Protein 2EIX (pdb70)

Solvent-accessible surface area: 23992 Å² total; per-residue (Å²): 262,123,137,102,12,9,49,58,112,117,48,49,116,1,73,1,102,84,81,104,128,72,22,127,38,1,42,32,0,62,0,40,10,121,61,103,110,16,63,10,50,12,61,40,5,34,37,0,16,0,33,1,76,36,124,70,46,64,8,63,71,84,43,13,10,15,14,37,74,102,60,124,5,29,0,11,2,14,4,37,22,114,164,165,19,73,3,8,54,75,0,29,134,15,97,85,37,52,81,2,58,0,69,0,39,56,38,157,18,94,50,117,60,64,65,15,154,19,3,0,0,1,0,3,7,42,3,0,11,14,1,2,12,0,1,49,19,1,14,131,28,133,135,14,169,2,72,0,19,3,0,1,14,12,76,57,66,88,12,14,7,31,86,108,73,1,41,70,17,32,159,146,65,109,28,2,129,31,53,25,1,0,49,84,50,46,111,78,46,137,24,3,90,24,141,5,41,11,64,22,0,130,137,57,9,30,76,39,111,40,64,7,54,0,0,0,26,13,69,24,105,33,21,111,34,4,66,14,29,0,65,22,29,43,10,59,92,132,29,34,55,64,67,252,123,136,100,10,9,52,56,110,121,49,54,119,2,74,1,97,80,81,111,130,65,25,122,39,1,46,35,0,65,0,41,11,116,68,105,85,15,54,17,49,12,61,26,4,36,37,0,16,0,35,1,76,30,138,70,46,70,8,56,70,83,43,13,9,17,18,41,67,107,63,112,7,34,0,11,1,14,3,41,20,115,154,158,20,71,2,8,55,67,0,34,133,11,92,84,36,55,88,2,49,0,71,0,39,60,36,167,10,108,48,143,78,70,70,15,156,18,0,0,0,1,0,4,8,43,4,0,11,15,1,3,14,0,2,48,24,0,11,117,47,124,165,11,152,3,72,0,24,4,0,1,13,12,78,62,67,90,14,15,9,28,81,96,77,2,44,80,11,33,174,150,42,108,27,3,122,32,52,26,1,0,43,89,45,54,111,74,46,138,19,2,92,23,137,5,39,11,55,20,0,134,134,61,7,30,79,41,114,42,73,8,41,0,0,0,26,12,68,22,105,32,22,116,33,4,63,15,28,0,66,23,27,44,12,62,87,134,31,29,50,58,69

Radius of gyration: 24.59 Å; Cα contacts (8 Å, |Δi|>4): 1013; chains: 2; bounding box: 68×68×53 Å

Sequence (486 aa):
KREPALNPNEYKKFMLREKQIINHNTRLFRFNLHHPEDVVGLPIGQHMSVKATVDGKEIYRPYTPVSSDDEKGYFDLIIKVYEKGQMSQYIDHLNPGDFLQVRGPKGQFDYKPNMVKEMGMIAGGTGITPMLQVARAIIKNPKEKTIINLIFANVNEDDILLRTELDDMAKKYSNFKVYYVLNNPPAGWTGGVGFVSADMIKQHFSPPSSDIKVMMCGPPMMNKAMQGHLETLGYTPEQWFIFKREPALNPNEYKKFMLREKQIINHNTRLFRFNLHHPEDVVGLPIGQHMSVKATVDGKEIYRPYTPVSSDDEKGYFDLIIKVYEKGQMSQYIDHLNPGDFLQVRGPKGQFDYKPNMVKEMGMIAGGTGITPMLQVARAIIKNPKEKTIINLIFANVNEDDILLRTELDDMAKKYSNFKVYYVLNNPPAGWTGGVGFVSADMIKQHFSPPSSDIKVMMCGPPMMNKAMQGHLETLGYTPEQWFIF

Secondary structure (DSSP, 8-state):
-PPPS--SSS-EEEEEEEEEEEETTEEEEEEE-SSTT----PPTT-EEEEEEEETTEEEEEEE---S-TT--SEEEEEEEPPTT-HHHHHHHTPPTT-EEEEEEEE-S----TTSSSEEEEEEEGGGHHHHHHHHHHHHT-TT---EEEEEEEEEEGGG-TTHHHHHHHHHH-TTEEEEEEEEEPPTT--SEESSPPHHHHHHHS--TTSSEEEEEESSHHHHHHHHHHHHHHT--GGGEEE-/-PPPS--SSS-EEEEEEEEEEEETTEEEEEEE-SSTT----PPTT-EEEEEEEETTEEEEEEE---S-TT--SEEEEEEEPPTT-HHHHHHHT--TT-EEEEEEEE------TTS-SEEEEEEEGGGHHHHHHHHHHHHH-TT---EEEEEEEEEEGGG-TTHHHHHHHHHH-TTEEEEEEEEEPPTT--SEESS--HHHHHHHS--TTSSEEEEEESSHHHHHHHHHHHHHHT--GGGEEE-

B-factor: mean 19.71, std 9.76, range [3.94, 74.14]

Structure (mmCIF, N/CA/C/O backbone):
data_2EIX
#
_entry.id   2EIX
#
_cell.length_a   101.084
_cell.length_b   136.369
_cell.length_c   45.718
_cell.angle_alpha   90.00
_cell.angle_beta   90.00
_cell.angle_gamma   90.00
#
_symmetry.space_group_name_H-M   'P 21 21 21'
#
loop_
_entity.id
_entity.type
_entity.pdbx_description
1 polymer 'NADH-cytochrome b5 reductase'
2 non-polymer 'IODIDE ION'
3 non-polymer 'SODIUM ION'
4 non-polymer 'FLAVIN-ADENINE DINUCLEOTIDE'
5 non-polymer GLYCEROL
6 water water
#
loop_
_atom_site.group_PDB
_atom_site.id
_atom_site.type_symbol
_atom_site.label_atom_id
_atom_site.label_alt_id
_atom_site.label_comp_id
_atom_site.label_asym_id
_atom_site.label_entity_id
_atom_site.label_seq_id
_atom_site.pdbx_PDB_ins_code
_atom_site.Cartn_x
_atom_site.Cartn_y
_atom_site.Cartn_z
_atom_site.occupancy
_atom_site.B_iso_or_equiv
_atom_site.auth_seq_id
_atom_site.auth_comp_id
_atom_site.auth_asym_id
_atom_site.auth_atom_id
_atom_site.pdbx_PDB_model_num
ATOM 1 N N . LYS A 1 1 ? 22.418 23.153 0.970 1.00 39.09 39 LYS A N 1
ATOM 2 C CA . LYS A 1 1 ? 22.109 21.696 1.088 1.00 38.37 39 LYS A CA 1
ATOM 3 C C . LYS A 1 1 ? 20.642 21.358 0.753 1.00 37.00 39 LYS A C 1
ATOM 4 O O . LYS A 1 1 ? 19.731 21.697 1.526 1.00 37.42 39 LYS A O 1
ATOM 10 N N . ARG A 1 2 ? 20.409 20.675 -0.371 1.00 33.66 40 ARG A N 1
ATOM 11 C CA . ARG A 1 2 ? 19.014 20.370 -0.810 1.00 31.03 40 ARG A CA 1
ATOM 12 C C . ARG A 1 2 ? 18.479 19.048 -0.268 1.00 29.11 40 ARG A C 1
ATOM 13 O O . ARG A 1 2 ? 19.253 18.149 0.076 1.00 27.56 40 ARG A O 1
ATOM 21 N N . GLU A 1 3 ? 17.156 18.945 -0.183 1.00 26.74 41 GLU A N 1
ATOM 22 C CA . GLU A 1 3 ? 16.548 17.665 0.146 1.00 26.41 41 GLU A CA 1
ATOM 23 C C . GLU A 1 3 ? 16.687 16.697 -1.043 1.00 23.65 41 GLU A C 1
ATOM 24 O O . GLU A 1 3 ? 16.887 17.132 -2.199 1.00 21.83 41 GLU A O 1
ATOM 30 N N . PRO A 1 4 ? 16.568 15.389 -0.769 1.00 21.73 42 PRO A N 1
ATOM 31 C CA . PRO A 1 4 ? 16.589 14.391 -1.824 1.00 20.75 42 PRO A CA 1
ATOM 32 C C . PRO A 1 4 ? 15.491 14.711 -2.854 1.00 18.87 42 PRO A C 1
ATOM 33 O O . PRO A 1 4 ? 14.505 15.388 -2.509 1.00 18.40 42 PRO A O 1
ATOM 37 N N . ALA A 1 5 ? 15.634 14.239 -4.094 1.00 17.01 43 ALA A N 1
ATOM 38 C CA . ALA A 1 5 ? 14.602 14.544 -5.074 1.00 15.38 43 ALA A CA 1
ATOM 39 C C . ALA A 1 5 ? 13.251 13.925 -4.765 1.00 13.27 43 ALA A C 1
ATOM 40 O O . ALA A 1 5 ? 12.205 14.594 -4.956 1.00 15.34 43 ALA A O 1
ATOM 42 N N . LEU A 1 6 ? 13.230 12.690 -4.235 1.00 13.95 44 LEU A N 1
ATOM 43 C CA . LEU A 1 6 ? 11.962 12.029 -3.892 1.00 14.39 44 LEU A CA 1
ATOM 44 C C . LEU A 1 6 ? 11.821 11.914 -2.401 1.00 16.01 44 LEU A C 1
ATOM 45 O O . LEU A 1 6 ? 12.850 11.775 -1.695 1.00 16.72 44 LEU A O 1
ATOM 50 N N . ASN A 1 7 ? 10.583 11.975 -1.937 1.00 17.39 45 ASN A N 1
ATOM 51 C CA . ASN A 1 7 ? 10.248 11.689 -0.533 1.00 17.90 45 ASN A CA 1
ATOM 52 C C . ASN A 1 7 ? 9.311 10.449 -0.521 1.00 18.96 45 ASN A C 1
ATOM 53 O O . ASN A 1 7 ? 8.429 10.353 -1.376 1.00 18.78 45 ASN A O 1
ATOM 58 N N . PRO A 1 8 ? 9.556 9.444 0.348 1.00 19.00 46 PRO A N 1
ATOM 59 C CA . PRO A 1 8 ? 8.789 8.197 0.284 1.00 19.89 46 PRO A CA 1
ATOM 60 C C . PRO A 1 8 ? 7.323 8.385 0.719 1.00 22.34 46 PRO A C 1
ATOM 61 O O . PRO A 1 8 ? 6.443 7.597 0.328 1.00 23.73 46 PRO A O 1
ATOM 65 N N . ASN A 1 9 ? 7.055 9.469 1.458 1.00 23.61 47 ASN A N 1
ATOM 66 C CA . ASN A 1 9 ? 5.726 9.714 2.026 1.00 26.05 47 ASN A CA 1
ATOM 67 C C . ASN A 1 9 ? 4.868 10.737 1.311 1.00 25.73 47 ASN A C 1
ATOM 68 O O . ASN A 1 9 ? 3.644 10.754 1.478 1.00 28.33 47 ASN A O 1
ATOM 73 N N . GLU A 1 10 ? 5.487 11.611 0.543 1.00 23.34 48 GLU A N 1
ATOM 74 C CA . GLU A 1 10 ? 4.758 12.711 -0.058 1.00 23.63 48 GLU A CA 1
ATOM 75 C C . GLU A 1 10 ? 5.067 12.805 -1.516 1.00 20.92 48 GLU A C 1
ATOM 76 O O . GLU A 1 10 ? 6.242 12.752 -1.892 1.00 22.17 48 GLU A O 1
ATOM 82 N N . TYR A 1 11 ? 4.031 12.947 -2.337 1.00 18.80 49 TYR A N 1
ATOM 83 C CA . TYR A 1 11 ? 4.183 13.204 -3.763 1.00 15.78 49 TYR A CA 1
ATOM 84 C C . TYR A 1 11 ? 4.727 14.628 -3.985 1.00 16.37 49 TYR A C 1
ATOM 85 O O . TYR A 1 11 ? 4.421 15.555 -3.199 1.00 19.23 49 TYR A O 1
ATOM 94 N N . LYS A 1 12 ? 5.626 14.752 -4.967 1.00 15.54 50 LYS A N 1
ATOM 95 C CA . LYS A 1 12 ? 6.116 16.037 -5.465 1.00 13.76 50 LYS A CA 1
ATOM 96 C C . LYS A 1 12 ? 5.856 16.074 -6.975 1.00 13.89 50 LYS A C 1
ATOM 97 O O . LYS A 1 12 ? 5.734 15.024 -7.607 1.00 12.82 50 LYS A O 1
ATOM 103 N N . LYS A 1 13 ? 5.780 17.282 -7.532 1.00 13.24 51 LYS A N 1
ATOM 104 C CA . LYS A 1 13 ? 5.557 17.486 -8.972 1.00 11.73 51 LYS A CA 1
ATOM 105 C C . LYS A 1 13 ? 6.816 17.628 -9.760 1.00 12.55 51 LYS A C 1
ATOM 106 O O . LYS A 1 13 ? 7.750 18.329 -9.388 1.00 13.39 51 LYS A O 1
ATOM 112 N N . PHE A 1 14 ? 6.843 16.930 -10.866 1.00 9.70 52 PHE A N 1
ATOM 113 C CA . PHE A 1 14 ? 8.011 16.944 -11.773 1.00 9.44 52 PHE A CA 1
ATOM 114 C C . PHE A 1 14 ? 7.530 17.271 -13.177 1.00 9.14 52 PHE A C 1
ATOM 115 O O . PHE A 1 14 ? 6.648 16.635 -13.703 1.00 10.86 52 PHE A O 1
ATOM 123 N N . MET A 1 15 ? 8.157 18.260 -13.785 1.00 10.58 53 MET A N 1
ATOM 124 C CA . MET A 1 15 ? 7.742 18.756 -15.072 1.00 8.65 53 MET A CA 1
ATOM 125 C C . MET A 1 15 ? 8.167 17.888 -16.247 1.00 8.68 53 MET A C 1
ATOM 126 O O . MET A 1 15 ? 9.348 17.525 -16.353 1.00 8.42 53 MET A O 1
ATOM 131 N N . LEU A 1 16 ? 7.219 17.607 -17.162 1.00 9.25 54 LEU A N 1
ATOM 132 C CA . LEU A 1 16 ? 7.602 16.985 -18.476 1.00 9.78 54 LEU A CA 1
ATOM 133 C C . LEU A 1 16 ? 8.435 17.942 -19.354 1.00 11.97 54 LEU A C 1
ATOM 134 O O . LEU A 1 16 ? 7.955 19.022 -19.681 1.00 10.78 54 LEU A O 1
ATOM 139 N N . ARG A 1 17 ? 9.677 17.564 -19.675 1.00 12.00 55 ARG A N 1
ATOM 140 C CA . ARG A 1 17 ? 10.556 18.400 -20.492 1.00 12.78 55 ARG A CA 1
ATOM 141 C C . ARG A 1 17 ? 10.251 18.143 -21.954 1.00 13.17 55 ARG A C 1
ATOM 142 O O . ARG A 1 17 ? 10.071 19.104 -22.706 1.00 13.17 55 ARG A O 1
ATOM 150 N N . GLU A 1 18 ? 10.217 16.867 -22.381 1.00 12.71 56 GLU A N 1
ATOM 151 C CA . GLU A 1 18 ? 10.002 16.529 -23.794 1.00 13.56 56 GLU A CA 1
ATOM 152 C C . GLU A 1 18 ? 9.659 15.029 -23.857 1.00 14.05 56 GLU A C 1
ATOM 153 O O . GLU A 1 18 ? 9.882 14.265 -22.862 1.00 13.02 56 GLU A O 1
ATOM 159 N N . LYS A 1 19 ? 9.213 14.599 -25.027 1.00 13.90 57 LYS A N 1
ATOM 160 C CA . LYS A 1 19 ? 8.958 13.204 -25.254 1.00 14.88 57 LYS A CA 1
ATOM 161 C C . LYS A 1 19 ? 9.353 12.826 -26.644 1.00 15.91 57 LYS A C 1
ATOM 162 O O . LYS A 1 19 ? 9.426 13.682 -27.514 1.00 15.29 57 LYS A O 1
ATOM 168 N N . GLN A 1 20 ? 9.674 11.547 -26.822 1.00 16.05 58 GLN A N 1
ATOM 169 C CA . GLN A 1 20 ? 10.033 11.050 -28.124 1.00 17.47 58 GLN A CA 1
ATOM 170 C C . GLN A 1 20 ? 9.387 9.700 -28.397 1.00 17.10 58 GLN A C 1
ATOM 171 O O . GLN A 1 20 ? 9.300 8.863 -27.519 1.00 16.23 58 GLN A O 1
ATOM 177 N N . ILE A 1 21 ? 8.931 9.474 -29.630 1.00 16.70 59 ILE A N 1
ATOM 178 C CA . ILE A 1 21 ? 8.450 8.163 -30.042 1.00 18.14 59 ILE A CA 1
ATOM 179 C C . ILE A 1 21 ? 9.590 7.144 -30.206 1.00 18.51 59 ILE A C 1
ATOM 180 O O . ILE A 1 21 ? 10.630 7.476 -30.756 1.00 19.63 59 ILE A O 1
ATOM 185 N N . ILE A 1 22 ? 9.432 5.931 -29.663 1.00 16.44 60 ILE A N 1
ATOM 186 C CA . ILE A 1 22 ? 10.474 4.900 -29.717 1.00 18.46 60 ILE A CA 1
ATOM 187 C C . ILE A 1 22 ? 10.003 3.888 -30.758 1.00 19.98 60 ILE A C 1
ATOM 188 O O . ILE A 1 22 ? 10.789 3.458 -31.672 1.00 19.43 60 ILE A O 1
ATOM 193 N N . ASN A 1 23 ? 8.731 3.495 -30.682 1.00 19.57 61 ASN A N 1
ATOM 194 C CA . ASN A 1 23 ? 8.152 2.582 -31.687 1.00 19.66 61 ASN A CA 1
ATOM 195 C C . ASN A 1 23 ? 6.640 2.817 -31.719 1.00 20.53 61 ASN A C 1
ATOM 196 O O . ASN A 1 23 ? 6.170 3.802 -31.136 1.00 19.57 61 ASN A O 1
ATOM 201 N N . HIS A 1 24 ? 5.856 1.990 -32.419 1.00 23.46 62 HIS A N 1
ATOM 202 C CA . HIS A 1 24 ? 4.375 2.238 -32.521 1.00 23.82 62 HIS A CA 1
ATOM 203 C C . HIS A 1 24 ? 3.625 2.422 -31.178 1.00 21.86 62 HIS A C 1
ATOM 204 O O . HIS A 1 24 ? 2.670 3.187 -31.103 1.00 24.10 62 HIS A O 1
ATOM 211 N N . ASN A 1 25 ? 4.068 1.765 -30.093 1.00 18.86 63 ASN A N 1
ATOM 212 C CA . ASN A 1 25 ? 3.367 1.952 -28.821 1.00 16.65 63 ASN A CA 1
ATOM 213 C C . ASN A 1 25 ? 4.269 2.273 -27.681 1.00 15.75 63 ASN A C 1
ATOM 214 O O . ASN A 1 25 ? 3.824 2.202 -26.556 1.00 13.19 63 ASN A O 1
ATOM 219 N N . THR A 1 26 ? 5.480 2.726 -27.929 1.00 12.67 64 THR A N 1
ATOM 220 C CA . THR A 1 26 ? 6.387 3.028 -26.779 1.00 12.49 64 THR A CA 1
ATOM 221 C C . THR A 1 26 ? 6.937 4.453 -26.931 1.00 13.46 64 THR A C 1
ATOM 222 O O . THR A 1 26 ? 7.259 4.888 -28.030 1.00 12.19 64 THR A O 1
ATOM 226 N N . ARG A 1 27 ? 6.994 5.221 -25.862 1.00 11.06 65 ARG A N 1
ATOM 227 C CA . ARG A 1 27 ? 7.574 6.573 -25.923 1.00 11.80 65 ARG A CA 1
ATOM 228 C C . ARG A 1 27 ? 8.596 6.755 -24.775 1.00 11.85 65 ARG A C 1
ATOM 229 O O . ARG A 1 27 ? 8.546 6.059 -23.763 1.00 13.40 65 ARG A O 1
ATOM 237 N N . LEU A 1 28 ? 9.523 7.668 -24.959 1.00 9.67 66 LEU A N 1
ATOM 238 C CA . LEU A 1 28 ? 10.481 7.993 -23.872 1.00 12.20 66 LEU A CA 1
ATOM 239 C C . LEU A 1 28 ? 10.115 9.405 -23.396 1.00 12.29 66 LEU A C 1
ATOM 240 O O . LEU A 1 28 ? 9.979 10.323 -24.216 1.00 14.62 66 LEU A O 1
ATOM 245 N N . PHE A 1 29 ? 9.949 9.567 -22.073 1.00 10.43 67 PHE A N 1
ATOM 246 C CA . PHE A 1 29 ? 9.534 10.821 -21.490 1.00 12.22 67 PHE A CA 1
ATOM 247 C C . PHE A 1 29 ? 10.636 11.296 -20.579 1.00 10.96 67 PHE A C 1
ATOM 248 O O . PHE A 1 29 ? 11.119 10.542 -19.684 1.00 12.75 67 PHE A O 1
ATOM 256 N N . ARG A 1 30 ? 11.016 12.559 -20.744 1.00 8.65 68 ARG A N 1
ATOM 257 C CA . ARG A 1 30 ? 12.072 13.147 -19.927 1.00 9.95 68 ARG A CA 1
ATOM 258 C C . ARG A 1 30 ? 11.449 14.145 -18.962 1.00 9.74 68 ARG A C 1
ATOM 259 O O . ARG A 1 30 ? 10.848 15.126 -19.365 1.00 11.00 68 ARG A O 1
ATOM 267 N N . PHE A 1 31 ? 11.639 13.902 -17.653 1.00 8.26 69 PHE A N 1
ATOM 268 C CA . PHE A 1 31 ? 11.077 14.795 -16.586 1.00 9.77 69 PHE A CA 1
ATOM 269 C C . PHE A 1 31 ? 12.184 15.569 -15.910 1.00 10.93 69 PHE A C 1
ATOM 270 O O . PHE A 1 31 ? 13.222 15.017 -15.600 1.00 10.53 69 PHE A O 1
ATOM 278 N N . ASN A 1 32 ? 11.946 16.840 -15.672 1.00 9.13 70 ASN A N 1
ATOM 279 C CA . ASN A 1 32 ? 12.923 17.666 -14.897 1.00 10.70 70 ASN A CA 1
ATOM 280 C C . ASN A 1 32 ? 12.911 17.391 -13.436 1.00 11.42 70 ASN A C 1
ATOM 281 O O . ASN A 1 32 ? 11.875 17.269 -12.772 1.00 13.27 70 ASN A O 1
ATOM 286 N N . LEU A 1 33 ? 14.122 17.320 -12.870 1.00 10.69 71 LEU A N 1
ATOM 287 C CA . LEU A 1 33 ? 14.275 17.343 -11.434 1.00 10.24 71 LEU A CA 1
ATOM 288 C C . LEU A 1 33 ? 14.258 18.864 -11.068 1.00 11.62 71 LEU A C 1
ATOM 289 O O . LEU A 1 33 ? 14.365 19.756 -11.889 1.00 11.30 71 LEU A O 1
ATOM 294 N N . HIS A 1 34 ? 14.138 19.169 -9.803 1.00 11.08 72 HIS A N 1
ATOM 295 C CA . HIS A 1 34 ? 13.907 20.561 -9.387 1.00 11.76 72 HIS A CA 1
ATOM 296 C C . HIS A 1 34 ? 15.127 21.460 -9.427 1.00 13.50 72 HIS A C 1
ATOM 297 O O . HIS A 1 34 ? 14.996 22.698 -9.402 1.00 13.06 72 HIS A O 1
ATOM 304 N N . HIS A 1 35 ? 16.323 20.844 -9.409 1.00 13.67 73 HIS A N 1
ATOM 305 C CA . HIS A 1 35 ? 17.569 21.567 -9.559 1.00 15.55 73 HIS A CA 1
ATOM 306 C C . HIS A 1 35 ? 18.411 20.801 -10.556 1.00 14.39 73 HIS A C 1
ATOM 307 O O . HIS A 1 35 ? 18.378 19.533 -10.543 1.00 14.21 73 HIS A O 1
ATOM 314 N N . PRO A 1 36 ? 19.133 21.528 -11.445 1.00 15.51 74 PRO A N 1
ATOM 315 C CA . PRO A 1 36 ? 19.983 20.921 -12.440 1.00 16.64 74 PRO A CA 1
ATOM 316 C C . PRO A 1 36 ? 21.125 19.970 -11.936 1.00 17.12 74 PRO A C 1
ATOM 317 O O . PRO A 1 36 ? 21.632 19.146 -12.730 1.00 18.92 74 PRO A O 1
ATOM 321 N N . GLU A 1 37 ? 21.469 20.060 -10.649 1.00 17.77 75 GLU A N 1
ATOM 322 C CA . GLU A 1 37 ? 22.487 19.205 -10.059 1.00 19.39 75 GLU A CA 1
ATOM 323 C C . GLU A 1 37 ? 21.923 18.053 -9.222 1.00 18.25 75 GLU A C 1
ATOM 324 O O . GLU A 1 37 ? 22.669 17.264 -8.638 1.00 18.21 75 GLU A O 1
ATOM 330 N N . ASP A 1 38 ? 20.598 17.947 -9.161 1.00 17.20 76 ASP A N 1
ATOM 331 C CA . ASP A 1 38 ? 19.941 16.834 -8.516 1.00 14.64 76 ASP A CA 1
ATOM 332 C C . ASP A 1 38 ? 20.118 15.533 -9.323 1.00 14.12 76 ASP A C 1
ATOM 333 O O . ASP A 1 38 ? 20.265 15.568 -10.560 1.00 13.24 76 ASP A O 1
ATOM 338 N N . VAL A 1 39 ? 20.076 14.402 -8.624 1.00 13.83 77 VAL A N 1
ATOM 339 C CA . VAL A 1 39 ? 19.890 13.088 -9.272 1.00 13.80 77 VAL A CA 1
ATOM 340 C C . VAL A 1 39 ? 18.602 12.474 -8.697 1.00 12.51 77 VAL A C 1
ATOM 341 O O . VAL A 1 39 ? 18.161 12.825 -7.541 1.00 12.93 77 VAL A O 1
ATOM 345 N N . VAL A 1 40 ? 17.998 11.550 -9.425 1.00 12.49 78 VAL A N 1
ATOM 346 C CA . VAL A 1 40 ? 16.706 10.981 -9.008 1.00 14.40 78 VAL A CA 1
ATOM 347 C C . VAL A 1 40 ? 16.882 10.232 -7.648 1.00 15.87 78 VAL A C 1
ATOM 348 O O . VAL A 1 40 ? 15.992 10.283 -6.794 1.00 15.83 78 VAL A O 1
ATOM 352 N N . GLY A 1 41 ? 18.018 9.527 -7.453 1.00 15.36 79 GLY A N 1
ATOM 353 C CA . GLY A 1 41 ? 18.341 9.001 -6.103 1.00 14.61 79 GLY A CA 1
ATOM 354 C C . GLY A 1 41 ? 17.607 7.722 -5.696 1.00 15.20 79 GLY A C 1
ATOM 355 O O . GLY A 1 41 ? 17.286 7.507 -4.492 1.00 15.54 79 GLY A O 1
ATOM 356 N N . LEU A 1 42 ? 17.322 6.859 -6.664 1.00 15.28 80 LEU A N 1
ATOM 357 C CA . LEU A 1 42 ? 16.660 5.598 -6.312 1.00 15.51 80 LEU A CA 1
ATOM 358 C C . LEU A 1 42 ? 17.736 4.564 -5.950 1.00 12.99 80 LEU A C 1
ATOM 359 O O . LEU A 1 42 ? 18.619 4.253 -6.749 1.00 13.81 80 LEU A O 1
ATOM 364 N N . PRO A 1 43 ? 17.641 3.992 -4.769 1.00 11.51 81 PRO A N 1
ATOM 365 C CA . PRO A 1 43 ? 18.556 2.888 -4.447 1.00 12.17 81 PRO A CA 1
ATOM 366 C C . PRO A 1 43 ? 18.366 1.713 -5.379 1.00 12.39 81 PRO A C 1
ATOM 367 O O . PRO A 1 43 ? 17.308 1.551 -6.048 1.00 12.19 81 PRO A O 1
ATOM 371 N N . ILE A 1 44 ? 19.334 0.843 -5.365 1.00 11.97 82 ILE A N 1
ATOM 372 C CA . ILE A 1 44 ? 19.402 -0.271 -6.346 1.00 10.65 82 ILE A CA 1
ATOM 373 C C . ILE A 1 44 ? 18.230 -1.162 -6.040 1.00 11.93 82 ILE A C 1
ATOM 374 O O . ILE A 1 44 ? 17.955 -1.492 -4.934 1.00 10.78 82 ILE A O 1
ATOM 379 N N . GLY A 1 45 ? 17.385 -1.449 -6.998 1.00 8.98 83 GLY A N 1
ATOM 380 C CA . GLY A 1 45 ? 16.321 -2.368 -6.790 1.00 9.67 83 GLY A CA 1
ATOM 381 C C . GLY A 1 45 ? 14.981 -1.688 -6.460 1.00 10.20 83 GLY A C 1
ATOM 382 O O . GLY A 1 45 ? 13.934 -2.370 -6.406 1.00 11.20 83 GLY A O 1
ATOM 383 N N . GLN A 1 46 ? 14.982 -0.349 -6.387 1.00 9.97 84 GLN A N 1
ATOM 384 C CA . GLN A 1 46 ? 13.769 0.342 -5.908 1.00 11.36 84 GLN A CA 1
ATOM 385 C C . GLN A 1 46 ? 13.242 1.188 -7.017 1.00 11.68 84 GLN A C 1
ATOM 386 O O . GLN A 1 46 ? 13.903 1.388 -8.066 1.00 12.58 84 GLN A O 1
ATOM 392 N N . HIS A 1 47 ? 12.001 1.616 -6.838 1.00 10.34 85 HIS A N 1
ATOM 393 C CA . HIS A 1 47 ? 11.245 2.265 -7.888 1.00 10.15 85 HIS A CA 1
ATOM 394 C C . HIS A 1 47 ? 10.556 3.508 -7.408 1.00 9.07 85 HIS A C 1
ATOM 395 O O . HIS A 1 47 ? 10.530 3.770 -6.185 1.00 12.23 85 HIS A O 1
ATOM 402 N N . MET A 1 48 ? 9.981 4.258 -8.354 1.00 10.11 86 MET A N 1
ATOM 403 C CA . MET A 1 48 ? 9.128 5.391 -7.988 1.00 9.53 86 MET A CA 1
ATOM 404 C C . MET A 1 48 ? 7.653 5.013 -8.159 1.00 9.45 86 MET A C 1
ATOM 405 O O . MET A 1 48 ? 7.291 4.018 -8.786 1.00 8.39 86 MET A O 1
ATOM 410 N N . SER A 1 49 ? 6.841 5.768 -7.460 1.00 8.80 87 SER A N 1
ATOM 411 C CA . SER A 1 49 ? 5.415 5.549 -7.437 1.00 9.95 87 SER A CA 1
ATOM 412 C C . SER A 1 49 ? 4.775 6.818 -8.014 1.00 10.03 87 SER A C 1
ATOM 413 O O . SER A 1 49 ? 5.022 7.900 -7.553 1.00 9.68 87 SER A O 1
ATOM 416 N N . VAL A 1 50 ? 3.958 6.678 -9.052 1.00 8.84 88 VAL A N 1
ATOM 417 C CA . VAL A 1 50 ? 3.328 7.819 -9.696 1.00 10.24 88 VAL A CA 1
ATOM 418 C C . VAL A 1 50 ? 1.853 7.774 -9.401 1.00 7.28 88 VAL A C 1
ATOM 419 O O . VAL A 1 50 ? 1.240 6.715 -9.426 1.00 9.05 88 VAL A O 1
ATOM 423 N N . LYS A 1 51 ? 1.285 8.973 -9.235 1.00 8.23 89 LYS A N 1
ATOM 424 C CA . LYS A 1 51 ? -0.181 9.099 -9.053 1.00 9.06 89 LYS A CA 1
ATOM 425 C C . LYS A 1 51 ? -0.762 10.015 -10.071 1.00 10.90 89 LYS A C 1
ATOM 426 O O . LYS A 1 51 ? -0.100 10.989 -10.500 1.00 9.57 89 LYS A O 1
ATOM 432 N N . ALA A 1 52 ? -1.991 9.696 -10.529 1.00 9.16 90 ALA A N 1
ATOM 433 C CA . ALA A 1 52 ? -2.714 10.706 -11.274 1.00 9.80 90 ALA A CA 1
ATOM 434 C C . ALA A 1 52 ? -4.171 10.634 -10.992 1.00 11.87 90 ALA A C 1
ATOM 435 O O . ALA A 1 52 ? -4.656 9.652 -10.387 1.00 12.09 90 ALA A O 1
ATOM 437 N N . THR A 1 53 ? -4.857 11.674 -11.451 1.00 10.45 91 THR A N 1
ATOM 438 C CA . THR A 1 53 ? -6.308 11.748 -11.261 1.00 13.29 91 THR A CA 1
ATOM 439 C C . THR A 1 53 ? -6.945 11.509 -12.624 1.00 14.61 91 THR A C 1
ATOM 440 O O . THR A 1 53 ? -6.732 12.247 -13.590 1.00 15.34 91 THR A O 1
ATOM 444 N N . VAL A 1 54 ? -7.763 10.454 -12.688 1.00 16.40 92 VAL A N 1
ATOM 445 C CA . VAL A 1 54 ? -8.485 10.049 -13.911 1.00 18.01 92 VAL A CA 1
ATOM 446 C C . VAL A 1 54 ? -9.965 9.910 -13.501 1.00 18.60 92 VAL A C 1
ATOM 447 O O . VAL A 1 54 ? -10.300 9.143 -12.613 1.00 18.62 92 VAL A O 1
ATOM 451 N N . ASP A 1 55 ? -10.839 10.677 -14.167 1.00 20.65 93 ASP A N 1
ATOM 452 C CA . ASP A 1 55 ? -12.287 10.612 -13.881 1.00 21.99 93 ASP A CA 1
ATOM 453 C C . ASP A 1 55 ? -12.571 10.749 -12.394 1.00 20.39 93 ASP A C 1
ATOM 454 O O . ASP A 1 55 ? -13.391 10.006 -11.879 1.00 20.88 93 ASP A O 1
ATOM 459 N N . GLY A 1 56 ? -11.894 11.669 -11.714 1.00 19.13 94 GLY A N 1
ATOM 460 C CA . GLY A 1 56 ? -12.241 11.988 -10.348 1.00 18.68 94 GLY A CA 1
ATOM 461 C C . GLY A 1 56 ? -11.602 11.087 -9.362 1.00 19.27 94 GLY A C 1
ATOM 462 O O . GLY A 1 56 ? -11.807 11.298 -8.157 1.00 20.20 94 GLY A O 1
ATOM 463 N N . LYS A 1 57 ? -10.815 10.091 -9.790 1.00 15.85 95 LYS A N 1
ATOM 464 C CA . LYS A 1 57 ? -10.263 9.157 -8.803 1.00 15.26 95 LYS A CA 1
ATOM 465 C C . LYS A 1 57 ? -8.749 9.107 -8.973 1.00 14.79 95 LYS A C 1
ATOM 466 O O . LYS A 1 57 ? -8.286 9.260 -10.079 1.00 15.48 95 LYS A O 1
ATOM 472 N N . GLU A 1 58 ? -8.022 8.862 -7.890 1.00 13.99 96 GLU A N 1
ATOM 473 C CA . GLU A 1 58 ? -6.577 8.720 -7.961 1.00 12.92 96 GLU A CA 1
ATOM 474 C C . GLU A 1 58 ? -6.199 7.300 -8.363 1.00 9.84 96 GLU A C 1
ATOM 475 O O . GLU A 1 58 ? -6.748 6.333 -7.836 1.00 11.88 96 GLU A O 1
ATOM 481 N N . ILE A 1 59 ? -5.301 7.150 -9.382 1.00 6.99 97 ILE A N 1
ATOM 482 C CA . ILE A 1 59 ? -4.662 5.896 -9.653 1.00 6.28 97 ILE A CA 1
ATOM 483 C C . ILE A 1 59 ? -3.151 5.949 -9.447 1.00 8.50 97 ILE A C 1
ATOM 484 O O . ILE A 1 59 ? -2.541 7.079 -9.388 1.00 7.67 97 ILE A O 1
ATOM 489 N N . TYR A 1 60 ? -2.575 4.745 -9.187 1.00 7.70 98 TYR A N 1
ATOM 490 C CA . TYR A 1 60 ? -1.189 4.638 -8.776 1.00 8.53 98 TYR A CA 1
ATOM 491 C C . TYR A 1 60 ? -0.484 3.517 -9.448 1.00 7.01 98 TYR A C 1
ATOM 492 O O . TYR A 1 60 ? -1.028 2.404 -9.539 1.00 7.06 98 TYR A O 1
ATOM 501 N N . ARG A 1 61 ? 0.686 3.831 -10.049 1.00 8.45 99 ARG A N 1
ATOM 502 C CA . ARG A 1 61 ? 1.491 2.794 -10.674 1.00 5.50 99 ARG A CA 1
ATOM 503 C C . ARG A 1 61 ? 3.002 2.988 -10.432 1.00 5.42 99 ARG A C 1
ATOM 504 O O . ARG A 1 61 ? 3.471 4.099 -10.369 1.00 7.45 99 ARG A O 1
ATOM 512 N N . PRO A 1 62 ? 3.750 1.872 -10.364 1.00 7.67 100 PRO A N 1
ATOM 513 C CA . PRO A 1 62 ? 5.215 1.958 -10.280 1.00 7.57 100 PRO A CA 1
ATOM 514 C C . PRO A 1 62 ? 5.940 2.101 -11.597 1.00 7.89 100 PRO A C 1
ATOM 515 O O . PRO A 1 62 ? 5.499 1.550 -12.594 1.00 6.45 100 PRO A O 1
ATOM 519 N N . TYR A 1 63 ? 7.048 2.810 -11.556 1.00 9.12 101 TYR A N 1
ATOM 520 C CA . TYR A 1 63 ? 7.932 2.945 -12.710 1.00 8.12 101 TYR A CA 1
ATOM 521 C C . TYR A 1 63 ? 9.378 2.965 -12.251 1.00 9.14 101 TYR A C 1
ATOM 522 O O . TYR A 1 63 ? 9.709 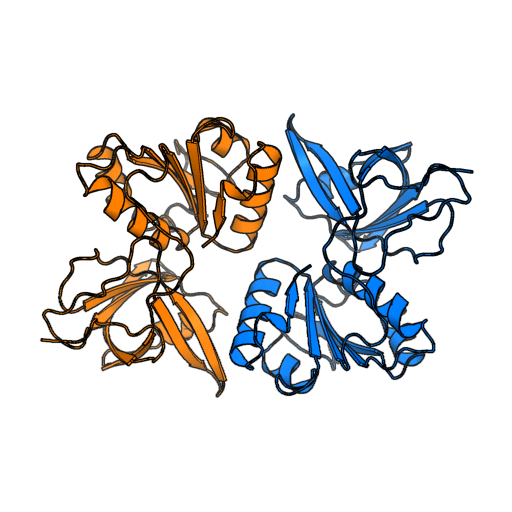3.452 -11.191 1.00 8.07 101 TYR A O 1
ATOM 531 N N . THR A 1 64 ? 10.256 2.524 -13.121 1.00 10.48 102 THR A N 1
ATOM 532 C CA . THR A 1 64 ? 11.711 2.569 -12.853 1.00 9.18 102 THR A CA 1
ATOM 533 C C . THR A 1 64 ? 12.327 3.358 -14.002 1.00 8.93 102 THR A C 1
ATOM 534 O O . THR A 1 64 ? 12.261 2.916 -15.151 1.00 11.02 102 THR A O 1
ATOM 538 N N . PRO A 1 65 ? 12.995 4.489 -13.689 1.00 9.97 103 PRO A N 1
ATOM 539 C CA . PRO A 1 65 ? 13.628 5.271 -14.757 1.00 10.86 103 PRO A CA 1
ATOM 540 C C . PRO A 1 65 ? 14.693 4.429 -15.473 1.00 12.22 103 PRO A C 1
ATOM 541 O O . PRO A 1 65 ? 15.331 3.558 -14.876 1.00 11.39 103 PRO A O 1
ATOM 545 N N . VAL A 1 66 ? 14.859 4.728 -16.754 1.00 11.81 104 VAL A N 1
ATOM 546 C CA . VAL A 1 66 ? 15.954 4.142 -17.580 1.00 14.63 104 VAL A CA 1
ATOM 547 C C . VAL A 1 66 ? 17.158 5.018 -17.774 1.00 13.84 104 VAL A C 1
ATOM 548 O O . VAL A 1 66 ? 18.194 4.583 -18.342 1.00 12.93 104 VAL A O 1
ATOM 552 N N . SER A 1 67 ? 17.101 6.238 -17.245 1.00 13.05 105 SER A N 1
ATOM 553 C CA . SER A 1 67 ? 18.286 7.106 -17.204 1.00 13.53 105 SER A CA 1
ATOM 554 C C . SER A 1 67 ? 19.199 6.478 -16.159 1.00 13.60 105 SER A C 1
ATOM 555 O O . SER A 1 67 ? 18.726 5.878 -15.216 1.00 13.27 105 SER A O 1
ATOM 558 N N . SER A 1 68 ? 20.505 6.571 -16.320 1.00 15.99 106 SER A N 1
ATOM 559 C CA . SER A 1 68 ? 21.398 5.992 -15.315 1.00 18.54 106 SER A CA 1
ATOM 560 C C . SER A 1 68 ? 21.365 6.811 -14.052 1.00 19.54 106 SER A C 1
ATOM 561 O O . SER A 1 68 ? 20.945 8.004 -14.015 1.00 18.40 106 SER A O 1
ATOM 564 N N . ASP A 1 69 ? 21.800 6.149 -12.971 1.00 21.41 107 ASP A N 1
ATOM 565 C CA . ASP A 1 69 ? 21.699 6.732 -11.635 1.00 23.46 107 ASP A CA 1
ATOM 566 C C . ASP A 1 69 ? 22.394 8.074 -11.506 1.00 23.61 107 ASP A C 1
ATOM 567 O O . ASP A 1 69 ? 22.064 8.855 -10.627 1.00 25.08 107 ASP A O 1
ATOM 572 N N . ASP A 1 70 ? 23.393 8.332 -12.338 1.00 23.57 108 ASP A N 1
ATOM 573 C CA . ASP A 1 70 ? 24.150 9.571 -12.167 1.00 23.60 108 ASP A CA 1
ATOM 574 C C . ASP A 1 70 ? 23.715 10.739 -13.075 1.00 22.91 108 ASP A C 1
ATOM 575 O O . ASP A 1 70 ? 24.365 11.785 -13.082 1.00 23.73 108 ASP A O 1
ATOM 580 N N . GLU A 1 71 ? 22.673 10.571 -13.884 1.00 22.29 109 GLU A N 1
ATOM 581 C CA . GLU A 1 71 ? 22.267 11.674 -14.770 1.00 20.74 109 GLU A CA 1
ATOM 582 C C . GLU A 1 71 ? 21.759 12.815 -13.949 1.00 19.10 109 GLU A C 1
ATOM 583 O O . GLU A 1 71 ? 20.972 12.591 -13.045 1.00 20.34 109 GLU A O 1
ATOM 589 N N . LYS A 1 72 ? 22.189 14.030 -14.275 1.00 17.42 110 LYS A N 1
ATOM 590 C CA . LYS A 1 72 ? 21.870 15.204 -13.457 1.00 16.58 110 LYS A CA 1
ATOM 591 C C . LYS A 1 72 ? 20.722 16.080 -14.009 1.00 14.86 110 LYS A C 1
ATOM 592 O O . LYS A 1 72 ? 20.737 16.444 -15.148 1.00 14.09 110 LYS A O 1
ATOM 598 N N . GLY A 1 73 ? 19.761 16.386 -13.159 1.00 13.23 111 GLY A N 1
ATOM 599 C CA . GLY A 1 73 ? 18.742 17.402 -13.463 1.00 10.56 111 GLY A CA 1
ATOM 600 C C . GLY A 1 73 ? 17.494 16.881 -14.144 1.00 13.23 111 GLY A C 1
ATOM 601 O O . GLY A 1 73 ? 16.605 17.670 -14.484 1.00 12.31 111 GLY A O 1
ATOM 602 N N . TYR A 1 74 ? 17.467 15.587 -14.444 1.00 10.96 112 TYR A N 1
ATOM 603 C CA . TYR A 1 74 ? 16.262 14.927 -14.983 1.00 11.64 112 TYR A CA 1
ATOM 604 C C . TYR A 1 74 ? 16.262 13.430 -14.756 1.00 11.45 112 TYR A C 1
ATOM 605 O O . TYR A 1 74 ? 17.268 12.865 -14.282 1.00 11.92 112 TYR A O 1
ATOM 614 N N . PHE A 1 75 ? 15.101 12.817 -15.019 1.00 11.40 113 PHE A N 1
ATOM 615 C CA . PHE A 1 75 ? 15.035 11.356 -15.180 1.00 10.75 113 PHE A CA 1
ATOM 616 C C . PHE A 1 75 ? 14.252 11.029 -16.458 1.00 8.52 113 PHE A C 1
ATOM 617 O O . PHE A 1 75 ? 13.410 11.820 -16.848 1.00 10.16 113 PHE A O 1
ATOM 625 N N . ASP A 1 76 ? 14.456 9.824 -16.993 1.00 9.70 114 ASP A N 1
ATOM 626 C CA . ASP A 1 76 ? 13.777 9.380 -18.215 1.00 10.21 114 ASP A CA 1
ATOM 627 C C . ASP A 1 76 ? 12.931 8.128 -17.903 1.00 9.50 114 ASP A C 1
ATOM 628 O O . ASP A 1 76 ? 13.432 7.162 -17.323 1.00 9.68 114 ASP A O 1
ATOM 633 N N . LEU A 1 77 ? 11.690 8.128 -18.387 1.00 9.27 115 LEU A N 1
ATOM 634 C CA . LEU A 1 77 ? 10.816 6.928 -18.352 1.00 8.51 115 LEU A CA 1
ATOM 635 C C . LEU A 1 77 ? 10.555 6.483 -19.785 1.00 8.90 115 LEU A C 1
ATOM 636 O O . LEU A 1 77 ? 10.201 7.308 -20.544 1.00 11.27 115 LEU A O 1
ATOM 641 N N . ILE A 1 78 ? 10.752 5.191 -20.035 1.00 8.29 116 ILE A N 1
ATOM 642 C CA . ILE A 1 78 ? 10.287 4.604 -21.257 1.00 10.40 116 ILE A CA 1
ATOM 643 C C . ILE A 1 78 ? 8.988 3.897 -20.913 1.00 9.78 116 ILE A C 1
ATOM 644 O O . ILE A 1 78 ? 8.913 3.069 -20.033 1.00 10.64 116 ILE A O 1
ATOM 649 N N . ILE A 1 79 ? 7.919 4.239 -21.632 1.00 9.12 117 ILE A N 1
ATOM 650 C CA . ILE A 1 79 ? 6.587 3.816 -21.225 1.00 10.94 117 ILE A CA 1
ATOM 651 C C . ILE A 1 79 ? 5.873 3.207 -22.478 1.00 10.61 117 ILE A C 1
ATOM 652 O O . ILE A 1 79 ? 5.788 3.841 -23.526 1.00 11.46 117 ILE A O 1
ATOM 657 N N . LYS A 1 80 ? 5.366 1.993 -22.305 1.00 11.64 118 LYS A N 1
ATOM 658 C CA . LYS A 1 80 ? 4.513 1.349 -23.321 1.00 8.07 118 LYS A CA 1
ATOM 659 C C . LYS A 1 80 ? 3.096 1.856 -23.077 1.00 10.83 118 LYS A C 1
ATOM 660 O O . LYS A 1 80 ? 2.576 1.803 -21.936 1.00 12.09 118 LYS A O 1
ATOM 666 N N . VAL A 1 81 ? 2.432 2.303 -24.147 1.00 10.61 119 VAL A N 1
ATOM 667 C CA . VAL A 1 81 ? 1.081 2.828 -24.009 1.00 10.19 119 VAL A CA 1
ATOM 668 C C . VAL A 1 81 ? 0.098 1.749 -24.425 1.00 11.52 119 VAL A C 1
ATOM 669 O O . VAL A 1 81 ? 0.148 1.206 -25.537 1.00 13.84 119 VAL A O 1
ATOM 673 N N . TYR A 1 82 ? -0.794 1.418 -23.501 1.00 12.14 120 TYR A N 1
ATOM 674 C CA . TYR A 1 82 ? -1.818 0.407 -23.744 1.00 13.11 120 TYR A CA 1
ATOM 675 C C . TYR A 1 82 ? -3.165 1.053 -24.095 1.00 13.37 120 TYR A C 1
ATOM 676 O O . TYR A 1 82 ? -3.504 2.147 -23.610 1.00 14.16 120 TYR A O 1
ATOM 685 N N . GLU A 1 83 ? -3.912 0.370 -24.966 1.00 15.91 121 GLU A N 1
ATOM 686 C CA . GLU A 1 83 ? -5.191 0.904 -25.448 1.00 18.93 121 GLU A CA 1
ATOM 687 C C . GLU A 1 83 ? -6.199 1.277 -24.341 1.00 18.97 121 GLU A C 1
ATOM 688 O O . GLU A 1 83 ? -6.878 2.334 -24.422 1.00 22.04 121 GLU A O 1
ATOM 694 N N . LYS A 1 84 ? -6.288 0.451 -23.308 1.00 18.30 122 LYS A N 1
ATOM 695 C CA . LYS A 1 84 ? -7.192 0.729 -22.198 1.00 17.17 122 LYS A CA 1
ATOM 696 C C . LYS A 1 84 ? -6.397 0.778 -20.913 1.00 16.25 122 LYS A C 1
ATOM 697 O O . LYS A 1 84 ? -6.874 0.361 -19.867 1.00 15.09 122 LYS A O 1
ATOM 703 N N . GLY A 1 85 ? -5.176 1.290 -21.021 1.00 12.91 123 GLY A N 1
ATOM 704 C CA . GLY A 1 85 ? -4.266 1.403 -19.836 1.00 9.51 123 GLY A CA 1
ATOM 705 C C . GLY A 1 85 ? -4.442 2.837 -19.321 1.00 11.14 123 GLY A C 1
ATOM 706 O O . GLY A 1 85 ? -4.055 3.792 -20.031 1.00 11.66 123 GLY A O 1
ATOM 707 N N . GLN A 1 86 ? -5.053 3.033 -18.145 1.00 10.11 124 GLN A N 1
ATOM 708 C CA . GLN A 1 86 ? -5.337 4.387 -17.681 1.00 9.11 124 GLN A CA 1
ATOM 709 C C . GLN A 1 86 ? -4.068 5.267 -17.469 1.00 8.33 124 GLN A C 1
ATOM 710 O O . GLN A 1 86 ? -4.047 6.453 -17.807 1.00 7.08 124 GLN A O 1
ATOM 716 N N . MET A 1 87 ? -3.066 4.702 -16.767 1.00 9.28 125 MET A N 1
ATOM 717 C CA . MET A 1 87 ? -1.921 5.529 -16.471 1.00 8.70 125 MET A CA 1
ATOM 718 C C . MET A 1 87 ? -1.042 5.857 -17.679 1.00 9.18 125 MET A C 1
ATOM 719 O O . MET A 1 87 ? -0.596 6.977 -17.796 1.00 9.25 125 MET A O 1
ATOM 724 N N . SER A 1 88 ? -0.798 4.843 -18.527 1.00 9.14 126 SER A N 1
ATOM 725 C CA . SER A 1 88 ? 0.071 5.014 -19.714 1.00 9.33 126 SER A CA 1
ATOM 726 C C . SER A 1 88 ? -0.636 5.955 -20.661 1.00 10.71 126 SER A C 1
ATOM 727 O O . SER A 1 88 ? 0.012 6.858 -21.233 1.00 9.70 126 SER A O 1
ATOM 730 N N . GLN A 1 89 ? -1.962 5.846 -20.736 1.00 8.64 127 GLN A N 1
ATOM 731 C CA . GLN A 1 89 ? -2.731 6.865 -21.499 1.00 9.95 127 GLN A CA 1
ATOM 732 C C . GLN A 1 89 ? -2.616 8.278 -20.928 1.00 10.67 127 GLN A C 1
ATOM 733 O O . GLN A 1 89 ? -2.386 9.236 -21.654 1.00 11.68 127 GLN A O 1
ATOM 739 N N . TYR A 1 90 ? -2.788 8.433 -19.621 1.00 9.11 128 TYR A N 1
ATOM 740 C CA . TYR A 1 90 ? -2.622 9.678 -18.952 1.00 9.71 128 TYR A CA 1
ATOM 741 C C . TYR A 1 90 ? -1.261 10.281 -19.230 1.00 9.07 128 TYR A C 1
ATOM 742 O O . TYR A 1 90 ? -1.191 11.442 -19.631 1.00 8.77 128 TYR A O 1
ATOM 751 N N . ILE A 1 91 ? -0.220 9.495 -18.975 1.00 7.43 129 ILE A N 1
ATOM 752 C CA . ILE A 1 91 ? 1.148 9.954 -19.194 1.00 10.59 129 ILE A CA 1
ATOM 753 C C . ILE A 1 91 ? 1.306 10.346 -20.696 1.00 10.37 129 ILE A C 1
ATOM 754 O O . ILE A 1 91 ? 1.864 11.421 -20.948 1.00 10.40 129 ILE A O 1
ATOM 759 N N . ASP A 1 92 ? 0.792 9.572 -21.697 1.00 12.42 130 ASP A N 1
ATOM 760 C CA . ASP A 1 92 ? 0.967 9.881 -23.107 1.00 13.77 130 ASP A CA 1
ATOM 761 C C . ASP A 1 92 ? 0.190 11.140 -23.544 1.00 14.83 130 ASP A C 1
ATOM 762 O O . ASP A 1 92 ? 0.464 11.680 -24.572 1.00 15.18 130 ASP A O 1
ATOM 767 N N . HIS A 1 93 ? -0.730 11.637 -22.719 1.00 13.30 131 HIS A N 1
ATOM 768 C CA . HIS A 1 93 ? -1.492 12.864 -23.050 1.00 13.62 131 HIS A CA 1
ATOM 769 C C . HIS A 1 93 ? -0.910 14.095 -22.367 1.00 13.86 131 HIS A C 1
ATOM 770 O O . HIS A 1 93 ? -1.423 15.184 -22.517 1.00 15.51 131 HIS A O 1
ATOM 777 N N . LEU A 1 94 ? 0.153 13.959 -21.585 1.00 14.90 132 LEU A N 1
ATOM 778 C CA . LEU A 1 94 ? 0.782 15.127 -21.017 1.00 16.18 132 LEU A CA 1
ATOM 779 C C . LEU A 1 94 ? 1.506 15.923 -22.121 1.00 16.06 132 LEU A C 1
ATOM 780 O O . LEU A 1 94 ? 2.121 15.349 -23.045 1.00 19.06 132 LEU A O 1
ATOM 785 N N . ASN A 1 95 ? 1.433 17.245 -22.010 1.00 18.33 133 ASN A N 1
ATOM 786 C CA . ASN A 1 95 ? 2.232 18.135 -22.888 1.00 17.51 133 ASN A CA 1
ATOM 787 C C . ASN A 1 95 ? 3.513 18.595 -22.124 1.00 15.75 133 ASN A C 1
ATOM 788 O O . ASN A 1 95 ? 3.451 18.726 -20.938 1.00 13.76 133 ASN A O 1
ATOM 793 N N . PRO A 1 96 ? 4.623 18.916 -22.810 1.00 14.75 134 PRO A N 1
ATOM 794 C CA . PRO A 1 96 ? 5.750 19.552 -22.077 1.00 13.27 134 PRO A CA 1
ATOM 795 C C . PRO A 1 96 ? 5.286 20.739 -21.273 1.00 12.31 134 PRO A C 1
ATOM 796 O O . PRO A 1 96 ? 4.429 21.495 -21.754 1.00 15.18 134 PRO A O 1
ATOM 800 N N . GLY A 1 97 ? 5.751 20.853 -20.029 1.00 13.29 135 GLY A N 1
ATOM 801 C CA . GLY A 1 97 ? 5.290 21.904 -19.123 1.00 13.30 135 GLY A CA 1
ATOM 802 C C . GLY A 1 97 ? 4.262 21.448 -18.143 1.00 11.97 135 GLY A C 1
ATOM 803 O O . GLY A 1 97 ? 4.072 22.148 -17.154 1.00 14.75 135 GLY A O 1
ATOM 804 N N . ASP A 1 98 ? 3.642 20.285 -18.373 1.00 13.14 136 ASP A N 1
ATOM 805 C CA . ASP A 1 98 ? 2.718 19.644 -17.433 1.00 13.47 136 ASP A CA 1
ATOM 806 C C . ASP A 1 98 ? 3.526 18.839 -16.408 1.00 14.54 136 ASP A C 1
ATOM 807 O O . ASP A 1 98 ? 4.685 18.597 -16.637 1.00 14.01 136 ASP A O 1
ATOM 812 N N . PHE A 1 99 ? 2.919 18.515 -15.256 1.00 15.22 137 PHE A N 1
ATOM 813 C CA . PHE A 1 99 ? 3.602 17.790 -14.146 1.00 16.22 137 PHE A CA 1
ATOM 814 C C . PHE A 1 99 ? 3.111 16.387 -13.994 1.00 16.64 137 PHE A C 1
ATOM 815 O O . PHE A 1 99 ? 2.020 16.025 -14.439 1.00 20.58 137 PHE A O 1
ATOM 823 N N . LEU A 1 100 ? 3.931 15.594 -13.334 1.00 15.17 138 LEU A N 1
ATOM 824 C CA . LEU A 1 100 ? 3.627 14.253 -13.054 1.00 14.89 138 LEU A CA 1
ATOM 825 C C . LEU A 1 100 ? 3.935 14.202 -11.558 1.00 11.49 138 LEU A C 1
ATOM 826 O O . LEU A 1 100 ? 4.916 14.774 -11.114 1.00 12.20 138 LEU A O 1
ATOM 831 N N . GLN A 1 101 ? 3.039 13.581 -10.788 1.00 10.90 139 GLN A N 1
ATOM 832 C CA . GLN A 1 101 ? 3.280 13.507 -9.310 1.00 9.04 139 GLN A CA 1
ATOM 833 C C . GLN A 1 101 ? 3.933 12.198 -8.951 1.00 9.03 139 GLN A C 1
ATOM 834 O O . GLN A 1 101 ? 3.420 11.114 -9.231 1.00 8.49 139 GLN A O 1
ATOM 840 N N . VAL A 1 102 ? 5.071 12.288 -8.231 1.00 10.42 140 VAL A N 1
ATOM 841 C CA . VAL A 1 102 ? 5.897 11.131 -7.990 1.00 9.49 140 VAL A CA 1
ATOM 842 C C . VAL A 1 102 ? 6.332 11.080 -6.543 1.00 9.28 140 VAL A C 1
ATOM 843 O O . VAL A 1 102 ? 6.719 12.092 -6.010 1.00 10.78 140 VAL A O 1
ATOM 847 N N . ARG A 1 103 ? 6.351 9.867 -5.950 1.00 9.22 141 ARG A N 1
ATOM 848 C CA . ARG A 1 103 ? 6.998 9.715 -4.624 1.00 12.79 141 ARG A CA 1
ATOM 849 C C . ARG A 1 103 ? 7.912 8.506 -4.644 1.00 12.50 141 ARG A C 1
ATOM 850 O O . ARG A 1 103 ? 7.801 7.675 -5.561 1.00 11.95 141 ARG A O 1
ATOM 858 N N . GLY A 1 104 ? 8.707 8.321 -3.594 1.00 10.56 142 GLY A N 1
ATOM 859 C CA . GLY A 1 104 ? 9.723 7.264 -3.679 1.00 12.20 142 GLY A CA 1
ATOM 860 C C . GLY A 1 104 ? 10.859 7.542 -2.720 1.00 14.69 142 GLY A C 1
ATOM 861 O O . GLY A 1 104 ? 10.894 8.606 -2.130 1.00 13.08 142 GLY A O 1
ATOM 862 N N . PRO A 1 105 ? 11.782 6.581 -2.584 1.00 15.74 143 PRO A N 1
ATOM 863 C CA . PRO A 1 105 ? 11.748 5.285 -3.306 1.00 14.91 143 PRO A CA 1
ATOM 864 C C . PRO A 1 105 ? 10.789 4.297 -2.660 1.00 15.41 143 PRO A C 1
ATOM 865 O O . PRO A 1 105 ? 10.369 4.479 -1.479 1.00 17.06 143 PRO A O 1
ATOM 869 N N . LYS A 1 106 ? 10.406 3.294 -3.449 1.00 15.26 144 LYS A N 1
ATOM 870 C CA . LYS A 1 106 ? 9.522 2.221 -2.985 1.00 16.98 144 LYS A CA 1
ATOM 871 C C . LYS A 1 106 ? 10.113 0.847 -3.357 1.00 17.39 144 LYS A C 1
ATOM 872 O O . LYS A 1 106 ? 10.810 0.728 -4.364 1.00 15.52 144 LYS A O 1
ATOM 878 N N . GLY A 1 107 ? 9.853 -0.167 -2.537 1.00 19.18 145 GLY A N 1
ATOM 879 C CA . GLY A 1 107 ? 10.306 -1.514 -2.850 1.00 21.57 145 GLY A CA 1
ATOM 880 C C . GLY A 1 107 ? 11.138 -2.177 -1.769 1.00 23.62 145 GLY A C 1
ATOM 881 O O . GLY A 1 107 ? 11.682 -1.523 -0.922 1.00 24.33 145 GLY A O 1
ATOM 882 N N . GLN A 1 108 ? 11.222 -3.496 -1.824 1.00 26.53 146 GLN A N 1
ATOM 883 C CA . GLN A 1 108 ? 11.845 -4.297 -0.750 1.00 29.89 146 GLN A CA 1
ATOM 884 C C . GLN A 1 108 ? 13.324 -4.554 -0.959 1.00 30.17 146 GLN A C 1
ATOM 885 O O . GLN A 1 108 ? 14.053 -4.784 0.002 1.00 30.71 146 GLN A O 1
ATOM 891 N N . PHE A 1 109 ? 13.756 -4.588 -2.210 1.00 29.91 147 PHE A N 1
ATOM 892 C CA . PHE A 1 109 ? 15.163 -4.909 -2.528 1.00 29.40 147 PHE A CA 1
ATOM 893 C C . PHE A 1 109 ? 16.275 -4.126 -1.785 1.00 30.20 147 PHE A C 1
ATOM 894 O O . PHE A 1 109 ? 16.293 -2.875 -1.801 1.00 29.59 147 PHE A O 1
ATOM 902 N N . ASP A 1 110 ? 17.249 -4.874 -1.236 1.00 29.74 148 ASP A N 1
ATOM 903 C CA . ASP A 1 110 ? 18.316 -4.310 -0.405 1.00 30.99 148 ASP A CA 1
ATOM 904 C C . ASP A 1 110 ? 19.723 -4.761 -0.861 1.00 30.23 148 ASP A C 1
ATOM 905 O O . ASP A 1 110 ? 20.238 -5.817 -0.466 1.00 31.01 148 ASP A O 1
ATOM 910 N N . TYR A 1 111 ? 20.355 -3.924 -1.654 1.00 27.62 149 TYR A N 1
ATOM 911 C CA . TYR A 1 111 ? 21.538 -4.371 -2.324 1.00 26.72 149 TYR A CA 1
ATOM 912 C C . TYR A 1 111 ? 22.659 -4.613 -1.329 1.00 26.21 149 TYR A C 1
ATOM 913 O O . TYR A 1 111 ? 22.970 -3.710 -0.545 1.00 25.79 149 TYR A O 1
ATOM 922 N N . LYS A 1 112 ? 23.237 -5.823 -1.372 1.00 26.69 150 LYS A N 1
ATOM 923 C CA . LYS A 1 112 ? 24.579 -6.074 -0.842 1.00 27.43 150 LYS A CA 1
ATOM 924 C C . LYS A 1 112 ? 25.408 -6.659 -1.956 1.00 27.09 150 LYS A C 1
ATOM 925 O O . LYS A 1 112 ? 24.905 -7.508 -2.692 1.00 26.31 150 LYS A O 1
ATOM 931 N N . PRO A 1 113 ? 26.689 -6.240 -2.072 1.00 26.54 151 PRO A N 1
ATOM 932 C CA . PRO A 1 113 ? 27.536 -6.893 -3.067 1.00 25.83 151 PRO A CA 1
ATOM 933 C C . PRO A 1 113 ? 27.544 -8.420 -2.824 1.00 25.35 151 PRO A C 1
ATOM 934 O O . PRO A 1 113 ? 27.666 -8.886 -1.700 1.00 26.26 151 PRO A O 1
ATOM 938 N N . ASN A 1 114 ? 27.354 -9.173 -3.890 1.00 24.42 152 ASN A N 1
ATOM 939 C CA . ASN A 1 114 ? 27.542 -10.603 -3.883 1.00 22.69 152 ASN A CA 1
ATOM 940 C C . ASN A 1 114 ? 26.559 -11.264 -2.935 1.00 23.35 152 ASN A C 1
ATOM 941 O O . ASN A 1 114 ? 26.886 -12.247 -2.285 1.00 23.78 152 ASN A O 1
ATOM 946 N N . MET A 1 115 ? 25.337 -10.749 -2.875 1.00 22.44 153 MET A N 1
ATOM 947 C CA . MET A 1 115 ? 24.286 -11.335 -2.023 1.00 23.65 153 MET A CA 1
ATOM 948 C C . MET A 1 115 ? 23.946 -12.789 -2.498 1.00 22.76 153 MET A C 1
ATOM 949 O O . MET A 1 115 ? 23.574 -13.650 -1.723 1.00 23.05 153 MET A O 1
ATOM 954 N N . VAL A 1 116 ? 24.073 -13.031 -3.797 1.00 20.70 154 VAL A N 1
ATOM 955 C CA . VAL A 1 116 ? 23.961 -14.380 -4.347 1.00 19.70 154 VAL A CA 1
ATOM 956 C C . VAL A 1 116 ? 25.065 -14.599 -5.351 1.00 17.19 154 VAL A C 1
ATOM 957 O O . VAL A 1 116 ? 25.618 -13.638 -5.884 1.00 16.93 154 VAL A O 1
ATOM 961 N N . LYS A 1 117 ? 25.374 -15.844 -5.684 1.00 16.51 155 LYS A N 1
ATOM 962 C CA . LYS A 1 117 ? 26.405 -16.119 -6.657 1.00 16.43 155 LYS A CA 1
ATOM 963 C C . LYS A 1 117 ? 25.862 -15.902 -8.097 1.00 15.22 155 LYS A C 1
ATOM 964 O O . LYS A 1 117 ? 26.609 -15.559 -9.032 1.00 15.22 155 LYS A O 1
ATOM 970 N N . GLU A 1 118 ? 24.547 -16.058 -8.245 1.00 14.05 156 GLU A N 1
ATOM 971 C CA . GLU A 1 118 ? 23.930 -15.978 -9.576 1.00 15.09 156 GLU A CA 1
ATOM 972 C C . GLU A 1 118 ? 22.570 -15.345 -9.504 1.00 14.35 156 GLU A C 1
ATOM 973 O O . GLU A 1 118 ? 21.786 -15.608 -8.588 1.00 14.12 156 GLU A O 1
ATOM 979 N N . MET A 1 119 ? 22.318 -14.443 -10.430 1.00 11.62 157 MET A N 1
ATOM 980 C CA . MET A 1 119 ? 21.015 -13.848 -10.589 1.00 12.62 157 MET A CA 1
ATOM 981 C C . MET A 1 119 ? 20.463 -14.263 -11.890 1.00 14.15 157 MET A C 1
ATOM 982 O O . MET A 1 119 ? 21.075 -14.050 -12.913 1.00 14.40 157 MET A O 1
ATOM 987 N N . GLY A 1 120 ? 19.285 -14.841 -11.865 1.00 11.84 158 GLY A N 1
ATOM 988 C CA . GLY A 1 120 ? 18.556 -15.155 -13.096 1.00 10.27 158 GLY A CA 1
ATOM 989 C C . GLY A 1 120 ? 17.487 -14.055 -13.266 1.00 10.60 158 GLY A C 1
ATOM 990 O O . GLY A 1 120 ? 16.645 -13.868 -12.387 1.00 16.36 158 GLY A O 1
ATOM 991 N N . MET A 1 121 ? 17.492 -13.295 -14.339 1.00 8.46 159 MET A N 1
ATOM 992 C CA . MET A 1 121 ? 16.475 -12.269 -14.462 1.00 7.56 159 MET A CA 1
ATOM 993 C C . MET A 1 121 ? 15.549 -12.680 -15.627 1.00 8.96 159 MET A C 1
ATOM 994 O O . MET A 1 121 ? 16.010 -13.160 -16.673 1.00 11.75 159 MET A O 1
ATOM 999 N N . ILE A 1 122 ? 14.254 -12.549 -15.447 1.00 6.78 160 ILE A N 1
ATOM 1000 C CA . ILE A 1 122 ? 13.344 -12.847 -16.613 1.00 6.26 160 ILE A CA 1
ATOM 1001 C C . ILE A 1 122 ? 12.487 -11.604 -16.807 1.00 8.69 160 ILE A C 1
ATOM 1002 O O . ILE A 1 122 ? 11.723 -11.223 -15.959 1.00 9.71 160 ILE A O 1
ATOM 1007 N N . ALA A 1 123 ? 12.531 -10.996 -18.008 1.00 6.45 161 ALA A N 1
ATOM 1008 C CA . ALA A 1 123 ? 11.838 -9.714 -18.234 1.00 7.93 161 ALA A CA 1
ATOM 1009 C C . ALA A 1 123 ? 11.012 -9.885 -19.440 1.00 6.60 161 ALA A C 1
ATOM 1010 O O . ALA A 1 123 ? 11.457 -10.544 -20.393 1.00 11.10 161 ALA A O 1
ATOM 1012 N N . GLY A 1 124 ? 9.850 -9.283 -19.441 1.00 4.70 162 GLY A N 1
ATOM 1013 C CA . GLY A 1 124 ? 9.027 -9.151 -20.701 1.00 5.93 162 GLY A CA 1
ATOM 1014 C C . GLY A 1 124 ? 8.682 -7.701 -20.873 1.00 7.71 162 GLY A C 1
ATOM 1015 O O . GLY A 1 124 ? 8.291 -7.009 -19.925 1.00 11.05 162 GLY A O 1
ATOM 1016 N N . GLY A 1 125 ? 8.915 -7.146 -22.073 1.00 7.24 163 GLY A N 1
ATOM 1017 C CA . GLY A 1 125 ? 8.465 -5.782 -22.362 1.00 10.70 163 GLY A CA 1
ATOM 1018 C C . GLY A 1 125 ? 9.166 -4.722 -21.528 1.00 10.13 163 GLY A C 1
ATOM 1019 O O . GLY A 1 125 ? 10.407 -4.763 -21.359 1.00 11.24 163 GLY A O 1
ATOM 1020 N N . THR A 1 126 ? 8.385 -3.838 -20.872 1.00 11.76 164 THR A N 1
ATOM 1021 C CA . THR A 1 126 ? 9.003 -2.850 -20.007 1.00 12.70 164 THR A CA 1
ATOM 1022 C C . THR A 1 126 ? 9.445 -3.451 -18.674 1.00 11.27 164 THR A C 1
ATOM 1023 O O . THR A 1 126 ? 10.038 -2.717 -17.870 1.00 11.37 164 THR A O 1
ATOM 1027 N N . GLY A 1 127 ? 9.228 -4.756 -18.442 1.00 10.33 165 GLY A N 1
ATOM 1028 C CA . GLY A 1 127 ? 9.850 -5.457 -17.264 1.00 10.64 165 GLY A CA 1
ATOM 1029 C C . GLY A 1 127 ? 11.359 -5.378 -17.290 1.00 10.94 165 GLY A C 1
ATOM 1030 O O . GLY A 1 127 ? 12.008 -5.639 -16.330 1.00 11.78 165 GLY A O 1
ATOM 1031 N N . ILE A 1 128 ? 11.942 -4.951 -18.385 1.00 8.27 166 ILE A N 1
ATOM 1032 C CA . ILE A 1 128 ? 13.390 -4.765 -18.478 1.00 10.31 166 ILE A CA 1
ATOM 1033 C C . ILE A 1 128 ? 13.845 -3.624 -17.559 1.00 9.93 166 ILE A C 1
ATOM 1034 O O . ILE A 1 128 ? 14.983 -3.621 -17.116 1.00 9.82 166 ILE A O 1
ATOM 1039 N N . THR A 1 129 ? 13.008 -2.623 -17.279 1.00 10.64 167 THR A N 1
ATOM 1040 C CA . THR A 1 129 ? 13.588 -1.484 -16.541 1.00 8.66 167 THR A CA 1
ATOM 1041 C C . THR A 1 129 ? 14.111 -1.755 -15.116 1.00 10.46 167 THR A C 1
ATOM 1042 O O . THR A 1 129 ? 15.231 -1.282 -14.808 1.00 8.72 167 THR A O 1
ATOM 1046 N N . PRO A 1 130 ? 13.333 -2.495 -14.295 1.00 10.86 168 PRO A N 1
ATOM 1047 C CA . PRO A 1 130 ? 13.955 -2.855 -13.053 1.00 11.79 168 PRO A CA 1
ATOM 1048 C C . PRO A 1 130 ? 15.167 -3.758 -13.172 1.00 10.61 168 PRO A C 1
ATOM 1049 O O . PRO A 1 130 ? 16.052 -3.691 -12.262 1.00 11.47 168 PRO A O 1
ATOM 1053 N N . MET A 1 131 ? 15.245 -4.561 -14.225 1.00 11.57 169 MET A N 1
ATOM 1054 C CA . MET A 1 131 ? 16.382 -5.474 -14.391 1.00 10.30 169 MET A CA 1
ATOM 1055 C C . MET A 1 131 ? 17.647 -4.691 -14.778 1.00 12.24 169 MET A C 1
ATOM 1056 O O . MET A 1 131 ? 18.781 -4.922 -14.285 1.00 11.09 169 MET A O 1
ATOM 1061 N N . LEU A 1 132 ? 17.475 -3.741 -15.668 1.00 11.86 170 LEU A N 1
ATOM 1062 C CA . LEU A 1 132 ? 18.571 -2.910 -16.084 1.00 12.07 170 LEU A CA 1
ATOM 1063 C C . LEU A 1 132 ? 19.212 -2.115 -14.978 1.00 11.90 170 LEU A C 1
ATOM 1064 O O . LEU A 1 132 ? 20.438 -2.005 -14.927 1.00 11.33 170 LEU A O 1
ATOM 1069 N N . GLN A 1 133 ? 18.366 -1.628 -14.055 1.00 11.36 171 GLN A N 1
ATOM 1070 C CA . GLN A 1 133 ? 18.816 -0.784 -12.903 1.00 11.72 171 GLN A CA 1
ATOM 1071 C C . GLN A 1 133 ? 19.700 -1.592 -11.968 1.00 11.80 171 GLN A C 1
ATOM 1072 O O . GLN A 1 133 ? 20.771 -1.135 -11.522 1.00 12.21 171 GLN A O 1
ATOM 1078 N N . VAL A 1 134 ? 19.266 -2.804 -11.722 1.00 10.69 172 VAL A N 1
ATOM 1079 C CA . VAL A 1 134 ? 20.059 -3.776 -10.873 1.00 9.73 172 VAL A CA 1
ATOM 1080 C C . VAL A 1 134 ? 21.335 -4.205 -11.623 1.00 10.16 172 VAL A C 1
ATOM 1081 O O . VAL A 1 134 ? 22.417 -4.175 -11.034 1.00 12.74 172 VA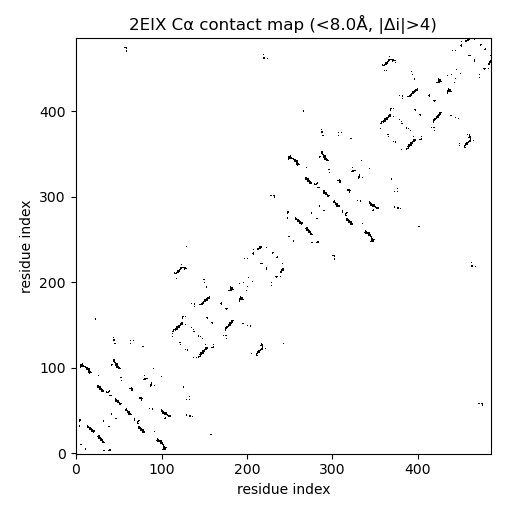L A O 1
ATOM 1085 N N . ALA A 1 135 ? 21.206 -4.619 -12.900 1.00 9.95 173 ALA A N 1
ATOM 1086 C CA . ALA A 1 135 ? 22.415 -5.062 -13.604 1.00 9.87 173 ALA A CA 1
ATOM 1087 C C . ALA A 1 135 ? 23.465 -3.991 -13.797 1.00 9.25 173 ALA A C 1
ATOM 1088 O O . ALA A 1 135 ? 24.633 -4.303 -13.678 1.00 9.80 173 ALA A O 1
ATOM 1090 N N . ARG A 1 136 ? 23.065 -2.767 -14.118 1.00 10.35 174 ARG A N 1
ATOM 1091 C CA . ARG A 1 136 ? 23.998 -1.660 -14.186 1.00 10.93 174 ARG A CA 1
ATOM 1092 C C . ARG A 1 136 ? 24.769 -1.523 -12.864 1.00 12.37 174 ARG A C 1
ATOM 1093 O O . ARG A 1 136 ? 25.994 -1.291 -12.897 1.00 15.93 174 ARG A O 1
ATOM 1101 N N . ALA A 1 137 ? 24.095 -1.652 -11.727 1.00 14.57 175 ALA A N 1
ATOM 1102 C CA . ALA A 1 137 ? 24.770 -1.434 -10.495 1.00 16.52 175 ALA A CA 1
ATOM 1103 C C . ALA A 1 137 ? 25.809 -2.520 -10.228 1.00 16.24 175 ALA A C 1
ATOM 1104 O O . ALA A 1 137 ? 26.924 -2.232 -9.730 1.00 17.57 175 ALA A O 1
ATOM 1106 N N . ILE A 1 138 ? 25.435 -3.762 -10.516 1.00 13.73 176 ILE A N 1
ATOM 1107 C CA . ILE A 1 138 ? 26.331 -4.881 -10.301 1.00 14.24 176 ILE A CA 1
ATOM 1108 C C . ILE A 1 138 ? 27.557 -4.835 -11.154 1.00 14.67 176 ILE A C 1
ATOM 1109 O O . ILE A 1 138 ? 28.681 -5.043 -10.661 1.00 15.36 176 ILE A O 1
ATOM 1114 N N . ILE A 1 139 ? 27.406 -4.587 -12.463 1.00 16.32 177 ILE A N 1
ATOM 1115 C CA . ILE A 1 139 ? 28.560 -4.652 -13.332 1.00 18.98 177 ILE A CA 1
ATOM 1116 C C . ILE A 1 139 ? 29.549 -3.491 -13.133 1.00 20.51 177 ILE A C 1
ATOM 1117 O O . ILE A 1 139 ? 30.711 -3.607 -13.514 1.00 22.64 177 ILE A O 1
ATOM 1122 N N . LYS A 1 140 ? 29.095 -2.392 -12.529 1.00 21.26 178 LYS A N 1
ATOM 1123 C CA . LYS A 1 140 ? 29.982 -1.274 -12.254 1.00 22.79 178 LYS A CA 1
ATOM 1124 C C . LYS A 1 140 ? 30.685 -1.367 -10.892 1.00 21.17 178 LYS A C 1
ATOM 1125 O O . LYS A 1 140 ? 31.516 -0.507 -10.583 1.00 21.98 178 LYS A O 1
ATOM 1131 N N . ASN A 1 141 ? 30.351 -2.396 -10.113 1.00 18.65 179 ASN A N 1
ATOM 1132 C CA . ASN A 1 141 ? 31.005 -2.651 -8.812 1.00 17.16 179 ASN A CA 1
ATOM 1133 C C . ASN A 1 141 ? 32.237 -3.593 -8.962 1.00 17.94 179 ASN A C 1
ATOM 1134 O O . ASN A 1 141 ? 32.068 -4.770 -9.172 1.00 18.34 179 ASN A O 1
ATOM 1139 N N . PRO A 1 142 ? 33.480 -3.085 -8.765 1.00 18.11 180 PRO A N 1
ATOM 1140 C CA . PRO A 1 142 ? 34.663 -3.961 -8.868 1.00 18.09 180 PRO A CA 1
ATOM 1141 C C . PRO A 1 142 ? 34.652 -5.183 -8.016 1.00 18.75 180 PRO A C 1
ATOM 1142 O O . PRO A 1 142 ? 35.316 -6.172 -8.337 1.00 20.82 180 PRO A O 1
ATOM 1146 N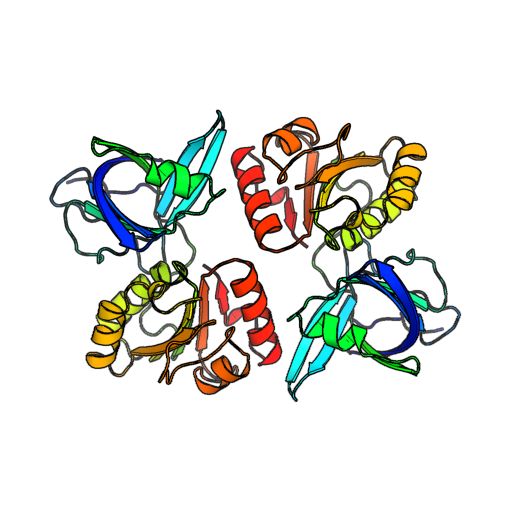 N . LYS A 1 143 ? 33.975 -5.124 -6.894 1.00 18.87 181 LYS A N 1
ATOM 1147 C CA . LYS A 1 143 ? 33.934 -6.243 -5.964 1.00 21.24 181 LYS A CA 1
ATOM 1148 C C . LYS A 1 143 ? 32.977 -7.349 -6.394 1.00 21.80 181 LYS A C 1
ATOM 1149 O O . LYS A 1 143 ? 32.953 -8.401 -5.796 1.00 22.55 181 LYS A O 1
ATOM 1155 N N . GLU A 1 144 ? 32.129 -7.057 -7.382 1.00 21.35 182 GLU A N 1
ATOM 1156 C CA . GLU A 1 144 ? 31.016 -7.963 -7.708 1.00 19.83 182 GLU A CA 1
ATOM 1157 C C . GLU A 1 144 ? 31.496 -9.152 -8.495 1.00 19.33 182 GLU A C 1
ATOM 1158 O O . GLU A 1 144 ? 32.226 -9.012 -9.457 1.00 19.68 182 GLU A O 1
ATOM 1164 N N . LYS A 1 145 ? 31.105 -10.328 -8.060 1.00 18.32 183 LYS A N 1
ATOM 1165 C CA . LYS A 1 145 ? 31.417 -11.548 -8.786 1.00 18.80 183 LYS A CA 1
ATOM 1166 C C . LYS A 1 145 ? 30.114 -12.212 -9.276 1.00 16.26 183 LYS A C 1
ATOM 1167 O O . LYS A 1 145 ? 30.158 -13.270 -9.895 1.00 16.55 183 LYS A O 1
ATOM 1173 N N . THR A 1 146 ? 28.978 -11.553 -9.018 1.00 14.89 184 THR A N 1
ATOM 1174 C CA . THR A 1 146 ? 27.651 -12.165 -9.339 1.00 13.60 184 THR A CA 1
ATOM 1175 C C . THR A 1 146 ? 27.535 -12.383 -10.845 1.00 14.60 184 THR A C 1
ATOM 1176 O O . THR A 1 146 ? 27.784 -11.472 -11.603 1.00 17.26 184 THR A O 1
ATOM 1180 N N . ILE A 1 147 ? 27.099 -13.581 -11.256 1.00 14.86 185 ILE A N 1
ATOM 1181 C CA . ILE A 1 147 ? 26.833 -13.848 -12.659 1.00 13.82 185 ILE A CA 1
ATOM 1182 C C . ILE A 1 147 ? 25.402 -13.453 -12.909 1.00 13.59 185 ILE A C 1
ATOM 1183 O O . ILE A 1 147 ? 24.538 -13.877 -12.190 1.00 14.58 185 ILE A O 1
ATOM 1188 N N . ILE A 1 148 ? 25.149 -12.691 -13.962 1.00 11.24 186 ILE A N 1
ATOM 1189 C CA . ILE A 1 148 ? 23.745 -12.301 -14.271 1.00 8.99 186 ILE A CA 1
ATOM 1190 C C . ILE A 1 148 ? 23.416 -12.925 -15.645 1.00 9.28 186 ILE A C 1
ATOM 1191 O O . ILE A 1 148 ? 24.039 -12.631 -16.686 1.00 12.94 186 ILE A O 1
ATOM 1196 N N . ASN A 1 149 ? 22.379 -13.756 -15.632 1.00 7.94 187 ASN A N 1
ATOM 1197 C CA . ASN A 1 149 ? 21.763 -14.224 -16.890 1.00 8.45 187 ASN A CA 1
ATOM 1198 C C . ASN A 1 149 ? 20.339 -13.688 -17.064 1.00 8.09 187 ASN A C 1
ATOM 1199 O O . ASN A 1 149 ? 19.457 -13.986 -16.294 1.00 8.46 187 ASN A O 1
ATOM 1204 N N . LEU A 1 150 ? 20.134 -12.953 -18.121 1.00 9.80 188 LEU A N 1
ATOM 1205 C CA . LEU A 1 150 ? 18.858 -12.340 -18.416 1.00 8.23 188 LEU A CA 1
ATOM 1206 C C . LEU A 1 150 ? 18.225 -13.100 -19.599 1.00 7.98 188 LEU A C 1
ATOM 1207 O O . LEU A 1 150 ? 18.802 -13.219 -20.740 1.00 9.49 188 LEU A O 1
ATOM 1212 N N . ILE A 1 151 ? 17.005 -13.549 -19.381 1.00 6.45 189 ILE A N 1
ATOM 1213 C CA . ILE A 1 151 ? 16.078 -13.957 -20.461 1.00 7.28 189 ILE A CA 1
ATOM 1214 C C . ILE A 1 151 ? 15.081 -12.809 -20.732 1.00 7.50 189 ILE A C 1
ATOM 1215 O O . ILE A 1 151 ? 14.374 -12.414 -19.779 1.00 9.37 189 ILE A O 1
ATOM 1220 N N . PHE A 1 152 ? 15.071 -12.254 -21.954 1.00 8.75 190 PHE A N 1
ATOM 1221 C CA . PHE A 1 152 ? 14.282 -11.097 -22.262 1.00 6.60 190 PHE A CA 1
ATOM 1222 C C . PHE A 1 152 ? 13.353 -11.465 -23.358 1.00 7.00 190 PHE A C 1
ATOM 1223 O O . PHE A 1 152 ? 13.838 -11.676 -24.489 1.00 8.14 190 PHE A O 1
ATOM 1231 N N . ALA A 1 153 ? 12.047 -11.445 -23.089 1.00 6.70 191 ALA A N 1
ATOM 1232 C CA . ALA A 1 153 ? 11.027 -11.988 -24.036 1.00 6.62 191 ALA A CA 1
ATOM 1233 C C . ALA A 1 153 ? 10.093 -10.924 -24.570 1.00 7.20 191 ALA A C 1
ATOM 1234 O O . ALA A 1 153 ? 9.611 -10.040 -23.854 1.00 11.11 191 ALA A O 1
ATOM 1236 N N . ASN A 1 154 ? 9.794 -10.937 -25.898 1.00 7.89 192 ASN A N 1
ATOM 1237 C CA . ASN A 1 154 ? 8.930 -9.937 -26.387 1.00 8.88 192 ASN A CA 1
ATOM 1238 C C . ASN A 1 154 ? 8.120 -10.580 -27.508 1.00 9.66 192 ASN A C 1
ATOM 1239 O O . ASN A 1 154 ? 8.371 -11.721 -27.883 1.00 11.88 192 ASN A O 1
ATOM 1244 N N . VAL A 1 155 ? 7.165 -9.837 -28.062 1.00 13.29 193 VAL A N 1
ATOM 1245 C CA . VAL A 1 155 ? 6.361 -10.400 -29.147 1.00 13.71 193 VAL A CA 1
ATOM 1246 C C . VAL A 1 155 ? 7.078 -10.296 -30.518 1.00 14.87 193 VAL A C 1
ATOM 1247 O O . VAL A 1 155 ? 7.351 -11.312 -31.102 1.00 14.98 193 VAL A O 1
ATOM 1251 N N . ASN A 1 156 ? 7.401 -9.085 -30.961 1.00 16.54 194 ASN A N 1
ATOM 1252 C CA . ASN A 1 156 ? 8.082 -8.834 -32.229 1.00 15.68 194 ASN A CA 1
ATOM 1253 C C . ASN A 1 156 ? 9.443 -8.233 -32.040 1.00 15.94 194 ASN A C 1
ATOM 1254 O O . ASN A 1 156 ? 9.724 -7.686 -30.983 1.00 12.60 194 ASN A O 1
ATOM 1259 N N . GLU A 1 157 ? 10.289 -8.300 -33.049 1.00 16.31 195 GLU A N 1
ATOM 1260 C CA . GLU A 1 157 ? 11.625 -7.764 -32.975 1.00 16.82 195 GLU A CA 1
ATOM 1261 C C . GLU A 1 157 ? 11.637 -6.270 -32.641 1.00 18.06 195 GLU A C 1
ATOM 1262 O O . GLU A 1 157 ? 12.464 -5.815 -31.840 1.00 15.77 195 GLU A O 1
ATOM 1268 N N . ASP A 1 158 ? 10.685 -5.502 -33.152 1.00 18.12 196 ASP A N 1
ATOM 1269 C CA . ASP A 1 158 ? 10.672 -4.084 -32.808 1.00 20.03 196 ASP A CA 1
ATOM 1270 C C . ASP A 1 158 ? 10.236 -3.738 -31.369 1.00 18.68 196 ASP A C 1
ATOM 1271 O O . ASP A 1 158 ? 10.373 -2.592 -30.939 1.00 20.65 196 ASP A O 1
ATOM 1276 N N . ASP A 1 159 ? 9.845 -4.756 -30.617 1.00 17.67 197 ASP A N 1
ATOM 1277 C CA . ASP A 1 159 ? 9.393 -4.625 -29.245 1.00 17.53 197 ASP A CA 1
ATOM 1278 C C . ASP A 1 159 ? 10.560 -4.793 -28.224 1.00 16.04 197 ASP A C 1
ATOM 1279 O O . ASP A 1 159 ? 10.367 -4.647 -26.981 1.00 16.03 197 ASP A O 1
ATOM 1284 N N . ILE A 1 160 ? 11.750 -5.124 -28.696 1.00 15.64 198 ILE A N 1
ATOM 1285 C CA . ILE A 1 160 ? 12.886 -5.361 -27.828 1.00 14.40 198 ILE A CA 1
ATOM 1286 C C . ILE A 1 160 ? 13.498 -4.030 -27.389 1.00 14.98 198 ILE A C 1
ATOM 1287 O O . ILE A 1 160 ? 14.345 -3.455 -28.123 1.00 20.01 198 ILE A O 1
ATOM 1292 N N . LEU A 1 161 ? 13.131 -3.554 -26.192 1.00 12.76 199 LEU A N 1
ATOM 1293 C CA . LEU A 1 161 ? 13.556 -2.266 -25.809 1.00 11.99 199 LEU A CA 1
ATOM 1294 C C . LEU A 1 161 ? 14.974 -2.383 -25.283 1.00 12.28 199 LEU A C 1
ATOM 1295 O O . LEU A 1 161 ? 15.324 -3.401 -24.666 1.00 14.96 199 LEU A O 1
ATOM 1300 N N . LEU A 1 162 ? 15.789 -1.354 -25.498 1.00 11.25 200 LEU A N 1
ATOM 1301 C CA . LEU A 1 162 ? 17.139 -1.194 -24.936 1.00 10.54 200 LEU A CA 1
ATOM 1302 C C . LEU A 1 162 ? 18.139 -2.225 -25.394 1.00 11.04 200 LEU A C 1
ATOM 1303 O O . LEU A 1 162 ? 19.178 -2.411 -24.782 1.00 12.25 200 LEU A O 1
ATOM 1308 N N . ARG A 1 163 ? 17.864 -2.860 -26.539 1.00 12.35 201 ARG A N 1
ATOM 1309 C CA . ARG A 1 163 ? 18.795 -3.839 -27.148 1.00 12.03 201 ARG A CA 1
ATOM 1310 C C . ARG A 1 163 ? 20.227 -3.310 -27.298 1.00 13.21 201 ARG A C 1
ATOM 1311 O O . ARG A 1 163 ? 21.187 -4.027 -27.016 1.00 12.62 201 ARG A O 1
ATOM 1319 N N . THR A 1 164 ? 20.398 -2.074 -27.710 1.00 13.91 202 THR A N 1
ATOM 1320 C CA . THR A 1 164 ? 21.766 -1.548 -27.944 1.00 13.40 202 THR A CA 1
ATOM 1321 C C . THR A 1 164 ? 22.527 -1.517 -26.657 1.00 12.19 202 THR A C 1
ATOM 1322 O O . THR A 1 164 ? 23.692 -1.934 -26.633 1.00 12.37 202 THR A O 1
ATOM 1326 N N . GLU A 1 165 ? 21.866 -0.979 -25.632 1.00 13.60 203 GLU A N 1
ATOM 1327 C CA . GLU A 1 165 ? 22.433 -0.878 -24.305 1.00 13.17 203 GLU A CA 1
ATOM 1328 C C . GLU A 1 165 ? 22.731 -2.243 -23.649 1.00 12.20 203 GLU A C 1
ATOM 1329 O O . GLU A 1 165 ? 23.835 -2.407 -23.064 1.00 10.99 203 GLU A O 1
ATOM 1335 N N . LEU A 1 166 ? 21.796 -3.190 -23.767 1.00 11.01 204 LEU A N 1
ATOM 1336 C CA . LEU A 1 166 ? 21.991 -4.535 -23.220 1.00 11.72 204 LEU A CA 1
ATOM 1337 C C . LEU A 1 166 ? 23.128 -5.276 -23.912 1.00 11.13 204 LEU A C 1
ATOM 1338 O O . LEU A 1 166 ? 23.942 -5.951 -23.273 1.00 11.21 204 LEU A O 1
ATOM 1343 N N . ASP A 1 167 ? 23.221 -5.124 -25.219 1.00 12.77 205 ASP A N 1
ATOM 1344 C CA . ASP A 1 167 ? 24.256 -5.859 -25.894 1.00 12.91 205 ASP A CA 1
ATOM 1345 C C . ASP A 1 167 ? 25.624 -5.271 -25.595 1.00 11.73 205 ASP A C 1
ATOM 1346 O O . ASP A 1 167 ? 26.608 -6.018 -25.500 1.00 9.77 205 ASP A O 1
ATOM 1351 N N . ASP A 1 168 ? 25.696 -3.956 -25.382 1.00 11.05 206 ASP A N 1
ATOM 1352 C CA . ASP A 1 168 ? 26.988 -3.332 -25.067 1.00 13.01 206 ASP A CA 1
ATOM 1353 C C . ASP A 1 168 ? 27.413 -3.753 -23.667 1.00 12.91 206 ASP A C 1
ATOM 1354 O O . ASP A 1 168 ? 28.585 -4.021 -23.405 1.00 13.33 206 ASP A O 1
ATOM 1359 N N . MET A 1 169 ? 26.440 -3.802 -22.740 1.00 13.09 207 MET A N 1
ATOM 1360 C CA . MET A 1 169 ? 26.756 -4.377 -21.465 1.00 12.38 207 MET A CA 1
ATOM 1361 C C . MET A 1 169 ? 27.295 -5.793 -21.500 1.00 11.71 207 MET A C 1
ATOM 1362 O O . MET A 1 169 ? 28.243 -6.078 -20.776 1.00 12.99 207 MET A O 1
ATOM 1367 N N . ALA A 1 170 ? 26.691 -6.690 -22.279 1.00 10.05 208 ALA A N 1
ATOM 1368 C CA . ALA A 1 170 ? 27.134 -8.051 -22.422 1.00 10.44 208 ALA A CA 1
ATOM 1369 C C . ALA A 1 170 ? 28.535 -8.174 -23.041 1.00 13.35 208 ALA A C 1
ATOM 1370 O O . ALA A 1 170 ? 29.294 -9.097 -22.706 1.00 13.24 208 ALA A O 1
ATOM 1372 N N . LYS A 1 171 ? 28.871 -7.260 -23.942 1.00 13.67 209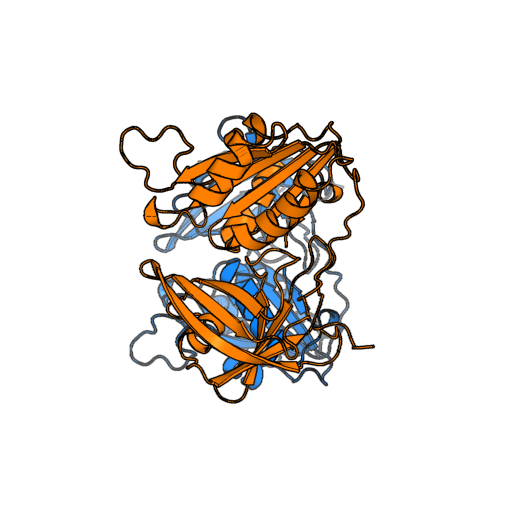 LYS A N 1
ATOM 1373 C CA . LYS A 1 171 ? 30.200 -7.310 -24.551 1.00 13.00 209 LYS A CA 1
ATOM 1374 C C . LYS A 1 171 ? 31.250 -6.798 -23.604 1.00 14.92 209 LYS A C 1
ATOM 1375 O O . LYS A 1 171 ? 32.346 -7.291 -23.583 1.00 15.99 209 LYS A O 1
ATOM 1381 N N . LYS A 1 172 ? 30.924 -5.822 -22.766 1.00 14.84 210 LYS A N 1
ATOM 1382 C CA . LYS A 1 172 ? 31.919 -5.254 -21.894 1.00 17.81 210 LYS A CA 1
ATOM 1383 C C . LYS A 1 172 ? 32.096 -6.115 -20.652 1.00 17.50 210 LYS A C 1
ATOM 1384 O O . LYS A 1 172 ? 33.177 -6.077 -20.053 1.00 18.38 210 LYS A O 1
ATOM 1390 N N . TYR A 1 173 ? 31.036 -6.828 -20.199 1.00 17.32 211 TYR A N 1
ATOM 1391 C CA . TYR A 1 173 ? 31.085 -7.514 -18.924 1.00 17.44 211 TYR A CA 1
ATOM 1392 C C . TYR A 1 173 ? 30.823 -9.001 -19.053 1.00 17.74 211 TYR A C 1
ATOM 1393 O O . TYR A 1 173 ? 29.699 -9.360 -19.367 1.00 16.35 211 TYR A O 1
ATOM 1402 N N . SER A 1 174 ? 31.825 -9.865 -18.793 1.00 17.35 212 SER A N 1
ATOM 1403 C CA . SER A 1 174 ? 31.636 -11.315 -19.086 1.00 19.41 212 SER A CA 1
ATOM 1404 C C . SER A 1 174 ? 30.639 -11.980 -18.090 1.00 17.93 212 SER A C 1
ATOM 1405 O O . SER A 1 174 ? 30.089 -13.038 -18.446 1.00 18.91 212 SER A O 1
ATOM 1408 N N . ASN A 1 175 ? 30.434 -11.341 -16.931 1.00 18.37 213 ASN A N 1
ATOM 1409 C CA . ASN A 1 175 ? 29.421 -11.738 -15.955 1.00 17.14 213 ASN A CA 1
ATOM 1410 C C . ASN A 1 175 ? 27.955 -11.396 -16.333 1.00 16.64 213 ASN A C 1
ATOM 1411 O O . ASN A 1 175 ? 27.040 -11.862 -15.690 1.00 18.22 213 ASN A O 1
ATOM 1416 N N . PHE A 1 176 ? 27.743 -10.634 -17.392 1.00 13.30 214 PHE A N 1
ATOM 1417 C CA . PHE A 1 176 ? 26.363 -10.292 -17.840 1.00 11.70 214 PHE A CA 1
ATOM 1418 C C . PHE A 1 176 ? 26.049 -10.976 -19.193 1.00 10.40 214 PHE A C 1
ATOM 1419 O O . PHE A 1 176 ? 26.762 -10.697 -20.208 1.00 11.17 214 PHE A O 1
ATOM 1427 N N . LYS A 1 177 ? 24.998 -11.808 -19.279 1.00 9.61 215 LYS A N 1
ATOM 1428 C CA . LYS A 1 177 ? 24.568 -12.388 -20.603 1.00 9.79 215 LYS A CA 1
ATOM 1429 C C . LYS A 1 177 ? 23.068 -12.241 -20.837 1.00 9.89 215 LYS A C 1
ATOM 1430 O O . LYS A 1 177 ? 22.297 -12.232 -19.877 1.00 12.09 215 LYS A O 1
ATOM 1436 N N . VAL A 1 178 ? 22.675 -12.043 -22.114 1.00 10.01 216 VAL A N 1
ATOM 1437 C CA . VAL A 1 178 ? 21.296 -11.876 -22.406 1.00 10.93 216 VAL A CA 1
ATOM 1438 C C . VAL A 1 178 ? 20.888 -12.878 -23.465 1.00 10.50 216 VAL A C 1
ATOM 1439 O O . VAL A 1 178 ? 21.637 -13.061 -24.463 1.00 13.19 216 VAL A O 1
ATOM 1443 N N . TYR A 1 179 ? 19.722 -13.501 -23.278 1.00 9.99 217 TYR A N 1
ATOM 1444 C CA . TYR A 1 179 ? 19.170 -14.392 -24.320 1.00 8.66 217 TYR A CA 1
ATOM 1445 C C . TYR A 1 179 ? 17.837 -13.755 -24.693 1.00 8.08 217 TYR A C 1
ATOM 1446 O O . TYR A 1 179 ? 17.012 -13.549 -23.774 1.00 12.04 217 TYR A O 1
ATOM 1455 N N . TYR A 1 180 ? 17.581 -13.476 -25.993 1.00 10.71 218 TYR A N 1
ATOM 1456 C CA . TYR A 1 180 ? 16.345 -12.859 -26.400 1.00 10.34 218 TYR A CA 1
ATOM 1457 C C . TYR A 1 180 ? 15.386 -13.890 -26.953 1.00 10.97 218 TYR A C 1
ATOM 1458 O O . TYR A 1 180 ? 15.802 -14.857 -27.616 1.00 10.52 218 TYR A O 1
ATOM 1467 N N . VAL A 1 181 ? 14.109 -13.709 -26.657 1.00 9.17 219 VAL A N 1
ATOM 1468 C CA . VAL A 1 181 ? 13.083 -14.690 -27.015 1.00 9.44 219 VAL A CA 1
ATOM 1469 C C . VAL A 1 181 ? 11.992 -13.838 -27.757 1.00 9.87 219 VAL A C 1
ATOM 1470 O O . VAL A 1 181 ? 11.668 -12.757 -27.283 1.00 9.80 219 VAL A O 1
ATOM 1474 N N . LEU A 1 182 ? 11.456 -14.290 -28.903 1.00 8.52 220 LEU A N 1
ATOM 1475 C CA . LEU A 1 182 ? 10.381 -13.592 -29.592 1.00 10.02 220 LEU A CA 1
ATOM 1476 C C . LEU A 1 182 ? 9.229 -14.538 -29.941 1.00 12.17 220 LEU A C 1
ATOM 1477 O O . LEU A 1 182 ? 9.468 -15.679 -30.316 1.00 13.77 220 LEU A O 1
ATOM 1482 N N . ASN A 1 183 ? 7.983 -14.082 -29.782 1.00 14.06 221 ASN A N 1
ATOM 1483 C CA . ASN A 1 183 ? 6.851 -14.935 -30.249 1.00 16.77 221 ASN A CA 1
ATOM 1484 C C . ASN A 1 183 ? 6.876 -15.061 -31.774 1.00 18.18 221 ASN A C 1
ATOM 1485 O O . ASN A 1 183 ? 6.585 -16.139 -32.327 1.00 18.49 221 ASN A O 1
ATOM 1490 N N . ASN A 1 184 ? 7.247 -13.958 -32.407 1.00 18.48 222 ASN A N 1
ATOM 1491 C CA . ASN A 1 184 ? 7.212 -13.796 -33.885 1.00 19.15 222 ASN A CA 1
ATOM 1492 C C . ASN A 1 184 ? 8.615 -13.440 -34.375 1.00 20.59 222 ASN A C 1
ATOM 1493 O O . ASN A 1 184 ? 8.942 -12.257 -34.550 1.00 20.50 222 ASN A O 1
ATOM 1498 N N . PRO A 1 185 ? 9.506 -14.448 -34.472 1.00 21.45 223 PRO A N 1
ATOM 1499 C CA . PRO A 1 185 ? 10.889 -14.103 -34.807 1.00 22.37 223 PRO A CA 1
ATOM 1500 C C . PRO A 1 185 ? 11.091 -13.689 -36.279 1.00 23.54 223 PRO A C 1
ATOM 1501 O O . PRO A 1 185 ? 10.328 -14.152 -37.168 1.00 24.12 223 PRO A O 1
ATOM 1505 N N . PRO A 1 186 ? 12.106 -12.828 -36.535 1.00 23.57 224 PRO A N 1
ATOM 1506 C CA . PRO A 1 186 ? 12.460 -12.499 -37.935 1.00 25.89 224 PRO A CA 1
ATOM 1507 C C . PRO A 1 186 ? 13.127 -13.673 -38.669 1.00 27.31 224 PRO A C 1
ATOM 1508 O O . PRO A 1 186 ? 13.589 -14.634 -38.033 1.00 28.26 224 PRO A O 1
ATOM 1512 N N . ALA A 1 187 ? 13.182 -13.630 -40.005 1.00 29.65 225 ALA A N 1
ATOM 1513 C CA . ALA A 1 187 ? 13.887 -14.677 -40.736 1.00 30.25 225 ALA A CA 1
ATOM 1514 C C . ALA A 1 187 ? 15.324 -14.689 -40.203 1.00 30.18 225 ALA A C 1
ATOM 1515 O O . ALA A 1 187 ? 15.902 -13.632 -40.000 1.00 31.38 225 ALA A O 1
ATOM 1517 N N . GLY A 1 188 ? 15.886 -15.855 -39.924 1.00 29.84 226 GLY A N 1
ATOM 1518 C CA . GLY A 1 188 ? 17.306 -15.941 -39.527 1.00 29.56 226 GLY A CA 1
ATOM 1519 C C . GLY A 1 188 ? 17.597 -15.765 -38.038 1.00 29.47 226 GLY A C 1
ATOM 1520 O O . GLY A 1 188 ? 18.763 -15.737 -37.624 1.00 30.19 226 GLY A O 1
ATOM 1521 N N . TRP A 1 189 ? 16.536 -15.666 -37.236 1.00 27.37 227 TRP A N 1
ATOM 1522 C CA . TRP A 1 189 ? 16.639 -15.494 -35.797 1.00 25.67 227 TRP A CA 1
ATOM 1523 C C . TRP A 1 189 ? 17.304 -16.690 -35.110 1.00 25.15 227 TRP A C 1
ATOM 1524 O O . TRP A 1 189 ? 16.900 -17.824 -35.343 1.00 26.60 227 TRP A O 1
ATOM 1535 N N . THR A 1 190 ? 18.286 -16.438 -34.250 1.00 25.62 228 THR A N 1
ATOM 1536 C CA . THR A 1 190 ? 18.913 -17.517 -33.490 1.00 25.41 228 THR A CA 1
ATOM 1537 C C . THR A 1 190 ? 18.589 -17.564 -31.999 1.00 24.73 228 THR A C 1
ATOM 1538 O O . THR A 1 190 ? 19.097 -18.424 -31.287 1.00 23.71 228 THR A O 1
ATOM 1542 N N . GLY A 1 191 ? 17.701 -16.693 -31.542 1.00 21.76 229 GLY A N 1
ATOM 1543 C CA . GLY A 1 191 ? 17.281 -16.735 -30.149 1.00 19.89 229 GLY A CA 1
ATOM 1544 C C . GLY A 1 191 ? 16.114 -17.635 -29.868 1.00 17.77 229 GLY A C 1
ATOM 1545 O O . GLY A 1 191 ? 15.75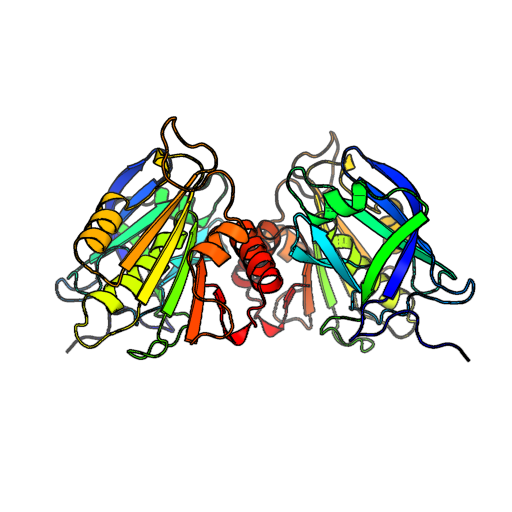6 -18.497 -30.702 1.00 18.93 229 GLY A O 1
ATOM 1546 N N . GLY A 1 192 ? 15.467 -17.463 -28.704 1.00 15.71 230 GLY A N 1
ATOM 1547 C CA . GLY A 1 192 ? 14.354 -18.317 -28.361 1.00 13.42 230 GLY A CA 1
ATOM 1548 C C . GLY A 1 192 ? 13.114 -17.989 -29.181 1.00 12.00 230 GLY A C 1
ATOM 1549 O O . GLY A 1 192 ? 12.944 -16.852 -29.593 1.00 12.31 230 GLY A O 1
ATOM 1550 N N . VAL A 1 193 ? 12.226 -18.951 -29.329 1.00 13.40 231 VAL A N 1
ATOM 1551 C CA . VAL A 1 193 ? 11.039 -18.747 -30.204 1.00 15.37 231 VAL A CA 1
ATOM 1552 C C . VAL A 1 193 ? 9.799 -19.156 -29.420 1.00 14.48 231 VAL A C 1
ATOM 1553 O O . VAL A 1 193 ? 9.757 -20.240 -28.821 1.00 16.74 231 VAL A O 1
ATOM 1557 N N . GLY A 1 194 ? 8.796 -18.311 -29.402 1.00 15.38 232 GLY A N 1
ATOM 1558 C CA . GLY A 1 194 ? 7.617 -18.549 -28.581 1.00 15.33 232 GLY A CA 1
ATOM 1559 C C . GLY A 1 194 ? 7.643 -17.818 -27.267 1.00 13.35 232 GLY A C 1
ATOM 1560 O O . GLY A 1 194 ? 8.268 -16.751 -27.154 1.00 13.12 232 GLY A O 1
ATOM 1561 N N . PHE A 1 195 ? 6.953 -18.423 -26.275 1.00 12.74 233 PHE A N 1
ATOM 1562 C CA . PHE A 1 195 ? 6.859 -17.928 -24.910 1.00 11.96 233 PHE A CA 1
ATOM 1563 C C . PHE A 1 195 ? 8.139 -18.445 -24.287 1.00 11.55 233 PHE A C 1
ATOM 1564 O O . PHE A 1 195 ? 8.755 -19.360 -24.798 1.00 13.41 233 PHE A O 1
ATOM 1572 N N . VAL A 1 196 ? 8.537 -17.911 -23.143 1.00 11.17 234 VAL A N 1
ATOM 1573 C CA . VAL A 1 196 ? 9.632 -18.505 -22.454 1.00 11.39 234 VAL A CA 1
ATOM 1574 C C . VAL A 1 196 ? 9.195 -19.855 -21.808 1.00 10.99 234 VAL A C 1
ATOM 1575 O O . VAL A 1 196 ? 8.162 -19.927 -21.113 1.00 11.52 234 VAL A O 1
ATOM 1579 N N . SER A 1 197 ? 9.976 -20.902 -22.111 1.00 11.39 235 SER A N 1
ATOM 1580 C CA . SER A 1 197 ? 9.741 -22.278 -21.695 1.00 12.14 235 SER A CA 1
ATOM 1581 C C . SER A 1 197 ? 10.550 -22.678 -20.438 1.00 12.05 235 SER A C 1
ATOM 1582 O O . SER A 1 197 ? 11.544 -21.996 -20.058 1.00 11.20 235 SER A O 1
ATOM 1585 N N . ALA A 1 198 ? 10.144 -23.782 -19.786 1.00 11.04 236 ALA A N 1
ATOM 1586 C CA . ALA A 1 198 ? 10.930 -24.310 -18.656 1.00 12.92 236 ALA A CA 1
ATOM 1587 C C . ALA A 1 198 ? 12.335 -24.696 -19.117 1.00 13.55 236 ALA A C 1
ATOM 1588 O O . ALA A 1 198 ? 13.323 -24.567 -18.376 1.00 13.03 236 ALA A O 1
ATOM 1590 N N . ASP A 1 199 ? 12.436 -25.221 -20.326 1.00 12.56 237 ASP A N 1
ATOM 1591 C CA . ASP A 1 199 ? 13.721 -25.593 -20.844 1.00 14.68 237 ASP A CA 1
ATOM 1592 C C . ASP A 1 199 ? 14.613 -24.418 -21.112 1.00 13.22 237 ASP A C 1
ATOM 1593 O O . ASP A 1 199 ? 15.802 -24.512 -20.887 1.00 13.74 237 ASP A O 1
ATOM 1598 N N . MET A 1 200 ? 14.052 -23.285 -21.501 1.00 11.27 238 MET A N 1
ATOM 1599 C CA . MET A 1 200 ? 14.904 -22.113 -21.772 1.00 12.84 238 MET A CA 1
ATOM 1600 C C . MET A 1 200 ? 15.522 -21.698 -20.477 1.00 12.32 238 MET A C 1
ATOM 1601 O O . MET A 1 200 ? 16.698 -21.341 -20.462 1.00 13.50 238 MET A O 1
ATOM 1606 N N . ILE A 1 201 ? 14.721 -21.732 -19.392 1.00 13.00 239 ILE A N 1
ATOM 1607 C CA . ILE A 1 201 ? 15.213 -21.378 -18.043 1.00 11.78 239 ILE A CA 1
ATOM 1608 C C . ILE A 1 201 ? 16.230 -22.378 -17.520 1.00 10.72 239 ILE A C 1
ATOM 1609 O O . ILE A 1 201 ? 17.266 -22.003 -17.058 1.00 11.26 239 ILE A O 1
ATOM 1614 N N . LYS A 1 202 ? 15.956 -23.656 -17.681 1.00 11.76 240 LYS A N 1
ATOM 1615 C CA . LYS A 1 202 ? 16.920 -24.676 -17.299 1.00 12.85 240 LYS A CA 1
ATOM 1616 C C . LYS A 1 202 ? 18.274 -24.573 -18.039 1.00 13.72 240 LYS A C 1
ATOM 1617 O O . LYS A 1 202 ? 19.339 -24.787 -17.460 1.00 15.52 240 LYS A O 1
ATOM 1623 N N . GLN A 1 203 ? 18.234 -24.184 -19.282 1.00 14.31 241 GLN A N 1
ATOM 1624 C CA . GLN A 1 203 ? 19.461 -24.086 -20.101 1.00 17.16 241 GLN A CA 1
ATOM 1625 C C . GLN A 1 203 ? 20.295 -22.849 -19.771 1.00 15.19 241 GLN A C 1
ATOM 1626 O O . GLN A 1 203 ? 21.484 -22.835 -20.020 1.00 18.30 241 GLN A O 1
ATOM 1632 N N . HIS A 1 204 ? 19.679 -21.808 -19.226 1.00 12.77 242 HIS A N 1
ATOM 1633 C CA . HIS A 1 204 ? 20.358 -20.537 -18.929 1.00 12.79 242 HIS A CA 1
ATOM 1634 C C . HIS A 1 204 ? 20.657 -20.237 -17.450 1.00 12.14 242 HIS A C 1
ATOM 1635 O O . HIS A 1 204 ? 21.586 -19.446 -17.226 1.00 15.65 242 HIS A O 1
ATOM 1642 N N . PHE A 1 205 ? 19.921 -20.787 -16.441 1.00 12.18 243 PHE A N 1
ATOM 1643 C CA . PHE A 1 205 ? 20.092 -20.402 -15.069 1.00 13.78 243 PHE A CA 1
ATOM 1644 C C . PHE A 1 205 ? 20.677 -21.633 -14.391 1.00 13.67 243 PHE A C 1
ATOM 1645 O O . PHE A 1 205 ? 20.411 -22.751 -14.789 1.00 14.61 243 PHE A O 1
ATOM 1653 N N . SER A 1 206 ? 21.397 -21.421 -13.291 1.00 14.86 244 SER A N 1
ATOM 1654 C CA . SER A 1 206 ? 21.849 -22.497 -12.501 1.00 17.12 244 SER A CA 1
ATOM 1655 C C . SER A 1 206 ? 20.700 -23.158 -11.778 1.00 17.28 244 SER A C 1
ATOM 1656 O O . SER A 1 206 ? 19.680 -22.476 -11.502 1.00 15.44 244 SER A O 1
ATOM 1659 N N . PRO A 1 207 ? 20.825 -24.459 -11.484 1.00 17.35 245 PRO A N 1
ATOM 1660 C CA . PRO A 1 207 ? 19.755 -25.230 -10.850 1.00 16.75 245 PRO A CA 1
ATOM 1661 C C . PRO A 1 207 ? 19.405 -24.769 -9.428 1.00 16.57 245 PRO A C 1
ATOM 1662 O O . PRO A 1 207 ? 20.162 -24.011 -8.857 1.00 17.41 245 PRO A O 1
ATOM 1666 N N . PRO A 1 208 ? 18.240 -25.170 -8.861 1.00 16.14 246 PRO A N 1
ATOM 1667 C CA . PRO A 1 208 ? 17.774 -24.839 -7.513 1.00 16.00 246 PRO A CA 1
ATOM 1668 C C . PRO A 1 208 ? 18.829 -25.135 -6.426 1.00 17.13 246 PRO A C 1
ATOM 1669 O O . PRO A 1 208 ? 18.837 -24.454 -5.418 1.00 19.26 246 PRO A O 1
ATOM 1673 N N . SER A 1 209 ? 19.726 -26.101 -6.663 1.00 19.12 247 SER A N 1
ATOM 1674 C CA . SER A 1 209 ? 20.738 -26.508 -5.647 1.00 20.29 247 SER A CA 1
ATOM 1675 C C . SER A 1 209 ? 21.829 -25.449 -5.532 1.00 21.30 247 SER A C 1
ATOM 1676 O O . SER A 1 209 ? 22.648 -25.489 -4.597 1.00 22.61 247 SER A O 1
ATOM 1679 N N . SER A 1 210 ? 21.870 -24.531 -6.498 1.00 20.39 248 SER A N 1
ATOM 1680 C CA . SER A 1 210 ? 22.842 -23.414 -6.550 1.00 20.98 248 SER A CA 1
ATOM 1681 C C . SER A 1 210 ? 22.457 -22.219 -5.674 1.00 20.04 248 SER A C 1
ATOM 1682 O O . SER A 1 210 ? 21.302 -22.113 -5.223 1.00 20.32 248 SER A O 1
ATOM 1685 N N . ASP A 1 211 ? 23.402 -21.304 -5.444 1.00 19.56 249 ASP A N 1
ATOM 1686 C CA . ASP A 1 211 ? 23.085 -20.050 -4.743 1.00 18.74 249 ASP A CA 1
ATOM 1687 C C . ASP A 1 211 ? 22.595 -19.014 -5.814 1.00 18.00 249 ASP A C 1
ATOM 1688 O O . ASP A 1 211 ? 23.408 -18.326 -6.467 1.00 18.79 249 ASP A O 1
ATOM 1693 N N . ILE A 1 212 ? 21.284 -19.022 -6.041 1.00 15.11 250 ILE A N 1
ATOM 1694 C CA . ILE A 1 212 ? 20.679 -18.254 -7.148 1.00 14.10 250 ILE A CA 1
ATOM 1695 C C . ILE A 1 212 ? 19.491 -17.482 -6.577 1.00 12.95 250 ILE A C 1
ATOM 1696 O O . ILE A 1 212 ? 18.755 -18.011 -5.744 1.00 14.42 250 ILE A O 1
ATOM 1701 N N . LYS A 1 213 ? 19.255 -16.251 -7.062 1.00 11.14 251 LYS A N 1
ATOM 1702 C CA . LYS A 1 213 ? 17.994 -15.553 -6.935 1.00 12.50 251 LYS A CA 1
ATOM 1703 C C . LYS A 1 213 ? 17.434 -15.359 -8.363 1.00 12.05 251 LYS A C 1
ATOM 1704 O O . LYS A 1 213 ? 18.174 -14.899 -9.253 1.00 14.29 251 LYS A O 1
ATOM 1710 N N . VAL A 1 214 ? 16.167 -15.707 -8.595 1.00 10.62 252 VAL A N 1
ATOM 1711 C CA . VAL A 1 214 ? 15.501 -15.415 -9.887 1.00 12.89 252 VAL A CA 1
ATOM 1712 C C . VAL A 1 214 ? 14.566 -14.205 -9.698 1.00 13.49 252 VAL A C 1
ATOM 1713 O O . VAL A 1 214 ? 13.791 -14.138 -8.738 1.00 14.54 252 VAL A O 1
ATOM 1717 N N . MET A 1 215 ? 14.692 -13.208 -10.565 1.00 13.33 253 MET A N 1
ATOM 1718 C CA . MET A 1 215 ? 13.889 -11.974 -10.449 1.00 10.67 253 MET A CA 1
ATOM 1719 C C . MET A 1 215 ? 13.037 -11.896 -11.730 1.00 12.62 253 MET A C 1
ATOM 1720 O O . MET A 1 215 ? 13.525 -12.183 -12.872 1.00 11.26 253 MET A O 1
ATOM 1725 N N . MET A 1 216 ? 11.769 -11.540 -11.556 1.00 11.15 254 MET A N 1
ATOM 1726 C CA . MET A 1 216 ? 10.872 -11.512 -12.744 1.00 11.41 254 MET A CA 1
ATOM 1727 C C . MET A 1 216 ? 10.134 -10.180 -12.802 1.00 11.52 254 MET A C 1
ATOM 1728 O O . MET A 1 216 ? 9.737 -9.645 -11.822 1.00 10.29 254 MET A O 1
ATOM 1733 N N . CYS A 1 217 ? 9.929 -9.616 -13.988 1.00 8.23 255 CYS A N 1
ATOM 1734 C CA . CYS A 1 217 ? 8.969 -8.512 -14.155 1.00 9.25 255 CYS A CA 1
ATOM 1735 C C . CYS A 1 217 ? 8.419 -8.605 -15.549 1.00 12.34 255 CYS A C 1
ATOM 1736 O O . CYS A 1 217 ? 9.158 -8.760 -16.417 1.00 13.68 255 CYS A O 1
ATOM 1739 N N . GLY A 1 218 ? 7.165 -8.373 -15.777 1.00 13.11 256 GLY A N 1
ATOM 1740 C CA . GLY A 1 218 ? 6.616 -8.534 -17.124 1.00 13.52 256 GLY A CA 1
ATOM 1741 C C . GLY A 1 218 ? 5.121 -8.398 -16.936 1.00 12.19 256 GLY A C 1
ATOM 1742 O O . GLY A 1 218 ? 4.643 -8.070 -15.826 1.00 15.51 256 GLY A O 1
ATOM 1743 N N . PRO A 1 219 ? 4.376 -8.620 -18.028 1.00 12.68 257 PRO A N 1
ATOM 1744 C CA . PRO A 1 219 ? 2.889 -8.680 -17.969 1.00 11.07 257 PRO A CA 1
ATOM 1745 C C . PRO A 1 219 ? 2.472 -9.781 -16.973 1.00 11.35 257 PRO A C 1
ATOM 1746 O O . PRO A 1 219 ? 3.230 -10.757 -16.707 1.00 10.12 257 PRO A O 1
ATOM 1750 N N . PRO A 1 220 ? 1.341 -9.581 -16.267 1.00 11.37 258 PRO A N 1
ATOM 1751 C CA . PRO A 1 220 ? 0.993 -10.540 -15.202 1.00 10.78 258 PRO A CA 1
ATOM 1752 C C . PRO A 1 220 ? 0.826 -12.013 -15.624 1.00 9.57 258 PRO A C 1
ATOM 1753 O O . PRO A 1 220 ? 1.183 -12.872 -14.871 1.00 10.41 258 PRO A O 1
ATOM 1757 N N . MET A 1 221 ? 0.401 -12.275 -16.855 1.00 10.57 259 MET A N 1
ATOM 1758 C CA . MET A 1 221 ? 0.314 -13.671 -17.261 1.00 9.14 259 MET A CA 1
ATOM 1759 C C . MET A 1 221 ? 1.716 -14.255 -17.532 1.00 9.72 259 MET A C 1
ATOM 1760 O O . MET A 1 221 ? 1.987 -15.441 -17.260 1.00 8.68 259 MET A O 1
ATOM 1765 N N . MET A 1 222 ? 2.628 -13.412 -18.006 1.00 9.32 260 MET A N 1
ATOM 1766 C CA . MET A 1 222 ? 4.010 -13.908 -18.120 1.00 9.52 260 MET A CA 1
ATOM 1767 C C . MET A 1 222 ? 4.572 -14.204 -16.733 1.00 8.05 260 MET A C 1
ATOM 1768 O O . MET A 1 222 ? 5.196 -15.265 -16.562 1.00 7.87 260 MET A O 1
ATOM 1773 N N . ASN A 1 223 ? 4.310 -13.320 -15.751 1.00 10.80 261 ASN A N 1
ATOM 1774 C CA . ASN A 1 223 ? 4.876 -13.586 -14.448 1.00 9.47 261 ASN A CA 1
ATOM 1775 C C . ASN A 1 223 ? 4.274 -14.851 -13.833 1.00 9.44 261 ASN A C 1
ATOM 1776 O O . ASN A 1 223 ? 4.983 -15.603 -13.168 1.00 7.80 261 ASN A O 1
ATOM 1781 N N . LYS A 1 224 ? 2.957 -15.065 -13.987 1.00 9.82 262 LYS A N 1
ATOM 1782 C CA . LYS A 1 224 ? 2.317 -16.251 -13.480 1.00 9.43 262 LYS A CA 1
ATOM 1783 C C . LYS A 1 224 ? 2.925 -17.475 -14.188 1.00 7.63 262 LYS A C 1
ATOM 1784 O O . LYS A 1 224 ? 3.183 -18.500 -13.537 1.00 10.08 262 LYS A O 1
ATOM 1790 N N . ALA A 1 225 ? 3.164 -17.443 -15.488 1.00 7.97 263 ALA A N 1
ATOM 1791 C CA . ALA A 1 225 ? 3.747 -18.594 -16.132 1.00 9.34 263 ALA A CA 1
ATOM 1792 C C . ALA A 1 225 ? 5.180 -18.874 -15.779 1.00 7.87 263 ALA A C 1
ATOM 1793 O O . ALA A 1 225 ? 5.574 -20.025 -15.771 1.00 8.86 263 ALA A O 1
ATOM 1795 N N . MET A 1 226 ? 5.940 -17.837 -15.496 1.00 8.55 264 MET A N 1
ATOM 1796 C CA . MET A 1 226 ? 7.298 -17.994 -15.056 1.00 8.50 264 MET A CA 1
ATOM 1797 C C . MET A 1 226 ? 7.327 -18.648 -13.670 1.00 8.75 264 MET A C 1
ATOM 1798 O O . MET A 1 226 ? 8.148 -19.527 -13.408 1.00 10.07 264 MET A O 1
ATOM 1803 N N . GLN A 1 227 ? 6.402 -18.268 -12.813 1.00 10.99 265 GLN A N 1
ATOM 1804 C CA . GLN A 1 227 ? 6.343 -18.919 -11.516 1.00 12.98 265 GLN A CA 1
ATOM 1805 C C . GLN A 1 227 ? 6.016 -20.418 -11.657 1.00 11.90 265 GLN A C 1
ATOM 1806 O O . GLN A 1 227 ? 6.611 -21.228 -10.948 1.00 10.06 265 GLN A O 1
ATOM 1812 N N . GLY A 1 228 ? 5.132 -20.760 -12.615 1.00 11.04 266 GLY A N 1
ATOM 1813 C CA . GLY A 1 228 ? 4.839 -22.148 -13.008 1.00 10.85 266 GLY A CA 1
ATOM 1814 C C . GLY A 1 228 ? 6.123 -22.883 -13.413 1.00 9.50 266 GLY A C 1
ATOM 1815 O O . GLY A 1 228 ? 6.388 -23.990 -12.962 1.00 9.20 266 GLY A O 1
ATOM 1816 N N . HIS A 1 229 ? 6.941 -22.257 -14.236 1.00 8.94 267 HIS A N 1
ATOM 1817 C CA . HIS A 1 229 ? 8.195 -22.890 -14.543 1.00 9.22 267 HIS A CA 1
ATOM 1818 C C . HIS A 1 229 ? 9.177 -23.044 -13.437 1.00 10.67 267 HIS A C 1
ATOM 1819 O O . HIS A 1 229 ? 9.857 -24.080 -13.385 1.00 9.91 267 HIS A O 1
ATOM 1826 N N . LEU A 1 230 ? 9.225 -22.070 -12.530 1.00 9.25 268 LEU A N 1
ATOM 1827 C CA . LEU A 1 230 ? 10.184 -22.184 -11.466 1.00 10.54 268 LEU A CA 1
ATOM 1828 C C . LEU A 1 230 ? 9.753 -23.314 -10.466 1.00 11.85 268 LEU A C 1
ATOM 1829 O O . LEU A 1 230 ? 10.610 -24.090 -9.948 1.00 11.41 268 LEU A O 1
ATOM 1834 N N . GLU A 1 231 ? 8.433 -23.456 -10.287 1.00 10.23 269 GLU A N 1
ATOM 1835 C CA . GLU A 1 231 ? 7.901 -24.630 -9.535 1.00 11.75 269 GLU A CA 1
ATOM 1836 C C . GLU A 1 231 ? 8.235 -25.950 -10.221 1.00 11.04 269 GLU A C 1
ATOM 1837 O O . GLU A 1 231 ? 8.768 -26.890 -9.531 1.00 13.93 269 GLU A O 1
ATOM 1843 N N . THR A 1 232 ? 8.031 -26.017 -11.545 1.00 12.80 270 THR A N 1
ATOM 1844 C CA . THR A 1 232 ? 8.346 -27.222 -12.363 1.00 11.45 270 THR A CA 1
ATOM 1845 C C . THR A 1 232 ? 9.814 -27.648 -12.151 1.00 12.28 270 THR A C 1
ATOM 1846 O O . THR A 1 232 ? 10.131 -28.840 -11.955 1.00 11.62 270 THR A O 1
ATOM 1850 N N . LEU A 1 233 ? 10.697 -26.653 -12.185 1.00 11.39 271 LEU A N 1
ATOM 1851 C CA . LEU A 1 233 ? 12.149 -26.886 -12.092 1.00 12.29 271 LEU A CA 1
ATOM 1852 C C . LEU A 1 233 ? 12.676 -27.085 -10.645 1.00 13.96 271 LEU A C 1
ATOM 1853 O O . LEU A 1 233 ? 13.836 -27.447 -10.478 1.00 15.72 271 LEU A O 1
ATOM 1858 N N . GLY A 1 234 ? 11.859 -26.876 -9.628 1.00 13.34 272 GLY A N 1
ATOM 1859 C CA . GLY A 1 234 ? 12.256 -27.223 -8.264 1.00 13.51 272 GLY A CA 1
ATOM 1860 C C . GLY A 1 234 ? 12.758 -26.049 -7.442 1.00 14.36 272 GLY A C 1
ATOM 1861 O O . GLY A 1 234 ? 13.303 -26.260 -6.322 1.00 16.17 272 GLY A O 1
ATOM 1862 N N . TYR A 1 235 ? 12.576 -24.810 -7.908 1.00 14.51 273 TYR A N 1
ATOM 1863 C CA . TYR A 1 235 ? 13.026 -23.693 -7.080 1.00 15.82 273 TYR A CA 1
ATOM 1864 C C . TYR A 1 235 ? 11.984 -23.474 -6.033 1.00 16.16 273 TYR A C 1
ATOM 1865 O O . TYR A 1 235 ? 10.811 -23.734 -6.248 1.00 16.94 273 TYR A O 1
ATOM 1874 N N . THR A 1 236 ? 12.403 -23.046 -4.862 1.00 17.48 274 THR A N 1
ATOM 1875 C CA . THR A 1 236 ? 11.491 -22.695 -3.768 1.00 18.37 274 THR A CA 1
ATOM 1876 C C . THR A 1 236 ? 11.175 -21.193 -3.747 1.00 18.50 274 THR A C 1
ATOM 1877 O O . THR A 1 236 ? 11.938 -20.411 -4.245 1.00 17.70 274 THR A O 1
ATOM 1881 N N . PRO A 1 237 ? 10.065 -20.781 -3.130 1.00 19.85 275 PRO A N 1
ATOM 1882 C CA . PRO A 1 237 ? 9.680 -19.357 -3.157 1.00 19.38 275 PRO A CA 1
ATOM 1883 C C . PRO A 1 237 ? 10.726 -18.408 -2.610 1.00 19.97 275 PRO A C 1
ATOM 1884 O O . PRO A 1 237 ? 10.782 -17.280 -3.015 1.00 19.08 275 PRO A O 1
ATOM 1888 N N . GLU A 1 238 ? 11.581 -18.848 -1.690 1.00 18.77 276 GLU A N 1
ATOM 1889 C CA . GLU A 1 238 ? 12.591 -17.956 -1.175 1.00 19.37 276 GLU A CA 1
ATOM 1890 C C . GLU A 1 238 ? 13.714 -17.647 -2.195 1.00 17.16 276 GLU A C 1
ATOM 1891 O O . GLU A 1 238 ? 14.533 -16.760 -1.973 1.00 18.54 276 GLU A O 1
ATOM 1897 N N . GLN A 1 239 ? 13.755 -18.413 -3.266 1.00 14.38 277 GLN A N 1
ATOM 1898 C CA . GLN A 1 239 ? 14.736 -18.229 -4.338 1.00 12.25 277 GLN A CA 1
ATOM 1899 C C . GLN A 1 239 ? 14.236 -17.317 -5.485 1.00 13.08 277 GLN A C 1
ATOM 1900 O O . GLN A 1 239 ? 14.972 -17.160 -6.509 1.00 12.81 277 GLN A O 1
ATOM 1906 N N . TRP A 1 240 ? 13.030 -16.765 -5.393 1.00 12.78 278 TRP A N 1
ATOM 1907 C CA . TRP A 1 240 ? 12.589 -15.860 -6.464 1.00 15.23 278 TRP A CA 1
ATOM 1908 C C . TRP A 1 240 ? 11.859 -14.638 -5.912 1.00 16.61 278 TRP A C 1
ATOM 1909 O O . TRP A 1 240 ? 11.378 -14.617 -4.775 1.00 15.52 278 TRP A O 1
ATOM 1920 N N . PHE A 1 241 ? 11.735 -13.627 -6.772 1.00 16.35 279 PHE A N 1
ATOM 1921 C CA . PHE A 1 241 ? 11.141 -12.325 -6.368 1.00 18.66 279 PHE A CA 1
ATOM 1922 C C . PHE A 1 241 ? 10.435 -11.803 -7.624 1.00 18.19 279 PHE A C 1
ATOM 1923 O O . PHE A 1 241 ? 11.010 -11.816 -8.702 1.00 16.52 279 PHE A O 1
ATOM 1931 N N . ILE A 1 242 ? 9.205 -11.336 -7.500 1.00 19.26 280 ILE A N 1
ATOM 1932 C CA . ILE A 1 242 ? 8.571 -10.609 -8.599 1.00 19.83 280 ILE A CA 1
ATOM 1933 C C . ILE A 1 242 ? 8.577 -9.129 -8.227 1.00 20.83 280 ILE A C 1
ATOM 1934 O O . ILE A 1 242 ? 8.113 -8.780 -7.125 1.00 21.88 280 ILE A O 1
ATOM 1939 N N . PHE A 1 243 ? 9.106 -8.250 -9.075 1.00 20.95 281 PHE A N 1
ATOM 1940 C CA . PHE A 1 243 ? 9.025 -6.816 -8.813 1.00 21.73 281 PHE A CA 1
ATOM 1941 C C . PHE A 1 243 ? 7.577 -6.255 -8.522 1.00 24.41 281 PHE A C 1
ATOM 1942 O O . PHE A 1 243 ? 7.356 -5.331 -7.677 1.00 25.71 281 PHE A O 1
ATOM 1951 N N . LYS B 1 1 ? -12.348 -47.445 9.623 1.00 55.09 39 LYS B N 1
ATOM 1952 C CA . LYS B 1 1 ? -12.377 -45.949 9.601 1.00 54.86 39 LYS B CA 1
ATOM 1953 C C . LYS B 1 1 ? -11.275 -45.289 8.716 1.00 53.58 39 LYS B C 1
ATOM 1954 O O . LYS B 1 1 ? -10.099 -45.234 9.097 1.00 53.77 39 LYS B O 1
ATOM 1960 N N . ARG B 1 2 ? -11.707 -44.776 7.553 1.00 51.80 40 ARG B N 1
ATOM 1961 C CA . ARG B 1 2 ? -10.864 -44.295 6.437 1.00 49.47 40 ARG B CA 1
ATOM 1962 C C . ARG B 1 2 ? -10.171 -42.924 6.588 1.00 48.09 40 ARG B C 1
ATOM 1963 O O . ARG B 1 2 ? -10.728 -41.970 7.157 1.00 48.41 40 ARG B O 1
ATOM 1971 N N . GLU B 1 3 ? -8.972 -42.827 6.017 1.00 46.15 41 GLU B N 1
ATOM 1972 C CA . GLU B 1 3 ? -8.294 -41.543 5.739 1.00 43.78 41 GLU B CA 1
ATOM 1973 C C . GLU B 1 3 ? -9.215 -40.530 5.013 1.00 40.82 41 GLU B C 1
ATOM 1974 O O . GLU B 1 3 ? -10.134 -40.939 4.270 1.00 41.10 41 GLU B O 1
ATOM 1980 N N . PRO B 1 4 ? -8.972 -39.207 5.212 1.00 37.13 42 PRO B N 1
ATOM 1981 C CA . PRO B 1 4 ? -9.593 -38.172 4.355 1.00 32.86 42 PRO B CA 1
ATOM 1982 C C . PRO B 1 4 ? -9.171 -38.399 2.896 1.00 28.09 42 PRO B C 1
ATOM 1983 O O . PRO B 1 4 ? -8.149 -39.025 2.658 1.00 27.73 42 PRO B O 1
ATOM 1987 N N . ALA B 1 5 ? -9.961 -37.908 1.945 1.00 23.14 43 ALA B N 1
ATOM 1988 C CA . ALA B 1 5 ? -9.748 -38.193 0.537 1.00 18.47 43 ALA B CA 1
ATOM 1989 C C . ALA B 1 5 ? -8.389 -37.670 0.073 1.00 18.19 43 ALA B C 1
ATOM 1990 O O . ALA B 1 5 ? -7.697 -38.338 -0.678 1.00 18.08 43 ALA B O 1
ATOM 1992 N N . LEU B 1 6 ? -8.033 -36.463 0.483 1.00 17.16 44 LEU B N 1
ATOM 1993 C CA . LEU B 1 6 ? -6.785 -35.853 0.072 1.00 18.18 44 LEU B CA 1
ATOM 1994 C C . LEU B 1 6 ? -5.785 -35.815 1.219 1.00 19.11 44 LEU B C 1
ATOM 1995 O O . LEU B 1 6 ? -6.121 -35.690 2.385 1.00 19.85 44 LEU B O 1
ATOM 2000 N N . ASN B 1 7 ? -4.522 -35.912 0.868 1.00 20.02 45 ASN B N 1
ATOM 2001 C CA . ASN B 1 7 ? -3.446 -35.716 1.877 1.00 20.81 45 ASN B CA 1
ATOM 2002 C C . ASN B 1 7 ? -2.653 -34.462 1.468 1.00 21.21 45 ASN B C 1
ATOM 2003 O O . ASN B 1 7 ? -2.409 -34.300 0.303 1.00 18.62 45 ASN B O 1
ATOM 2008 N N . PRO B 1 8 ? -2.311 -33.541 2.397 1.00 21.26 46 PRO B N 1
ATOM 2009 C CA . PRO B 1 8 ? -1.639 -32.309 1.931 1.00 21.36 46 PRO B CA 1
ATOM 2010 C C . PRO B 1 8 ? -0.229 -32.493 1.490 1.00 22.28 46 PRO B C 1
ATOM 2011 O O . PRO B 1 8 ? 0.284 -31.583 0.828 1.00 22.12 46 PRO B O 1
ATOM 2015 N N . ASN B 1 9 ? 0.395 -33.626 1.814 1.00 22.21 47 ASN B N 1
ATOM 2016 C CA . ASN B 1 9 ? 1.787 -33.860 1.395 1.00 24.92 47 ASN B CA 1
ATOM 2017 C C . ASN B 1 9 ? 2.011 -34.817 0.240 1.00 25.33 47 ASN B C 1
ATOM 2018 O O . ASN B 1 9 ? 2.971 -34.684 -0.495 1.00 28.08 47 ASN B O 1
ATOM 2023 N N . GLU B 1 10 ? 1.103 -35.748 0.019 1.00 24.76 48 GLU B N 1
ATOM 2024 C CA . GLU B 1 10 ? 1.372 -36.781 -0.939 1.00 24.92 48 GLU B CA 1
ATOM 2025 C C . GLU B 1 10 ? 0.240 -36.734 -1.930 1.00 22.72 48 GLU B C 1
ATOM 2026 O O . GLU B 1 10 ? -0.926 -36.660 -1.501 1.00 22.99 48 GLU B O 1
ATOM 2032 N N . TYR B 1 11 ? 0.613 -36.657 -3.210 1.00 20.97 49 TYR B N 1
ATOM 2033 C CA . TYR B 1 11 ? -0.275 -36.918 -4.360 1.00 19.02 49 TYR B CA 1
ATOM 2034 C C . TYR B 1 11 ? -0.915 -38.313 -4.341 1.00 18.65 49 TYR B C 1
ATOM 2035 O O . TYR B 1 11 ? -0.306 -39.311 -3.923 1.00 19.85 49 TYR B O 1
ATOM 2044 N N . LYS B 1 12 ? -2.202 -38.350 -4.674 1.00 17.47 50 LYS B N 1
ATOM 2045 C CA . LYS B 1 12 ? -2.891 -39.605 -4.862 1.00 16.00 50 LYS B CA 1
ATOM 2046 C C . LYS B 1 12 ? -3.457 -39.525 -6.269 1.00 14.76 50 LYS B C 1
ATOM 2047 O O . LYS B 1 12 ? -3.684 -38.437 -6.795 1.00 14.84 50 LYS B O 1
ATOM 205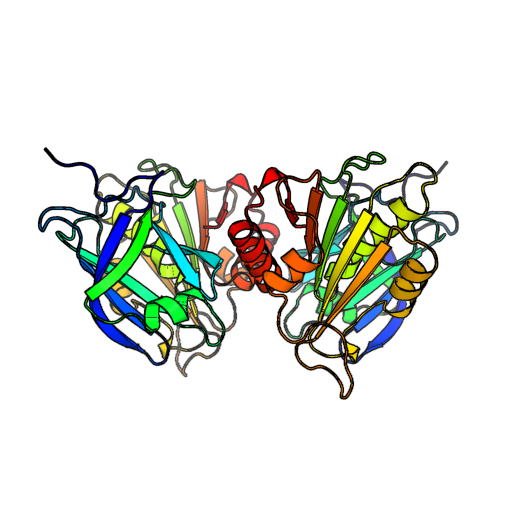3 N N . LYS B 1 13 ? -3.703 -40.682 -6.886 1.00 14.27 51 LYS B N 1
ATOM 2054 C CA . LYS B 1 13 ? -4.314 -40.754 -8.196 1.00 13.33 51 LYS B CA 1
ATOM 2055 C C . LYS B 1 13 ? -5.821 -40.857 -8.117 1.00 12.95 51 LYS B C 1
ATOM 2056 O O . LYS B 1 13 ? -6.381 -41.673 -7.382 1.00 13.68 51 LYS B O 1
ATOM 2062 N N . PHE B 1 14 ? -6.493 -40.049 -8.920 1.00 12.53 52 PHE B N 1
ATOM 2063 C CA . PHE B 1 14 ? -7.950 -40.177 -9.017 1.00 10.16 52 PHE B CA 1
ATOM 2064 C C . PHE B 1 14 ? -8.394 -40.404 -10.441 1.00 10.04 52 PHE B C 1
ATOM 2065 O O . PHE B 1 14 ? -7.969 -39.688 -11.351 1.00 14.19 52 PHE B O 1
ATOM 2073 N N . MET B 1 15 ? -9.271 -41.360 -10.615 1.00 10.38 53 MET B N 1
ATOM 2074 C CA . MET B 1 15 ? -9.583 -41.776 -11.992 1.00 9.86 53 MET B CA 1
ATOM 2075 C C . MET B 1 15 ? -10.684 -40.947 -12.646 1.00 9.76 53 MET B C 1
ATOM 2076 O O . MET B 1 15 ? -11.707 -40.667 -12.054 1.00 10.26 53 MET B O 1
ATOM 2081 N N . LEU B 1 16 ? -10.505 -40.545 -13.900 1.00 10.85 54 LEU B N 1
ATOM 2082 C CA . LEU B 1 16 ? -11.590 -39.868 -14.625 1.00 11.62 54 LEU B CA 1
ATOM 2083 C C . LEU B 1 16 ? -12.761 -40.836 -14.921 1.00 13.34 54 LEU B C 1
ATOM 2084 O O . LEU B 1 16 ? -12.569 -41.857 -15.563 1.00 13.22 54 LEU B O 1
ATOM 2089 N N . ARG B 1 17 ? -13.960 -40.469 -14.444 1.00 12.02 55 ARG B N 1
ATOM 2090 C CA . ARG B 1 17 ? -15.180 -41.258 -14.665 1.00 13.28 55 ARG B CA 1
ATOM 2091 C C . ARG B 1 17 ? -15.783 -40.867 -16.039 1.00 15.41 55 ARG B C 1
ATOM 2092 O O . ARG B 1 17 ? -16.038 -41.722 -16.942 1.00 16.84 55 ARG B O 1
ATOM 2100 N N . GLU B 1 18 ? -16.014 -39.569 -16.230 1.00 16.70 56 GLU B N 1
ATOM 2101 C CA . GLU B 1 18 ? -16.711 -39.111 -17.430 1.00 17.87 56 GLU B CA 1
ATOM 2102 C C . GLU B 1 18 ? -16.447 -37.666 -17.647 1.00 18.02 56 GLU B C 1
ATOM 2103 O O . GLU B 1 18 ? -16.033 -36.970 -16.738 1.00 15.90 56 GLU B O 1
ATOM 2109 N N . LYS B 1 19 ? -16.665 -37.202 -18.875 1.00 17.23 57 LYS B N 1
ATOM 2110 C CA . LYS B 1 19 ? -16.610 -35.761 -19.148 1.00 19.14 57 LYS B CA 1
ATOM 2111 C C . LYS B 1 19 ? -17.756 -35.292 -19.999 1.00 20.40 57 LYS B C 1
ATOM 2112 O O . LYS B 1 19 ? -18.413 -36.074 -20.651 1.00 21.31 57 LYS B O 1
ATOM 2118 N N . GLN B 1 20 ? -18.039 -34.009 -19.949 1.00 21.68 58 GLN B N 1
ATOM 2119 C CA . GLN B 1 20 ? -19.003 -33.439 -20.868 1.00 25.08 58 GLN B CA 1
ATOM 2120 C C . GLN B 1 20 ? -18.710 -32.004 -21.261 1.00 25.22 58 GLN B C 1
ATOM 2121 O O . GLN B 1 20 ? -18.181 -31.223 -20.478 1.00 23.64 58 GLN B O 1
ATOM 2127 N N . ILE B 1 21 ? -19.136 -31.650 -22.468 1.00 25.66 59 ILE B N 1
ATOM 2128 C CA . ILE B 1 21 ? -19.008 -30.314 -23.004 1.00 26.28 59 ILE B CA 1
ATOM 2129 C C . ILE B 1 21 ? -19.982 -29.356 -22.303 1.00 26.26 59 ILE B C 1
ATOM 2130 O O . ILE B 1 21 ? -21.161 -29.651 -22.192 1.00 26.94 59 ILE B O 1
ATOM 2135 N N . ILE B 1 22 ? -19.455 -28.223 -21.814 1.00 25.38 60 ILE B N 1
ATOM 2136 C CA . ILE B 1 22 ? -20.237 -27.106 -21.279 1.00 25.61 60 ILE B CA 1
ATOM 2137 C C . ILE B 1 22 ? -20.448 -26.010 -22.342 1.00 26.49 60 ILE B C 1
ATOM 2138 O O . ILE B 1 22 ? -21.590 -25.621 -22.635 1.00 25.99 60 ILE B O 1
ATOM 2143 N N . ASN B 1 23 ? -19.370 -25.533 -22.956 1.00 27.80 61 ASN B N 1
ATOM 2144 C CA . ASN B 1 23 ? -19.487 -24.588 -24.052 1.00 28.06 61 ASN B CA 1
ATOM 2145 C C . ASN B 1 23 ? -18.299 -24.807 -24.967 1.00 28.64 61 ASN B C 1
ATOM 2146 O O . ASN B 1 23 ? -17.649 -25.851 -24.858 1.00 27.41 61 ASN B O 1
ATOM 2151 N N . HIS B 1 24 ? -18.016 -23.858 -25.880 1.00 28.89 62 HIS B N 1
ATOM 2152 C CA . HIS B 1 24 ? -16.970 -24.053 -26.911 1.00 28.88 62 HIS B CA 1
ATOM 2153 C C . HIS B 1 24 ? -15.603 -24.396 -26.298 1.00 27.30 62 HIS B C 1
ATOM 2154 O O . HIS B 1 24 ? -14.886 -25.258 -26.809 1.00 27.71 62 HIS B O 1
ATOM 2161 N N . ASN B 1 25 ? -15.276 -23.756 -25.172 1.00 24.49 63 ASN B N 1
ATOM 2162 C CA . ASN B 1 25 ? -13.962 -23.956 -24.598 1.00 22.64 63 ASN B CA 1
ATOM 2163 C C . ASN B 1 25 ? -13.995 -24.474 -23.177 1.00 21.64 63 ASN B C 1
ATOM 2164 O O . ASN B 1 25 ? -13.004 -24.388 -22.499 1.00 21.59 63 ASN B O 1
ATOM 2169 N N . THR B 1 26 ? -15.104 -25.039 -22.714 1.00 20.30 64 THR B N 1
ATOM 2170 C CA . THR B 1 26 ? -15.204 -25.424 -21.296 1.00 18.43 64 THR B CA 1
ATOM 2171 C C . THR B 1 26 ? -15.801 -26.808 -21.190 1.00 18.43 64 THR B C 1
ATOM 2172 O O . THR B 1 26 ? -16.723 -27.145 -21.928 1.00 17.46 64 THR B O 1
ATOM 2176 N N . ARG B 1 27 ? -15.260 -27.637 -20.301 1.00 17.05 65 ARG B N 1
ATOM 2177 C CA . ARG B 1 27 ? -15.802 -28.997 -20.086 1.00 17.35 65 ARG B CA 1
ATOM 2178 C C . ARG B 1 27 ? -15.932 -29.276 -18.621 1.00 17.20 65 ARG B C 1
ATOM 2179 O O . ARG B 1 27 ? -15.279 -28.620 -17.796 1.00 16.94 65 ARG B O 1
ATOM 2187 N N . LEU B 1 28 ? -16.791 -30.248 -18.295 1.00 15.49 66 LEU B N 1
ATOM 2188 C CA . LEU B 1 28 ? -17.033 -30.720 -16.916 1.00 15.83 66 LEU B CA 1
ATOM 2189 C C . LEU B 1 28 ? -16.407 -32.120 -16.844 1.00 15.52 66 LEU B C 1
ATOM 2190 O O . LEU B 1 28 ? -16.667 -32.967 -17.710 1.00 15.11 66 LEU B O 1
ATOM 2195 N N . PHE B 1 29 ? -15.555 -32.320 -15.859 1.00 14.29 67 PHE B N 1
ATOM 2196 C CA . PHE B 1 29 ? -14.762 -33.567 -15.641 1.00 14.17 67 PHE B CA 1
ATOM 2197 C C . PHE B 1 29 ? -15.161 -34.146 -14.284 1.00 13.30 67 PHE B C 1
ATOM 2198 O O . PHE B 1 29 ? -15.026 -33.495 -13.254 1.00 14.98 67 PHE B O 1
ATOM 2206 N N . ARG B 1 30 ? -15.617 -35.393 -14.304 1.00 10.68 68 ARG B N 1
ATOM 2207 C CA . ARG B 1 30 ? -16.109 -36.037 -13.119 1.00 11.46 68 ARG B CA 1
ATOM 2208 C C . ARG B 1 30 ? -15.067 -37.102 -12.767 1.00 10.37 68 ARG B C 1
ATOM 2209 O O . ARG B 1 30 ? -14.847 -37.998 -13.525 1.00 15.19 68 ARG B O 1
ATOM 2217 N N . PHE B 1 31 ? -14.523 -37.032 -11.553 1.00 10.10 69 PHE B N 1
ATOM 2218 C CA . PHE B 1 31 ? -13.532 -38.035 -11.181 1.00 9.68 69 PHE B CA 1
ATOM 2219 C C . PHE B 1 31 ? -14.135 -38.875 -10.071 1.00 12.30 69 PHE B C 1
ATOM 2220 O O . PHE B 1 31 ? -14.815 -38.367 -9.160 1.00 11.41 69 PHE B O 1
ATOM 2228 N N . ASN B 1 32 ? -13.756 -40.146 -10.075 1.00 12.95 70 ASN B N 1
ATOM 2229 C CA . ASN B 1 32 ? -14.075 -41.030 -8.975 1.00 12.19 70 ASN B CA 1
ATOM 2230 C C . ASN B 1 32 ? -13.255 -40.709 -7.715 1.00 13.40 70 ASN B C 1
ATOM 2231 O O . ASN B 1 32 ? -12.072 -40.508 -7.792 1.00 15.59 70 ASN B O 1
ATOM 2236 N N . LEU B 1 33 ? -13.865 -40.729 -6.531 1.00 10.86 71 LEU B N 1
ATOM 2237 C CA . LEU B 1 33 ? -13.063 -40.854 -5.324 1.00 12.77 71 LEU B CA 1
ATOM 2238 C C . LEU B 1 33 ? -12.802 -42.336 -5.096 1.00 12.88 71 LEU B C 1
ATOM 2239 O O . LEU B 1 33 ? -13.313 -43.178 -5.826 1.00 13.06 71 LEU B O 1
ATOM 2244 N N . HIS B 1 34 ? -11.941 -42.653 -4.145 1.00 11.18 72 HIS B N 1
ATOM 2245 C CA . HIS B 1 34 ? -11.459 -44.017 -4.003 1.00 11.87 72 HIS B CA 1
ATOM 2246 C C . HIS B 1 34 ? -12.520 -44.918 -3.383 1.00 13.87 72 HIS B C 1
ATOM 2247 O O . HIS B 1 34 ? -12.466 -46.106 -3.556 1.00 13.94 72 HIS B O 1
ATOM 2254 N N . HIS B 1 35 ? -13.462 -44.334 -2.630 1.00 13.18 73 HIS B N 1
ATOM 2255 C CA . HIS B 1 35 ? -14.555 -45.101 -1.961 1.00 14.11 73 HIS B CA 1
ATOM 2256 C C . HIS B 1 35 ? -15.880 -44.377 -2.208 1.00 13.93 73 HIS B C 1
ATOM 2257 O O . HIS B 1 35 ? -15.871 -43.137 -2.238 1.00 13.77 73 HIS B O 1
ATOM 2264 N N . PRO B 1 36 ? -16.997 -45.110 -2.518 1.00 15.13 74 PRO B N 1
ATOM 2265 C CA . PRO B 1 36 ? -18.301 -44.445 -2.797 1.00 15.36 74 PRO B CA 1
ATOM 2266 C C . PRO B 1 36 ? -18.800 -43.512 -1.711 1.00 15.66 74 PRO B C 1
ATOM 2267 O O . PRO B 1 36 ? -19.612 -42.657 -2.036 1.00 18.10 74 PRO B O 1
ATOM 2271 N N . GLU B 1 37 ? -18.306 -43.660 -0.475 1.00 17.10 75 GLU B N 1
ATOM 2272 C CA . GLU B 1 37 ? -18.759 -42.850 0.634 1.00 20.54 75 GLU B CA 1
ATOM 2273 C C . GLU B 1 37 ? -17.822 -41.715 0.972 1.00 19.79 75 GLU B C 1
ATOM 2274 O O . GLU B 1 37 ? -18.095 -40.939 1.858 1.00 21.75 75 GLU B O 1
ATOM 2280 N N . ASP B 1 38 ? -16.693 -41.610 0.305 1.00 17.65 76 ASP B N 1
ATOM 2281 C CA . ASP B 1 38 ? -15.779 -40.488 0.538 1.00 17.15 76 ASP B CA 1
ATOM 2282 C C . ASP B 1 38 ? -16.352 -39.158 0.035 1.00 17.52 76 ASP B C 1
ATOM 2283 O O . ASP B 1 38 ? -17.175 -39.131 -0.863 1.00 15.79 76 ASP B O 1
ATOM 2288 N N . VAL B 1 39 ? -15.919 -38.065 0.658 1.00 17.66 77 VAL B N 1
ATOM 2289 C CA . VAL B 1 39 ? -16.169 -36.726 0.104 1.00 18.80 77 VAL B CA 1
ATOM 2290 C C . VAL B 1 39 ? -14.795 -36.042 -0.013 1.00 18.74 77 VAL B C 1
ATOM 2291 O O . VAL B 1 39 ? -13.792 -36.506 0.590 1.00 20.44 77 VAL B O 1
ATOM 2295 N N . VAL B 1 40 ? -14.725 -34.977 -0.833 1.00 19.59 78 VAL B N 1
ATOM 2296 C CA . VAL B 1 40 ? -13.408 -34.350 -1.053 1.00 19.81 78 VAL B CA 1
ATOM 2297 C C . VAL B 1 40 ? -12.884 -33.762 0.289 1.00 20.81 78 VAL B C 1
ATOM 2298 O O . VAL B 1 40 ? -11.717 -33.972 0.705 1.00 23.76 78 VAL B O 1
ATOM 2302 N N . GLY B 1 41 ? -13.757 -33.043 0.987 1.00 21.49 79 GLY B N 1
ATOM 2303 C CA . GLY B 1 41 ? -13.425 -32.516 2.330 1.00 22.31 79 GLY B CA 1
ATOM 2304 C C . GLY B 1 41 ? -12.496 -31.297 2.323 1.00 22.44 79 GLY B C 1
ATOM 2305 O O . GLY B 1 41 ? -11.581 -31.176 3.150 1.00 24.20 79 GLY B O 1
ATOM 2306 N N . LEU B 1 42 ? -12.658 -30.405 1.337 1.00 21.78 80 LEU B N 1
ATOM 2307 C CA . LEU B 1 42 ? -11.900 -29.136 1.360 1.00 20.27 80 LEU B CA 1
ATOM 2308 C C . LEU B 1 42 ? -12.493 -28.152 2.372 1.00 19.44 80 LEU B C 1
ATOM 2309 O O . LEU B 1 42 ? -13.697 -27.862 2.353 1.00 20.20 80 LEU B O 1
ATOM 2314 N N . PRO B 1 43 ? -11.650 -27.634 3.253 1.00 20.07 81 PRO B N 1
ATOM 2315 C CA . PRO B 1 43 ? -12.042 -26.537 4.134 1.00 19.71 81 PRO B CA 1
ATOM 2316 C C . PRO B 1 43 ? -12.432 -25.360 3.299 1.00 19.91 81 PRO B C 1
ATOM 2317 O O . PRO B 1 43 ? -11.988 -25.214 2.170 1.00 18.95 81 PRO B O 1
ATOM 2321 N N . ILE B 1 44 ? -13.256 -24.497 3.857 1.00 19.45 82 ILE B N 1
ATOM 2322 C CA . ILE B 1 44 ? -13.803 -23.374 3.089 1.00 20.57 82 ILE B CA 1
ATOM 2323 C C . ILE B 1 44 ? -12.668 -22.458 2.610 1.00 19.91 82 ILE B C 1
ATOM 2324 O O . ILE B 1 44 ? -11.801 -22.047 3.372 1.00 19.70 82 ILE B O 1
ATOM 2329 N N . GLY B 1 45 ? -12.624 -22.154 1.324 1.00 18.55 83 GLY B N 1
ATOM 2330 C CA . GLY B 1 45 ? -11.570 -21.234 0.883 1.00 16.83 83 GLY B CA 1
ATOM 2331 C C . GLY B 1 45 ? -10.296 -21.949 0.422 1.00 15.14 83 GLY B C 1
ATOM 2332 O O . GLY B 1 45 ? -9.363 -21.317 -0.104 1.00 15.69 83 GLY B O 1
ATOM 2333 N N . GLN B 1 46 ? -10.234 -23.266 0.642 1.00 15.81 84 GLN B N 1
ATOM 2334 C CA . GLN B 1 46 ? -9.084 -24.102 0.187 1.00 14.72 84 GLN B CA 1
ATOM 2335 C C . GLN B 1 46 ? -9.327 -24.885 -1.069 1.00 14.12 84 GLN B C 1
ATOM 2336 O O . GLN B 1 46 ? -10.463 -25.024 -1.488 1.00 16.46 84 GLN B O 1
ATOM 2342 N N . HIS B 1 47 ? -8.234 -25.302 -1.716 1.00 14.06 85 HIS B N 1
ATOM 2343 C CA . HIS B 1 47 ? -8.305 -25.903 -3.086 1.00 12.82 85 HIS B CA 1
ATOM 2344 C C . HIS B 1 47 ? -7.511 -27.207 -3.160 1.00 13.88 85 HIS B C 1
ATOM 2345 O O . HIS B 1 47 ? -6.761 -27.539 -2.245 1.00 13.10 85 HIS B O 1
ATOM 2352 N N . MET B 1 48 ? -7.663 -27.932 -4.267 1.00 13.51 86 MET B N 1
ATOM 2353 C CA . MET B 1 48 ? -6.868 -29.090 -4.675 1.00 14.37 86 MET B CA 1
ATOM 2354 C C . MET B 1 48 ? -5.608 -28.552 -5.406 1.00 13.94 86 MET B C 1
ATOM 2355 O O . MET B 1 48 ? -5.634 -27.551 -6.153 1.00 14.31 86 MET B O 1
ATOM 2360 N N . SER B 1 49 ? -4.483 -29.205 -5.178 1.00 13.17 87 SER B N 1
ATOM 2361 C CA . SER B 1 49 ? -3.351 -28.976 -6.074 1.00 14.16 87 SER B CA 1
ATOM 2362 C C . SER B 1 49 ? -3.149 -30.175 -7.034 1.00 11.68 87 SER B C 1
ATOM 2363 O O . SER B 1 49 ? -3.022 -31.294 -6.629 1.00 12.91 87 SER B O 1
ATOM 2366 N N . VAL B 1 50 ? -3.115 -29.948 -8.348 1.00 10.97 88 VAL B N 1
ATOM 2367 C CA . VAL B 1 50 ? -3.020 -31.047 -9.262 1.00 12.14 88 VAL B CA 1
ATOM 2368 C C . VAL B 1 50 ? -1.638 -31.068 -9.974 1.00 11.54 88 VAL B C 1
ATOM 2369 O O . VAL B 1 50 ? -1.072 -29.986 -10.293 1.00 11.45 88 VAL B O 1
ATOM 2373 N N . LYS B 1 51 ? -1.120 -32.256 -10.273 1.00 10.08 89 LYS B N 1
ATOM 2374 C CA . LYS B 1 51 ? 0.146 -32.342 -10.935 1.00 13.49 89 LYS B CA 1
ATOM 2375 C C . LYS B 1 51 ? -0.036 -33.211 -12.146 1.00 13.16 89 LYS B C 1
ATOM 2376 O O . LYS B 1 51 ? -0.881 -34.134 -12.148 1.00 13.79 89 LYS B O 1
ATOM 2382 N N . ALA B 1 52 ? 0.791 -32.958 -13.133 1.00 13.69 90 ALA B N 1
ATOM 2383 C CA . ALA B 1 52 ? 0.800 -33.771 -14.309 1.00 13.01 90 ALA B CA 1
ATOM 2384 C C . ALA B 1 52 ? 2.187 -33.729 -14.874 1.00 13.77 90 ALA B C 1
ATOM 2385 O O . ALA B 1 52 ? 2.889 -32.750 -14.711 1.00 12.37 90 ALA B O 1
ATOM 2387 N N . THR B 1 53 ? 2.557 -34.766 -15.619 1.00 15.41 91 THR B N 1
ATOM 2388 C CA . THR B 1 53 ? 3.783 -34.767 -16.415 1.00 18.30 91 THR B CA 1
ATOM 2389 C C . THR B 1 53 ? 3.528 -34.414 -17.898 1.00 18.17 91 THR B C 1
ATOM 2390 O O . THR B 1 53 ? 2.740 -35.069 -18.639 1.00 19.09 91 THR B O 1
ATOM 2394 N N . VAL B 1 54 ? 4.173 -33.346 -18.327 1.00 19.75 92 VAL B N 1
ATOM 2395 C CA . VAL B 1 54 ? 4.026 -32.874 -19.695 1.00 20.83 92 VAL B CA 1
ATOM 2396 C C . VAL B 1 54 ? 5.426 -32.636 -20.275 1.00 23.18 92 VAL B C 1
ATOM 2397 O O . VAL B 1 54 ? 6.214 -31.871 -19.707 1.00 21.42 92 VAL B O 1
ATOM 2401 N N . ASP B 1 55 ? 5.768 -33.376 -21.348 1.00 25.14 93 ASP B N 1
ATOM 2402 C CA . ASP B 1 55 ? 7.128 -33.338 -21.950 1.00 26.25 93 ASP B CA 1
ATOM 2403 C C . ASP B 1 55 ? 8.250 -33.616 -21.003 1.00 24.38 93 ASP B C 1
ATOM 2404 O O . ASP B 1 55 ? 9.269 -32.923 -21.019 1.00 24.35 93 ASP B O 1
ATOM 2409 N N . GLY B 1 56 ? 8.011 -34.563 -20.120 1.00 22.86 94 GLY B N 1
ATOM 2410 C CA . GLY B 1 56 ? 8.978 -35.027 -19.178 1.00 23.34 94 GLY B CA 1
ATOM 2411 C C . GLY B 1 56 ? 9.200 -34.143 -17.974 1.00 22.27 94 GLY B C 1
ATOM 2412 O O . GLY B 1 56 ? 10.151 -34.362 -17.237 1.00 22.64 94 GLY B O 1
ATOM 2413 N N . LYS B 1 57 ? 8.362 -33.121 -17.793 1.00 20.62 95 LYS B N 1
ATOM 2414 C CA . LYS B 1 57 ? 8.498 -32.219 -16.634 1.00 18.31 95 LYS B CA 1
ATOM 2415 C C . LYS B 1 57 ? 7.185 -32.177 -15.891 1.00 16.56 95 LYS B C 1
ATOM 2416 O O . LYS B 1 57 ? 6.123 -32.343 -16.506 1.00 16.35 95 LYS B O 1
ATOM 2422 N N . GLU B 1 58 ? 7.242 -31.953 -14.584 1.00 15.76 96 GLU B N 1
ATOM 2423 C CA . GLU B 1 58 ? 6.006 -31.928 -13.829 1.00 16.00 96 GLU B CA 1
ATOM 2424 C C . GLU B 1 58 ? 5.473 -30.500 -13.749 1.00 15.27 96 GLU B C 1
ATOM 2425 O O . GLU B 1 58 ? 6.241 -29.556 -13.589 1.00 14.49 96 GLU B O 1
ATOM 2431 N N . ILE B 1 59 ? 4.181 -30.360 -14.013 1.00 12.96 97 ILE B N 1
ATOM 2432 C CA . ILE B 1 59 ? 3.490 -29.065 -13.901 1.00 12.72 97 ILE B CA 1
ATOM 2433 C C . ILE B 1 59 ? 2.375 -29.132 -12.879 1.00 11.39 97 ILE B C 1
ATOM 2434 O O . ILE B 1 59 ? 1.882 -30.231 -12.541 1.00 10.57 97 ILE B O 1
ATOM 2439 N N . TYR B 1 60 ? 2.106 -27.987 -12.302 1.00 11.21 98 TYR B N 1
ATOM 2440 C CA . TYR B 1 60 ? 1.272 -27.909 -11.109 1.00 10.59 98 TYR B CA 1
ATOM 2441 C C . TYR B 1 60 ? 0.274 -26.766 -11.240 1.00 11.02 98 TYR B C 1
ATOM 2442 O O . TYR B 1 60 ? 0.657 -25.616 -11.437 1.00 10.40 98 TYR B O 1
ATOM 2451 N N . ARG B 1 61 ? -0.984 -27.065 -10.978 1.00 10.14 99 ARG B N 1
ATOM 2452 C CA . ARG B 1 61 ? -2.044 -26.027 -10.915 1.00 7.87 99 ARG B CA 1
ATOM 2453 C C . ARG B 1 61 ? -3.092 -26.291 -9.847 1.00 7.55 99 ARG B C 1
ATOM 2454 O O . ARG B 1 61 ? -3.371 -27.450 -9.580 1.00 7.57 99 ARG B O 1
ATOM 2462 N N . PRO B 1 62 ? -3.658 -25.186 -9.275 1.00 8.33 100 PRO B N 1
ATOM 2463 C CA . PRO B 1 62 ? -4.771 -25.306 -8.314 1.00 9.09 100 PRO B CA 1
ATOM 2464 C C . PRO B 1 62 ? -6.108 -25.428 -8.956 1.00 10.81 100 PRO B C 1
ATOM 2465 O O . PRO B 1 62 ? -6.304 -24.808 -10.029 1.00 8.59 100 PRO B O 1
ATOM 2469 N N . TYR B 1 63 ? -7.053 -26.142 -8.342 1.00 10.79 101 TYR B N 1
ATOM 2470 C CA . TYR B 1 63 ? -8.434 -26.264 -8.885 1.00 12.29 101 TYR B CA 1
ATOM 2471 C C . TYR B 1 63 ? -9.392 -26.360 -7.791 1.00 12.89 101 TYR B C 1
ATOM 2472 O O . TYR B 1 63 ? -9.024 -26.849 -6.706 1.00 9.32 101 TYR B O 1
ATOM 2481 N N . THR B 1 64 ? -10.586 -25.845 -7.991 1.00 11.29 102 THR B N 1
ATOM 2482 C CA . THR B 1 64 ? -11.631 -25.957 -6.937 1.00 12.40 102 THR B CA 1
ATOM 2483 C C . THR B 1 64 ? -12.810 -26.697 -7.489 1.00 12.70 102 THR B C 1
ATOM 2484 O O . THR B 1 64 ? -13.442 -26.238 -8.510 1.00 14.22 102 THR B O 1
ATOM 2488 N N . PRO B 1 65 ? -13.148 -27.863 -6.921 1.00 12.25 103 PRO B N 1
ATOM 2489 C CA . PRO B 1 65 ? -14.314 -28.574 -7.526 1.00 11.65 103 PRO B CA 1
ATOM 2490 C C . PRO B 1 65 ? -15.653 -27.787 -7.444 1.00 12.75 103 PRO B C 1
ATOM 2491 O O . PRO B 1 65 ? -15.792 -26.957 -6.548 1.00 14.04 103 PRO B O 1
ATOM 2495 N N . VAL B 1 66 ? -16.569 -28.014 -8.391 1.00 14.39 104 VAL B N 1
ATOM 2496 C CA . VAL B 1 66 ? -17.902 -27.335 -8.382 1.00 15.74 104 VAL B CA 1
ATOM 2497 C C . VAL B 1 66 ? -18.985 -28.259 -7.835 1.00 16.95 104 VAL B C 1
ATOM 2498 O O . VAL B 1 66 ? -20.131 -27.865 -7.629 1.00 19.63 104 VAL B O 1
ATOM 2502 N N . SER B 1 67 ? -18.622 -29.511 -7.580 1.00 16.75 105 SER B N 1
ATOM 2503 C CA . SER B 1 67 ? -19.524 -30.408 -6.844 1.00 19.26 105 SER B CA 1
ATOM 2504 C C . SER B 1 67 ? -19.571 -29.898 -5.396 1.00 21.30 105 SER B C 1
ATOM 2505 O O . SER B 1 67 ? -18.557 -29.382 -4.880 1.00 22.60 105 SER B O 1
ATOM 2508 N N . SER B 1 68 ? -20.743 -29.987 -4.735 1.00 24.10 106 SER B N 1
ATOM 2509 C CA . SER B 1 68 ? -20.877 -29.384 -3.402 1.00 26.68 106 SER B CA 1
ATOM 2510 C C . SER B 1 68 ? -20.062 -30.228 -2.472 1.00 27.42 106 SER B C 1
ATOM 2511 O O . SER B 1 68 ? -19.692 -31.355 -2.812 1.00 26.55 106 SER B O 1
ATOM 2514 N N . ASP B 1 69 ? -19.760 -29.673 -1.314 1.00 29.10 107 ASP B N 1
ATOM 2515 C CA . ASP B 1 69 ? -18.865 -30.303 -0.358 1.00 30.82 107 ASP B CA 1
ATOM 2516 C C . ASP B 1 69 ? -19.355 -31.704 0.021 1.00 30.62 107 ASP B C 1
ATOM 2517 O O . ASP B 1 69 ? -18.554 -32.564 0.297 1.00 30.94 107 ASP B O 1
ATOM 2522 N N . ASP B 1 70 ? -20.665 -31.921 0.013 1.00 31.30 108 ASP B N 1
ATOM 2523 C CA . ASP B 1 70 ? -21.221 -33.158 0.517 1.00 31.51 108 ASP B CA 1
ATOM 2524 C C . ASP B 1 70 ? -21.447 -34.271 -0.540 1.00 30.51 108 ASP B C 1
ATOM 2525 O O . ASP B 1 70 ? -21.924 -35.339 -0.187 1.00 30.05 108 ASP B O 1
ATOM 2530 N N . GLU B 1 71 ? -21.128 -34.025 -1.816 1.00 27.12 109 GLU B N 1
ATOM 2531 C CA . GLU B 1 71 ? -21.367 -35.029 -2.857 1.00 27.33 109 GLU B CA 1
ATOM 2532 C C . GLU B 1 71 ? -20.484 -36.227 -2.556 1.00 25.14 109 GLU B C 1
ATOM 2533 O O . GLU B 1 71 ? -19.269 -36.057 -2.280 1.00 25.93 109 GLU B O 1
ATOM 2539 N N . LYS B 1 72 ? -21.092 -37.419 -2.614 1.00 22.14 110 LYS B N 1
ATOM 2540 C CA . LYS B 1 72 ? -20.402 -38.670 -2.246 1.00 20.92 110 LYS B CA 1
ATOM 2541 C C . LYS B 1 72 ? -19.826 -39.434 -3.404 1.00 18.37 110 LYS B C 1
ATOM 2542 O O . LYS B 1 72 ? -20.455 -39.609 -4.420 1.00 17.91 110 LYS B O 1
ATOM 2548 N N . GLY B 1 73 ? -18.594 -39.892 -3.246 1.00 16.94 111 GLY B N 1
ATOM 2549 C CA . GLY B 1 73 ? -17.978 -40.795 -4.218 1.00 15.09 111 GLY B CA 1
ATOM 2550 C C . GLY B 1 73 ? -17.386 -40.199 -5.476 1.00 16.36 111 GLY B C 1
ATOM 2551 O O . GLY B 1 73 ? -16.876 -40.942 -6.324 1.00 14.15 111 GLY B O 1
ATOM 2552 N N . TYR B 1 74 ? -17.434 -38.885 -5.614 1.00 13.99 112 TYR B N 1
ATOM 2553 C CA . TYR B 1 74 ? -16.868 -38.284 -6.855 1.00 14.27 112 TYR B CA 1
ATOM 2554 C C . TYR B 1 74 ? -16.592 -36.818 -6.585 1.00 13.78 112 TYR B C 1
ATOM 2555 O O . TYR B 1 74 ? -17.069 -36.263 -5.576 1.00 14.54 112 TYR B O 1
ATOM 2564 N N . PHE B 1 75 ? -15.855 -36.173 -7.514 1.00 12.79 113 PHE B N 1
ATOM 2565 C CA . PHE B 1 75 ? -15.833 -34.688 -7.521 1.00 11.60 113 PHE B CA 1
ATOM 2566 C C . PHE B 1 75 ? -15.828 -34.247 -8.958 1.00 11.79 113 PHE B C 1
ATOM 2567 O O . PHE B 1 75 ? -15.402 -34.991 -9.818 1.00 12.32 113 PHE B O 1
ATOM 2575 N N . ASP B 1 76 ? -16.325 -33.037 -9.166 1.00 12.17 114 ASP B N 1
ATOM 2576 C CA . ASP B 1 76 ? -16.512 -32.473 -10.494 1.00 14.86 114 ASP B CA 1
ATOM 2577 C C . ASP B 1 76 ? -15.643 -31.205 -10.646 1.00 14.45 114 ASP B C 1
ATOM 2578 O O . ASP B 1 76 ? -15.657 -30.345 -9.796 1.00 12.51 114 ASP B O 1
ATOM 2583 N N . LEU B 1 77 ? -14.890 -31.141 -11.735 1.00 12.51 115 LEU B N 1
ATOM 2584 C CA . LEU B 1 77 ? -14.126 -29.922 -12.078 1.00 12.39 115 LEU B CA 1
ATOM 2585 C C . LEU B 1 77 ? -14.735 -29.345 -13.316 1.00 13.42 115 LEU B C 1
ATOM 2586 O O . LEU B 1 77 ? -14.980 -30.080 -14.232 1.00 17.01 115 LEU B O 1
ATOM 2591 N N . ILE B 1 78 ? -14.956 -28.023 -13.349 1.00 13.61 116 ILE B N 1
ATOM 2592 C CA . ILE B 1 78 ? -15.278 -27.334 -14.595 1.00 15.19 116 ILE B CA 1
ATOM 2593 C C . ILE B 1 78 ? -13.989 -26.629 -15.049 1.00 12.10 116 ILE B C 1
ATOM 2594 O O . ILE B 1 78 ? -13.413 -25.852 -14.273 1.00 13.75 116 ILE B O 1
ATOM 2599 N N . ILE B 1 79 ? -13.504 -26.940 -16.256 1.00 13.90 117 ILE B N 1
ATOM 2600 C CA . ILE B 1 79 ? -12.209 -26.476 -16.645 1.00 13.62 117 ILE B CA 1
ATOM 2601 C C . ILE B 1 79 ? -12.374 -25.791 -17.940 1.00 12.46 117 ILE B C 1
ATOM 2602 O O . ILE B 1 79 ? -12.961 -26.361 -18.890 1.00 15.51 117 ILE B O 1
ATOM 2607 N N . LYS B 1 80 ? -11.865 -24.576 -17.984 1.00 12.01 118 LYS B N 1
ATOM 2608 C CA . LYS B 1 80 ? -11.726 -23.879 -19.261 1.00 12.00 118 LYS B CA 1
ATOM 2609 C C . LYS B 1 80 ? -10.415 -24.294 -19.947 1.00 12.80 118 LYS B C 1
ATOM 2610 O O . LYS B 1 80 ? -9.342 -24.292 -19.365 1.00 13.82 118 LYS B O 1
ATOM 2616 N N . VAL B 1 81 ? -10.474 -24.587 -21.234 1.00 12.25 119 VAL B N 1
ATOM 2617 C CA . VAL B 1 81 ? -9.341 -25.101 -21.962 1.00 13.64 119 VAL B CA 1
ATOM 2618 C C . VAL B 1 81 ? -8.692 -24.026 -22.819 1.00 15.36 119 VAL B C 1
ATOM 2619 O O . VAL B 1 81 ? -9.360 -23.405 -23.651 1.00 15.86 119 VAL B O 1
ATOM 2623 N N . TYR B 1 82 ? -7.416 -23.758 -22.582 1.00 16.39 120 TYR B N 1
ATOM 2624 C CA . TYR B 1 82 ? -6.683 -22.680 -23.247 1.00 17.00 120 TYR B CA 1
ATOM 2625 C C . TYR B 1 82 ? -5.864 -23.230 -24.385 1.00 18.93 120 TYR B C 1
ATOM 2626 O O . TYR B 1 82 ? -5.298 -24.289 -24.287 1.00 20.29 120 TYR B O 1
ATOM 2635 N N . GLU B 1 83 ? -5.776 -22.456 -25.462 1.00 21.81 121 GLU B N 1
ATOM 2636 C CA . GLU B 1 83 ? -5.026 -22.846 -26.638 1.00 25.04 121 GLU B CA 1
ATOM 2637 C C . GLU B 1 83 ? -3.579 -23.250 -26.316 1.00 25.16 121 GLU B C 1
ATOM 2638 O O . GLU B 1 83 ? -3.133 -24.312 -26.771 1.00 26.23 121 GLU B O 1
ATOM 2644 N N . LYS B 1 84 ? -2.857 -22.458 -25.498 1.00 23.24 122 LYS B N 1
ATOM 2645 C CA . LYS B 1 84 ? -1.498 -22.860 -25.112 1.00 22.32 122 LYS B CA 1
ATOM 2646 C C . LYS B 1 84 ? -1.366 -23.057 -23.599 1.00 19.03 122 LYS B C 1
ATOM 2647 O O . LYS B 1 84 ? -0.333 -22.749 -22.985 1.00 19.66 122 LYS B O 1
ATOM 2653 N N . GLY B 1 85 ? -2.414 -23.619 -23.017 1.00 16.89 123 GLY B N 1
ATOM 2654 C CA . GLY B 1 85 ? -2.409 -23.817 -21.585 1.00 14.70 123 GLY B CA 1
ATOM 2655 C C . GLY B 1 85 ? -2.079 -25.282 -21.377 1.00 13.66 123 GLY B C 1
ATOM 2656 O O . GLY B 1 85 ? -2.864 -26.165 -21.740 1.00 13.77 123 GLY B O 1
ATOM 2657 N N . GLN B 1 86 ? -0.922 -25.548 -20.780 1.00 11.57 124 GLN B N 1
ATOM 2658 C CA . GLN B 1 86 ? -0.444 -26.921 -20.617 1.00 11.40 124 GLN B CA 1
ATOM 2659 C C . GLN B 1 86 ? -1.337 -27.830 -19.747 1.00 9.08 124 GLN B C 1
ATOM 2660 O O . GLN B 1 86 ? -1.559 -28.993 -20.077 1.00 12.57 124 GLN B O 1
ATOM 2666 N N . MET B 1 87 ? -1.784 -27.360 -18.587 1.00 9.84 125 MET B N 1
ATOM 2667 C CA . MET B 1 87 ? -2.568 -28.272 -17.815 1.00 9.93 125 MET B CA 1
ATOM 2668 C C . MET B 1 87 ? -3.978 -28.473 -18.269 1.00 7.33 125 MET B C 1
ATOM 2669 O O . MET B 1 87 ? -4.450 -29.578 -18.213 1.00 7.63 125 MET B O 1
ATOM 2674 N N . SER B 1 88 ? -4.648 -27.386 -18.724 1.00 10.83 126 SER B N 1
ATOM 2675 C CA . SER B 1 88 ? -6.036 -27.570 -19.243 1.00 11.46 126 SER B CA 1
ATOM 2676 C C . SER B 1 88 ? -6.018 -28.436 -20.489 1.00 11.97 126 SER B C 1
ATOM 2677 O O . SER B 1 88 ? -6.898 -29.252 -20.618 1.00 11.79 126 SER B O 1
ATOM 2680 N N . GLN B 1 89 ? -5.012 -28.323 -21.341 1.00 13.34 127 GLN B N 1
ATOM 2681 C CA . GLN B 1 89 ? -4.880 -29.244 -22.462 1.00 14.83 127 GLN B CA 1
ATOM 2682 C C . GLN B 1 89 ? -4.603 -30.690 -22.039 1.00 15.02 127 GLN B C 1
ATOM 2683 O O . GLN B 1 89 ? -5.130 -31.616 -22.639 1.00 16.19 127 GLN B O 1
ATOM 2689 N N . TYR B 1 90 ? -3.767 -30.880 -21.030 1.00 14.93 128 TYR B N 1
ATOM 2690 C CA . TYR B 1 90 ? -3.516 -32.215 -20.468 1.00 14.09 128 TYR B CA 1
ATOM 2691 C C . TYR B 1 90 ? -4.850 -32.839 -19.985 1.00 14.74 128 TYR B C 1
ATOM 2692 O O . TYR B 1 90 ? -5.188 -33.953 -20.327 1.00 13.11 128 TYR B O 1
ATOM 2701 N N . ILE B 1 91 ? -5.583 -32.112 -19.154 1.00 13.89 129 ILE B N 1
ATOM 2702 C CA . ILE B 1 91 ? -6.821 -32.659 -18.597 1.00 14.27 129 ILE B CA 1
ATOM 2703 C C . ILE B 1 91 ? -7.832 -32.928 -19.721 1.00 13.45 129 ILE B C 1
ATOM 2704 O O . ILE B 1 91 ? -8.522 -33.955 -19.664 1.00 12.79 129 ILE B O 1
ATOM 2709 N N . ASP B 1 92 ? -7.896 -32.048 -20.739 1.00 14.43 130 ASP B N 1
ATOM 2710 C CA . ASP B 1 92 ? -8.886 -32.173 -21.814 1.00 15.54 130 ASP B CA 1
ATOM 2711 C C . ASP B 1 92 ? -8.525 -33.336 -22.711 1.00 17.00 130 ASP B C 1
ATOM 2712 O O . ASP B 1 92 ? -9.414 -33.830 -23.457 1.00 19.01 130 ASP B O 1
ATOM 2717 N N . HIS B 1 93 ? -7.285 -33.829 -22.620 1.00 17.81 131 HIS B N 1
ATOM 2718 C CA . HIS B 1 93 ? -6.905 -35.067 -23.343 1.00 17.67 131 HIS B CA 1
ATOM 2719 C C . HIS B 1 93 ? -7.025 -36.388 -22.570 1.00 17.99 131 HIS B C 1
ATOM 2720 O O . HIS B 1 93 ? -6.700 -37.424 -23.104 1.00 17.74 131 HIS B O 1
ATOM 2727 N N . LEU B 1 94 ? -7.458 -36.362 -21.318 1.00 16.28 132 LEU B N 1
ATOM 2728 C CA . LEU B 1 94 ? -7.650 -37.579 -20.571 1.00 17.88 132 LEU B CA 1
ATOM 2729 C C . LEU B 1 94 ? -8.923 -38.270 -21.037 1.00 18.01 132 LEU B C 1
ATOM 2730 O O . LEU B 1 94 ? -9.933 -37.632 -21.357 1.00 20.01 132 LEU B O 1
ATOM 2735 N N . ASN B 1 95 ? -8.860 -39.585 -20.972 1.00 20.15 133 ASN B N 1
ATOM 2736 C CA . ASN B 1 95 ? -9.965 -40.459 -21.353 1.00 21.06 133 ASN B CA 1
ATOM 2737 C C . ASN B 1 95 ? -10.452 -41.093 -20.047 1.00 18.66 133 ASN B C 1
ATOM 2738 O O . ASN B 1 95 ? -9.661 -41.213 -19.082 1.00 18.03 133 ASN B O 1
ATOM 2743 N N . PRO B 1 96 ? -11.755 -41.502 -19.996 1.00 18.08 134 PRO B N 1
ATOM 2744 C CA . PRO B 1 96 ? -12.205 -42.301 -18.836 1.00 17.62 134 PRO B CA 1
ATOM 2745 C C . PRO B 1 96 ? -11.282 -43.448 -18.549 1.00 15.94 134 PRO B C 1
ATOM 2746 O O . PRO B 1 96 ? -10.849 -44.132 -19.473 1.00 19.00 134 PRO B O 1
ATOM 2750 N N . GLY B 1 97 ? -10.881 -43.584 -17.291 1.00 16.46 135 GLY B N 1
ATOM 2751 C CA . GLY B 1 97 ? -9.913 -44.599 -16.970 1.00 15.23 135 GLY B CA 1
ATOM 2752 C C . GLY B 1 97 ? -8.527 -44.069 -16.720 1.00 14.92 135 GLY B C 1
ATOM 2753 O O . GLY B 1 97 ? -7.750 -44.712 -16.045 1.00 15.22 135 GLY B O 1
ATOM 2754 N N . ASP B 1 98 ? -8.204 -42.937 -17.319 1.00 15.53 136 ASP B N 1
ATOM 2755 C CA . ASP B 1 98 ? -6.963 -42.256 -17.006 1.00 16.70 136 ASP B CA 1
ATOM 2756 C C . ASP B 1 98 ? -7.056 -41.563 -15.629 1.00 17.22 136 ASP B C 1
ATOM 2757 O O . ASP B 1 98 ? -8.132 -41.298 -15.100 1.00 17.76 136 ASP B O 1
ATOM 2762 N N . PHE B 1 99 ? -5.892 -41.248 -15.054 1.00 19.77 137 PHE B N 1
ATOM 2763 C CA . PHE B 1 99 ? -5.788 -40.619 -13.735 1.00 20.07 137 PHE B CA 1
ATOM 2764 C C . PHE B 1 99 ? -5.283 -39.191 -13.744 1.00 19.45 137 PHE B C 1
ATOM 2765 O O . PHE B 1 99 ? -4.555 -38.752 -14.668 1.00 20.15 137 PHE B O 1
ATOM 2773 N N . LEU B 1 100 ? -5.677 -38.480 -12.694 1.00 17.79 138 LEU B N 1
ATOM 2774 C CA . LEU B 1 100 ? -5.101 -37.174 -12.334 1.00 16.25 138 LEU B CA 1
ATOM 2775 C C . LEU B 1 100 ? -4.504 -37.273 -10.975 1.00 15.32 138 LEU B C 1
ATOM 2776 O O . LEU B 1 100 ? -5.186 -37.791 -10.079 1.00 13.92 138 LEU B O 1
ATOM 2781 N N . GLN B 1 101 ? -3.290 -36.739 -10.771 1.00 14.25 139 GLN B N 1
ATOM 2782 C CA . GLN B 1 101 ? -2.680 -36.721 -9.405 1.00 12.94 139 GLN B CA 1
ATOM 2783 C C . GLN B 1 101 ? -3.027 -35.476 -8.675 1.00 12.91 139 GLN B C 1
ATOM 2784 O O . GLN B 1 101 ? -2.901 -34.428 -9.173 1.00 12.65 139 GLN B O 1
ATOM 2790 N N . VAL B 1 102 ? -3.511 -35.636 -7.429 1.00 10.13 140 VAL B N 1
ATOM 2791 C CA . VAL B 1 102 ? -4.056 -34.559 -6.593 1.00 13.11 140 VAL B CA 1
ATOM 2792 C C . VAL B 1 102 ? -3.595 -34.593 -5.130 1.00 14.91 140 VAL B C 1
ATOM 2793 O O . VAL B 1 102 ? -3.565 -35.656 -4.545 1.00 14.12 140 VAL B O 1
ATOM 2797 N N . ARG B 1 103 ? -3.187 -33.461 -4.535 1.00 13.06 141 ARG B N 1
ATOM 2798 C CA . ARG B 1 103 ? -3.020 -33.410 -3.093 1.00 14.73 141 ARG B CA 1
ATOM 2799 C C . ARG B 1 103 ? -3.777 -32.208 -2.569 1.00 14.42 141 ARG B C 1
ATOM 2800 O O . ARG B 1 103 ? -4.239 -31.330 -3.345 1.00 16.12 141 ARG B O 1
ATOM 2808 N N . GLY B 1 104 ? -3.969 -32.159 -1.264 1.00 14.57 142 GLY B N 1
ATOM 2809 C CA . GLY B 1 104 ? -4.542 -31.007 -0.669 1.00 15.73 142 GLY B CA 1
ATOM 2810 C C . GLY B 1 104 ? -5.086 -31.446 0.649 1.00 17.43 142 GLY B C 1
ATOM 2811 O O . GLY B 1 104 ? -4.761 -32.552 1.113 1.00 17.64 142 GLY B O 1
ATOM 2812 N N . PRO B 1 105 ? -5.859 -30.565 1.285 1.00 17.96 143 PRO B N 1
ATOM 2813 C CA . PRO B 1 105 ? -6.198 -29.191 0.844 1.00 17.37 143 PRO B CA 1
ATOM 2814 C C . PRO B 1 105 ? -5.037 -28.226 0.929 1.00 17.62 143 PRO B C 1
ATOM 2815 O O . PRO B 1 105 ? -4.121 -28.393 1.721 1.00 17.31 143 PRO B O 1
ATOM 2819 N N . LYS B 1 106 ? -5.036 -27.253 0.034 1.00 15.97 144 LYS B N 1
ATOM 2820 C CA . LYS B 1 106 ? -4.021 -26.204 -0.011 1.00 16.95 144 LYS B CA 1
ATOM 2821 C C . LYS B 1 106 ? -4.639 -24.809 -0.020 1.00 18.15 144 LYS B C 1
ATOM 2822 O O . LYS B 1 106 ? -5.772 -24.620 -0.507 1.00 16.41 144 LYS B O 1
ATOM 2828 N N . GLY B 1 107 ? -3.858 -23.813 0.385 1.00 20.21 145 GLY B N 1
ATOM 2829 C CA . GLY B 1 107 ? -4.326 -22.447 0.326 1.00 23.01 145 GLY B CA 1
ATOM 2830 C C . GLY B 1 107 ? -4.262 -21.779 1.674 1.00 24.81 145 GLY B C 1
ATOM 2831 O O . GLY B 1 107 ? -4.478 -22.415 2.680 1.00 25.70 145 GLY B O 1
ATOM 2832 N N . GLN B 1 108 ? -4.000 -20.478 1.703 1.00 26.20 146 GLN B N 1
ATOM 2833 C CA . GLN B 1 108 ? -3.847 -19.810 3.012 1.00 28.79 146 GLN B CA 1
ATOM 2834 C C . GLN B 1 108 ? -5.115 -19.209 3.622 1.00 28.97 146 GLN B C 1
ATOM 2835 O O . GLN B 1 108 ? -5.058 -18.687 4.735 1.00 30.13 146 GLN B O 1
ATOM 2841 N N . PHE B 1 109 ? -6.243 -19.255 2.910 1.00 28.63 147 PHE B N 1
ATOM 2842 C CA . PHE B 1 109 ? -7.494 -18.685 3.408 1.00 30.03 147 PHE B CA 1
ATOM 2843 C C . PHE B 1 109 ? -7.910 -19.417 4.638 1.00 31.16 147 PHE B C 1
ATOM 2844 O O . PHE B 1 109 ? -7.834 -20.638 4.703 1.00 31.65 147 PHE B O 1
ATOM 2852 N N . ASP B 1 110 ? -8.380 -18.660 5.610 1.00 34.03 148 ASP B N 1
ATOM 2853 C CA . ASP B 1 110 ? -8.622 -19.179 6.939 1.00 36.53 148 ASP B CA 1
ATOM 2854 C C . ASP B 1 110 ? -10.033 -18.812 7.397 1.00 36.65 148 ASP B C 1
ATOM 2855 O O . ASP B 1 110 ? -10.216 -17.819 8.063 1.00 37.38 148 ASP B O 1
ATOM 2860 N N . TYR B 1 111 ? -11.030 -19.605 7.053 1.00 36.92 149 TYR B N 1
ATOM 2861 C CA . TYR B 1 111 ? -12.399 -19.215 7.353 1.00 37.78 149 TYR B CA 1
ATOM 2862 C C . TYR B 1 111 ? -12.851 -19.555 8.780 1.00 38.11 149 TYR B C 1
ATOM 2863 O O . TYR B 1 111 ? -12.634 -20.678 9.263 1.00 37.99 149 TYR B O 1
ATOM 2872 N N . LYS B 1 112 ? -13.470 -18.568 9.441 1.00 37.72 150 LYS B N 1
ATOM 2873 C CA . LYS B 1 112 ? -14.263 -18.802 10.659 1.00 37.40 150 LYS B CA 1
ATOM 2874 C C . LYS B 1 112 ? -15.651 -18.244 10.420 1.00 35.99 150 LYS B C 1
ATOM 2875 O O . LYS B 1 112 ? -15.784 -17.213 9.760 1.00 35.62 150 LYS B O 1
ATOM 2881 N N . PRO B 1 113 ? -16.700 -18.930 10.899 1.00 34.22 151 PRO B N 1
ATOM 2882 C CA . PRO B 1 113 ? -18.004 -18.326 10.711 1.00 33.08 151 PRO B CA 1
ATOM 2883 C C . PRO B 1 113 ? -18.046 -16.883 11.245 1.00 31.47 151 PRO B C 1
ATOM 2884 O O . PRO B 1 113 ? -17.453 -16.562 12.282 1.00 31.40 151 PRO B O 1
ATOM 2888 N N . ASN B 1 114 ? -18.748 -16.032 10.505 1.00 30.05 152 ASN B N 1
ATOM 2889 C CA . ASN B 1 114 ? -18.925 -14.617 10.866 1.00 28.92 152 ASN B CA 1
ATOM 2890 C C . ASN B 1 114 ? -17.620 -13.889 11.135 1.00 29.11 152 ASN B C 1
ATOM 2891 O O . ASN B 1 114 ? -17.579 -12.970 11.943 1.00 28.92 152 ASN B O 1
ATOM 2896 N N . MET B 1 115 ? -16.564 -14.262 10.416 1.00 28.81 153 MET B N 1
ATOM 2897 C CA . MET B 1 115 ? -15.278 -13.562 10.515 1.00 29.13 153 MET B CA 1
ATOM 2898 C C . MET B 1 115 ? -15.347 -12.080 10.067 1.00 28.17 153 MET B C 1
ATOM 2899 O O . MET B 1 115 ? -14.570 -11.274 10.550 1.00 28.80 153 MET B O 1
ATOM 2904 N N . VAL B 1 116 ? -16.273 -11.739 9.165 1.00 26.26 154 VAL B N 1
ATOM 2905 C CA . VAL B 1 116 ? -16.510 -10.351 8.683 1.00 23.65 154 VAL B CA 1
ATOM 2906 C C . VAL B 1 116 ? -18.005 -10.180 8.485 1.00 22.74 154 VAL B C 1
ATOM 2907 O O . VAL B 1 116 ? -18.712 -11.161 8.241 1.00 21.61 154 VAL B O 1
ATOM 2911 N N . LYS B 1 117 ? -18.501 -8.943 8.553 1.00 21.87 155 LYS B N 1
ATOM 2912 C CA . LYS B 1 117 ? -19.897 -8.667 8.166 1.00 21.26 155 LYS B CA 1
ATOM 2913 C C . LYS B 1 117 ? -20.237 -8.765 6.711 1.00 20.33 155 LYS B C 1
ATOM 2914 O O . LYS B 1 117 ? -21.368 -9.059 6.364 1.00 18.37 155 LYS B O 1
ATOM 2920 N N . GLU B 1 118 ? -19.226 -8.538 5.870 1.00 19.10 156 GLU B N 1
ATOM 2921 C CA . GLU B 1 118 ? -19.445 -8.443 4.436 1.00 19.02 156 GLU B CA 1
ATOM 2922 C C . GLU B 1 118 ? -18.300 -9.002 3.590 1.00 17.49 156 GLU B C 1
ATOM 2923 O O . GLU B 1 118 ? -17.138 -8.732 3.851 1.00 18.15 156 GLU B O 1
ATOM 2929 N N . MET B 1 119 ? -18.630 -9.819 2.594 1.00 15.90 157 MET B N 1
ATOM 2930 C CA . MET B 1 119 ? -17.582 -10.244 1.621 1.00 15.34 157 MET B CA 1
ATOM 2931 C C . MET B 1 119 ? -17.915 -9.674 0.308 1.00 14.99 157 MET B C 1
ATOM 2932 O O . MET B 1 119 ? -19.011 -9.871 -0.204 1.00 17.52 157 MET B O 1
ATOM 2937 N N . GLY B 1 120 ? -16.936 -8.970 -0.233 1.00 10.63 158 GLY B N 1
ATOM 2938 C CA . GLY B 1 120 ? -17.074 -8.560 -1.669 1.00 9.30 158 GLY B CA 1
ATOM 2939 C C . GLY B 1 120 ? -16.253 -9.525 -2.492 1.00 12.93 158 GLY B C 1
ATOM 2940 O O . GLY B 1 120 ? -15.058 -9.586 -2.395 1.00 15.75 158 GLY B O 1
ATOM 2941 N N . MET B 1 121 ? -16.897 -10.203 -3.391 1.00 9.00 159 MET B N 1
ATOM 2942 C CA . MET B 1 121 ? -16.192 -11.165 -4.267 1.00 10.33 159 MET B CA 1
ATOM 2943 C C . MET B 1 121 ? -16.145 -10.678 -5.731 1.00 8.72 159 MET B C 1
ATOM 2944 O O . MET B 1 121 ? -17.158 -10.260 -6.353 1.00 11.96 159 MET B O 1
ATOM 2949 N N . ILE B 1 122 ? -14.943 -10.706 -6.264 1.00 7.73 160 ILE B N 1
ATOM 2950 C CA . ILE B 1 122 ? -14.813 -10.349 -7.665 1.00 6.89 160 ILE B CA 1
ATOM 2951 C C . ILE B 1 122 ? -14.215 -11.548 -8.393 1.00 10.09 160 ILE B C 1
ATOM 2952 O O . ILE B 1 122 ? -13.050 -11.994 -8.103 1.00 9.41 160 ILE B O 1
ATOM 2957 N N . ALA B 1 123 ? -14.977 -12.011 -9.376 1.00 9.61 161 ALA B N 1
ATOM 2958 C CA . ALA B 1 123 ? -14.629 -13.207 -10.185 1.00 10.67 161 ALA B CA 1
ATOM 2959 C C . ALA B 1 123 ? -14.620 -12.944 -11.695 1.00 12.15 161 ALA B C 1
ATOM 2960 O O . ALA B 1 123 ? -15.475 -12.268 -12.223 1.00 12.04 161 ALA B O 1
ATOM 2962 N N . GLY B 1 124 ? -13.618 -13.501 -12.362 1.00 10.82 162 GLY B N 1
ATOM 2963 C CA . GLY B 1 124 ? -13.622 -13.482 -13.825 1.00 8.92 162 GLY B CA 1
ATOM 2964 C C . GLY B 1 124 ? -13.536 -14.925 -14.307 1.00 8.91 162 GLY B C 1
ATOM 2965 O O . GLY B 1 124 ? -12.681 -15.681 -13.873 1.00 10.18 162 GLY B O 1
ATOM 2966 N N . GLY B 1 125 ? -14.435 -15.365 -15.207 1.00 8.85 163 GLY B N 1
ATOM 2967 C CA . GLY B 1 125 ? -14.295 -16.699 -15.755 1.00 11.71 163 GLY B CA 1
ATOM 2968 C C . GLY B 1 125 ? -14.381 -17.800 -14.737 1.00 14.82 163 GLY B C 1
ATOM 2969 O O . GLY B 1 125 ? -15.259 -17.803 -13.901 1.00 14.71 163 GLY B O 1
ATOM 2970 N N . THR B 1 126 ? -13.410 -18.721 -14.790 1.00 16.13 164 THR B N 1
ATOM 2971 C CA . THR B 1 126 ? -13.359 -19.825 -13.819 1.00 16.52 164 THR B CA 1
ATOM 2972 C C . THR B 1 126 ? -12.983 -19.376 -12.449 1.00 16.18 164 THR B C 1
ATOM 2973 O O . THR B 1 126 ? -13.046 -20.208 -11.550 1.00 15.07 164 THR B O 1
ATOM 2977 N N . GLY B 1 127 ? -12.630 -18.084 -12.297 1.00 13.18 165 GLY B N 1
ATOM 2978 C CA . GLY B 1 127 ? -12.514 -17.509 -10.922 1.00 11.46 165 GLY B CA 1
ATOM 2979 C C . GLY B 1 127 ? -13.768 -17.706 -10.169 1.00 12.45 165 GLY B C 1
ATOM 2980 O O . GLY B 1 127 ? -13.702 -17.557 -8.948 1.00 12.26 165 GLY B O 1
ATOM 2981 N N . ILE B 1 128 ? -14.913 -18.010 -10.796 1.00 12.28 166 ILE B N 1
ATOM 2982 C CA . ILE B 1 128 ? -16.128 -18.282 -10.021 1.00 13.90 166 ILE B CA 1
ATOM 2983 C C . ILE B 1 128 ? -16.031 -19.507 -9.097 1.00 13.91 166 ILE B C 1
ATOM 2984 O O . ILE B 1 128 ? -16.754 -19.556 -8.139 1.00 14.00 166 ILE B O 1
ATOM 2989 N N . THR B 1 129 ? -15.194 -20.521 -9.408 1.00 14.32 167 THR B N 1
ATOM 2990 C CA . THR B 1 129 ? -15.241 -21.738 -8.607 1.00 14.64 167 THR B CA 1
ATOM 2991 C C . THR B 1 129 ? -14.826 -21.569 -7.135 1.00 14.11 167 THR B C 1
ATOM 2992 O O . THR B 1 129 ? -15.542 -22.108 -6.292 1.00 13.42 167 THR B O 1
ATOM 2996 N N . PRO B 1 130 ? -13.715 -20.837 -6.828 1.00 13.73 168 PRO B N 1
ATOM 2997 C CA . PRO B 1 130 ? -13.405 -20.565 -5.436 1.00 14.63 168 PRO B CA 1
ATOM 2998 C C . PRO B 1 130 ? -14.459 -19.720 -4.731 1.00 14.21 168 PRO B C 1
ATOM 2999 O O . PRO B 1 130 ? -14.728 -19.909 -3.583 1.00 14.85 168 PRO B O 1
ATOM 3003 N N . MET B 1 131 ? -15.050 -18.785 -5.435 1.00 13.24 169 MET B N 1
ATOM 3004 C CA . MET B 1 131 ? -16.107 -17.930 -4.838 1.00 13.52 169 MET B CA 1
ATOM 3005 C C . MET B 1 131 ? -17.344 -18.773 -4.517 1.00 12.96 169 MET B C 1
ATOM 3006 O O . MET B 1 131 ? -17.948 -18.600 -3.437 1.00 15.05 169 MET B O 1
ATOM 3011 N N . LEU B 1 132 ? -17.768 -19.645 -5.461 1.00 13.59 170 LEU B N 1
ATOM 3012 C CA . LEU B 1 132 ? -18.951 -20.489 -5.294 1.00 12.48 170 LEU B CA 1
ATOM 3013 C C . LEU B 1 132 ? -18.764 -21.378 -4.047 1.00 15.22 170 LEU B C 1
ATOM 3014 O O . LEU B 1 132 ? -19.678 -21.517 -3.216 1.00 17.47 170 LEU B O 1
ATOM 3019 N N . GLN B 1 133 ? -17.563 -21.934 -3.877 1.00 16.15 171 GLN B N 1
ATOM 3020 C CA . GLN B 1 133 ? -17.277 -22.830 -2.763 1.00 16.65 171 GLN B CA 1
ATOM 3021 C C . GLN B 1 133 ? -17.445 -22.099 -1.454 1.00 18.27 171 GLN B C 1
ATOM 3022 O O . GLN B 1 133 ? -18.126 -22.592 -0.516 1.00 18.63 171 GLN B O 1
ATOM 3028 N N . VAL B 1 134 ? -16.883 -20.890 -1.370 1.00 17.60 172 VAL B N 1
ATOM 3029 C CA . VAL B 1 134 ? -17.059 -20.052 -0.127 1.00 17.31 172 VAL B CA 1
ATOM 3030 C C . VAL B 1 134 ? -18.528 -19.599 0.094 1.00 19.36 172 VAL B C 1
ATOM 3031 O O . VAL B 1 134 ? -19.086 -19.636 1.209 1.00 17.65 172 VAL B O 1
ATOM 3035 N N . ALA B 1 135 ? -19.155 -19.130 -0.958 1.00 17.02 173 ALA B N 1
ATOM 3036 C CA . ALA B 1 135 ? -20.506 -18.645 -0.828 1.00 19.43 173 ALA B CA 1
ATOM 3037 C C . ALA B 1 135 ? -21.456 -19.741 -0.384 1.00 20.23 173 ALA B C 1
ATOM 3038 O O . ALA B 1 135 ? -22.371 -19.502 0.408 1.00 20.03 173 ALA B O 1
ATOM 3040 N N . ARG B 1 136 ? -21.293 -20.924 -0.952 1.00 20.99 174 ARG B N 1
ATOM 3041 C CA . ARG B 1 136 ? -22.172 -22.057 -0.619 1.00 21.81 174 ARG B CA 1
ATOM 3042 C C . ARG B 1 136 ? -22.112 -22.379 0.829 1.00 22.63 174 ARG B C 1
ATOM 3043 O O . ARG B 1 136 ? -23.153 -22.620 1.437 1.00 22.06 174 ARG B O 1
ATOM 3051 N N . ALA B 1 137 ? -20.902 -22.361 1.367 1.00 23.91 175 ALA B N 1
ATOM 3052 C CA . ALA B 1 137 ? -20.642 -22.685 2.770 1.00 26.09 175 ALA B CA 1
ATOM 3053 C C . ALA B 1 137 ? -21.243 -21.640 3.701 1.00 27.97 175 ALA B C 1
ATOM 3054 O O . ALA B 1 137 ? -21.769 -21.951 4.793 1.00 29.17 175 ALA B O 1
ATOM 3056 N N . ILE B 1 138 ? -21.210 -20.389 3.274 1.00 28.45 176 ILE B N 1
ATOM 3057 C CA . ILE B 1 138 ? -21.789 -19.332 4.084 1.00 29.63 176 ILE B CA 1
ATOM 3058 C C . ILE B 1 138 ? -23.333 -19.371 4.128 1.00 30.60 176 ILE B C 1
ATOM 3059 O O . ILE B 1 138 ? -23.913 -19.369 5.213 1.00 30.72 176 ILE B O 1
ATOM 3064 N N . ILE B 1 139 ? -23.978 -19.471 2.971 1.00 33.27 177 ILE B N 1
ATOM 3065 C CA . ILE B 1 139 ? -25.440 -19.347 2.846 1.00 35.34 177 ILE B CA 1
ATOM 3066 C C . ILE B 1 139 ? -26.199 -20.576 3.320 1.00 36.83 177 ILE B C 1
ATOM 3067 O O . ILE B 1 139 ? -27.354 -20.470 3.780 1.00 36.43 177 ILE B O 1
ATOM 3072 N N . LYS B 1 140 ? -25.564 -21.741 3.233 1.00 37.38 178 LYS B N 1
ATOM 3073 C CA . LYS B 1 140 ? -26.194 -22.952 3.740 1.00 38.88 178 LYS B CA 1
ATOM 3074 C C . LYS B 1 140 ? -26.065 -23.121 5.280 1.00 38.70 178 LYS B C 1
ATOM 3075 O O . LYS B 1 140 ? -26.780 -23.930 5.859 1.00 39.51 178 LYS B O 1
ATOM 3081 N N . ASN B 1 141 ? -25.176 -22.353 5.927 1.00 37.97 179 ASN B N 1
ATOM 3082 C CA . ASN B 1 141 ? -25.109 -22.264 7.402 1.00 36.97 179 ASN B CA 1
ATOM 3083 C C . ASN B 1 141 ? -26.050 -21.189 8.022 1.00 36.68 179 ASN B C 1
ATOM 3084 O O . ASN B 1 141 ? -25.811 -19.988 7.907 1.00 36.26 179 ASN B O 1
ATOM 3089 N N . PRO B 1 142 ? -27.091 -21.622 8.755 1.00 36.77 180 PRO B N 1
ATOM 3090 C CA . PRO B 1 142 ? -28.109 -20.638 9.138 1.00 35.67 180 PRO B CA 1
ATOM 3091 C C . PRO B 1 142 ? -27.691 -19.727 10.325 1.00 34.51 180 PRO B C 1
ATOM 3092 O O . PRO B 1 142 ? -28.411 -18.782 10.659 1.00 34.58 180 PRO B O 1
ATOM 3096 N N . LYS B 1 143 ? -26.515 -19.978 10.894 1.00 33.09 181 LYS B N 1
ATOM 3097 C CA . LYS B 1 143 ? -25.890 -19.094 11.876 1.00 32.90 181 LYS B CA 1
ATOM 3098 C C . LYS B 1 143 ? -25.014 -17.964 11.251 1.00 31.81 181 LYS B C 1
ATOM 3099 O O . LYS B 1 143 ? -24.592 -17.045 11.935 1.00 32.05 181 LYS B O 1
ATOM 3105 N N . GLU B 1 144 ? -24.691 -18.078 9.966 1.00 29.84 182 GLU B N 1
ATOM 3106 C CA . GLU B 1 144 ? -23.874 -17.093 9.287 1.00 28.41 182 GLU B CA 1
ATOM 3107 C C . GLU B 1 144 ? -24.724 -15.877 8.976 1.00 27.32 182 GLU B C 1
ATOM 3108 O O . GLU B 1 144 ? -25.790 -16.026 8.432 1.00 28.45 182 GLU B O 1
ATOM 3114 N N . LYS B 1 145 ? -24.264 -14.684 9.340 1.00 26.39 183 LYS B N 1
ATOM 3115 C CA . LYS B 1 145 ? -24.966 -13.408 9.034 1.00 26.26 183 LYS B CA 1
ATOM 3116 C C . LYS B 1 145 ? -24.226 -12.627 7.927 1.00 24.29 183 LYS B C 1
ATOM 3117 O O . LYS B 1 145 ? -24.666 -11.564 7.526 1.00 24.97 183 LYS B O 1
ATOM 3123 N N . THR B 1 146 ? -23.101 -13.163 7.434 1.00 22.29 184 THR B N 1
ATOM 3124 C CA . THR B 1 146 ? -22.268 -12.476 6.416 1.00 19.71 184 THR B CA 1
ATOM 3125 C C . THR B 1 146 ? -23.045 -12.169 5.157 1.00 18.52 184 THR B C 1
ATOM 3126 O O . THR B 1 146 ? -23.660 -13.097 4.567 1.00 20.24 184 THR B O 1
ATOM 3130 N N . ILE B 1 147 ? -22.970 -10.896 4.745 1.00 18.08 185 ILE B N 1
ATOM 3131 C CA . ILE B 1 147 ? -23.546 -10.425 3.481 1.00 18.24 185 ILE B CA 1
ATOM 3132 C C . ILE B 1 147 ? -22.485 -10.673 2.368 1.00 18.33 185 ILE B C 1
ATOM 3133 O O . ILE B 1 147 ? -21.320 -10.334 2.549 1.00 19.75 185 ILE B O 1
ATOM 3138 N N . ILE B 1 148 ? -22.878 -11.300 1.260 1.00 17.62 186 ILE B N 1
ATOM 3139 C CA . ILE B 1 148 ? -21.993 -11.560 0.119 1.00 16.96 186 ILE B CA 1
ATOM 3140 C C . ILE B 1 148 ? -22.459 -10.840 -1.149 1.00 15.69 186 ILE B C 1
ATOM 3141 O O . ILE B 1 148 ? -23.583 -11.068 -1.635 1.00 15.05 186 ILE B O 1
ATOM 3146 N N . ASN B 1 149 ? -21.612 -9.950 -1.702 1.00 12.82 187 ASN B N 1
ATOM 3147 C CA . ASN B 1 149 ? -21.915 -9.341 -2.978 1.00 13.28 187 ASN B CA 1
ATOM 3148 C C . ASN B 1 149 ? -20.879 -9.833 -4.019 1.00 11.68 187 ASN B C 1
ATOM 3149 O O . ASN B 1 149 ? -19.685 -9.672 -3.816 1.00 13.49 187 ASN B O 1
ATOM 3154 N N . LEU B 1 150 ? -21.357 -10.452 -5.081 1.00 11.48 188 LEU B N 1
ATOM 3155 C CA . LEU B 1 150 ? -20.461 -10.942 -6.127 1.00 9.84 188 LEU B CA 1
ATOM 3156 C C . LEU B 1 150 ? -20.543 -10.073 -7.392 1.00 9.47 188 LEU B C 1
ATOM 3157 O O . LEU B 1 150 ? -21.669 -9.774 -7.872 1.00 10.19 188 LEU B O 1
ATOM 3162 N N . ILE B 1 151 ? -19.373 -9.669 -7.887 1.00 8.39 189 ILE B N 1
ATOM 3163 C CA . ILE B 1 151 ? -19.252 -9.023 -9.216 1.00 8.02 189 ILE B CA 1
ATOM 3164 C C . ILE B 1 151 ? -18.602 -10.112 -10.080 1.00 9.04 189 ILE B C 1
ATOM 3165 O O . ILE B 1 151 ? -17.515 -10.619 -9.732 1.00 10.50 189 ILE B O 1
ATOM 3170 N N . PHE B 1 152 ? -19.321 -10.561 -11.129 1.00 7.83 190 PHE B N 1
ATOM 3171 C CA . PHE B 1 152 ? -18.871 -11.751 -11.882 1.00 9.47 190 PHE B CA 1
ATOM 3172 C C . PHE B 1 152 ? -18.716 -11.231 -13.316 1.00 8.82 190 PHE B C 1
ATOM 3173 O O . PHE B 1 152 ? -19.708 -10.844 -13.994 1.00 10.44 190 PHE B O 1
ATOM 3181 N N . ALA B 1 153 ? -17.471 -11.204 -13.802 1.00 9.71 191 ALA B N 1
ATOM 3182 C CA . ALA B 1 153 ? -17.125 -10.548 -15.052 1.00 10.44 191 ALA B CA 1
ATOM 3183 C C . ALA B 1 153 ? -16.644 -11.530 -16.103 1.00 11.25 191 ALA B C 1
ATOM 3184 O O . ALA B 1 153 ? -15.836 -12.425 -15.849 1.00 12.05 191 ALA B O 1
ATOM 3186 N N . ASN B 1 154 ? -17.164 -11.384 -17.325 1.00 9.83 192 ASN B N 1
ATOM 3187 C CA . ASN B 1 154 ? -16.756 -12.244 -18.478 1.00 11.87 192 ASN B CA 1
ATOM 3188 C C . ASN B 1 154 ? -16.748 -11.446 -19.761 1.00 12.35 192 ASN B C 1
ATOM 3189 O O . ASN B 1 154 ? -17.109 -10.287 -19.797 1.00 14.01 192 ASN B O 1
ATOM 3194 N N . VAL B 1 155 ? -16.238 -12.051 -20.842 1.00 12.06 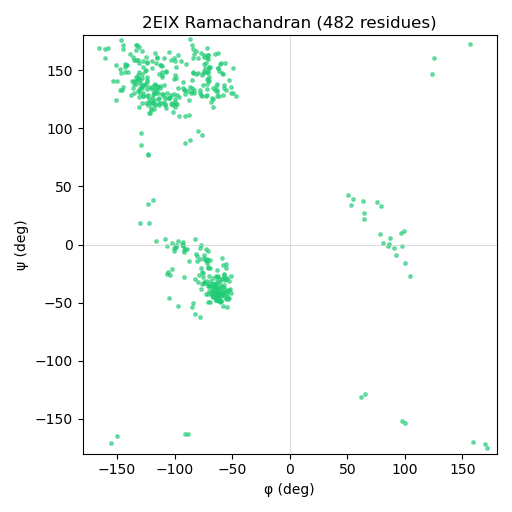193 VAL B N 1
ATOM 3195 C CA . VAL B 1 155 ? -16.223 -11.379 -22.127 1.00 14.04 193 VAL B CA 1
ATOM 3196 C C . VAL B 1 155 ? -17.584 -11.397 -22.827 1.00 14.39 193 VAL B C 1
ATOM 3197 O O . VAL B 1 155 ? -18.121 -10.327 -23.131 1.00 14.73 193 VAL B O 1
ATOM 3201 N N . ASN B 1 156 ? -18.096 -12.587 -23.153 1.00 15.02 194 ASN B N 1
ATOM 3202 C CA . ASN B 1 156 ? -19.340 -12.755 -23.894 1.00 15.43 194 ASN B CA 1
ATOM 3203 C C . ASN B 1 156 ? -20.384 -13.439 -23.006 1.00 15.54 194 ASN B C 1
ATOM 3204 O O . ASN B 1 156 ? -20.039 -14.137 -22.023 1.00 14.38 194 ASN B O 1
ATOM 3209 N N . GLU B 1 157 ? -21.656 -13.302 -23.379 1.00 14.60 195 GLU B N 1
ATOM 3210 C CA . GLU B 1 157 ? -22.717 -13.848 -22.572 1.00 15.01 195 GLU B CA 1
ATOM 3211 C C . GLU B 1 157 ? -22.579 -15.365 -22.429 1.00 16.55 195 GLU B C 1
ATOM 3212 O O . GLU B 1 157 ? -22.922 -15.959 -21.405 1.00 16.19 195 GLU B O 1
ATOM 3218 N N . ASP B 1 158 ? -22.050 -16.017 -23.455 1.00 18.60 196 ASP B N 1
ATOM 3219 C CA . ASP B 1 158 ? -21.926 -17.456 -23.389 1.00 20.78 196 ASP B CA 1
ATOM 3220 C C . ASP B 1 158 ? -20.794 -17.932 -22.462 1.00 19.71 196 ASP B C 1
ATOM 3221 O O . ASP B 1 158 ? -20.789 -19.107 -22.103 1.00 20.44 196 ASP B O 1
ATOM 3226 N N . ASP B 1 159 ? -19.929 -17.003 -22.023 1.00 17.72 197 ASP B N 1
ATOM 3227 C CA . ASP B 1 159 ? -18.862 -17.275 -21.057 1.00 18.14 197 ASP B CA 1
ATOM 3228 C C . ASP B 1 159 ? -19.330 -17.304 -19.596 1.00 18.27 197 ASP B C 1
ATOM 3229 O O . ASP B 1 159 ? -18.526 -17.613 -18.713 1.00 17.40 197 ASP B O 1
ATOM 3234 N N . ILE B 1 160 ? -20.562 -16.903 -19.291 1.00 15.57 198 ILE B N 1
ATOM 3235 C CA . ILE B 1 160 ? -21.038 -16.809 -17.897 1.00 16.16 198 ILE B CA 1
ATOM 3236 C C . ILE B 1 160 ? -21.346 -18.201 -17.357 1.00 18.28 198 ILE B C 1
ATOM 3237 O O . ILE B 1 160 ? -22.491 -18.686 -17.518 1.00 19.79 198 ILE B O 1
ATOM 3242 N N . LEU B 1 161 ? -20.363 -18.808 -16.671 1.00 18.64 199 LEU B N 1
ATOM 3243 C CA . LEU B 1 161 ? -20.516 -20.150 -16.066 1.00 18.37 199 LEU B CA 1
ATOM 3244 C C . LEU B 1 161 ? -21.406 -20.113 -14.876 1.00 18.19 199 LEU B C 1
ATOM 3245 O O . LEU B 1 161 ? -21.393 -19.164 -14.119 1.00 17.70 199 LEU B O 1
ATOM 3250 N N . LEU B 1 162 ? -22.220 -21.159 -14.727 1.00 17.37 200 LEU B N 1
ATOM 3251 C CA . LEU B 1 162 ? -23.001 -21.374 -13.503 1.00 19.00 200 LEU B CA 1
ATOM 3252 C C . LEU B 1 162 ? -24.050 -20.277 -13.254 1.00 18.27 200 LEU B C 1
ATOM 3253 O O . LEU B 1 162 ? -24.436 -20.073 -12.103 1.00 20.99 200 LEU B O 1
ATOM 3258 N N . ARG B 1 163 ? -24.532 -19.627 -14.329 1.00 19.60 201 ARG B N 1
ATOM 3259 C CA . ARG B 1 163 ? -25.474 -18.500 -14.234 1.00 19.71 201 ARG B CA 1
ATOM 3260 C C . ARG B 1 163 ? -26.765 -18.906 -13.542 1.00 21.85 201 ARG B C 1
ATOM 3261 O O . ARG B 1 163 ? -27.224 -18.210 -12.648 1.00 22.77 201 ARG B O 1
ATOM 3269 N N . THR B 1 164 ? -27.332 -20.033 -13.977 1.00 23.65 202 THR B N 1
ATOM 3270 C CA . THR B 1 164 ? -28.556 -20.551 -13.372 1.00 24.99 202 THR B CA 1
ATOM 3271 C C . THR B 1 164 ? -28.373 -20.832 -11.887 1.00 24.38 202 THR B C 1
ATOM 3272 O O . THR B 1 164 ? -29.213 -20.424 -11.092 1.00 24.72 202 THR B O 1
ATOM 3276 N N . GLU B 1 165 ? -27.294 -21.535 -11.509 1.00 24.41 203 GLU B N 1
ATOM 3277 C CA . GLU B 1 165 ? -26.954 -21.767 -10.092 1.00 24.44 203 GLU B CA 1
ATOM 3278 C C . GLU B 1 165 ? -26.858 -20.491 -9.259 1.00 23.66 203 GLU B C 1
ATOM 3279 O O . GLU B 1 165 ? -27.390 -20.440 -8.144 1.00 23.24 203 GLU B O 1
ATOM 3285 N N . LEU B 1 166 ? -26.153 -19.481 -9.769 1.00 21.74 204 LEU B N 1
ATOM 3286 C CA . LEU B 1 166 ? -25.968 -18.238 -9.052 1.00 19.87 204 LEU B CA 1
ATOM 3287 C C . LEU B 1 166 ? -27.296 -17.501 -8.939 1.00 20.05 204 LEU B C 1
ATOM 3288 O O . LEU B 1 166 ? -27.602 -16.950 -7.898 1.00 19.92 204 LEU B O 1
ATOM 3293 N N . ASP B 1 167 ? -28.062 -17.479 -10.032 1.00 21.60 205 ASP B N 1
ATOM 3294 C CA . ASP B 1 167 ? -29.386 -16.802 -10.058 1.00 23.72 205 ASP B CA 1
ATOM 3295 C C . ASP B 1 167 ? -30.331 -17.450 -9.043 1.00 24.54 205 ASP B C 1
ATOM 3296 O O . ASP B 1 167 ? -31.025 -16.743 -8.286 1.00 25.34 205 ASP B O 1
ATOM 3301 N N . ASP B 1 168 ? -30.304 -18.775 -8.975 1.00 24.49 206 ASP B N 1
ATOM 3302 C CA . ASP B 1 168 ? -31.071 -19.469 -7.931 1.00 25.94 206 ASP B CA 1
ATOM 3303 C C . ASP B 1 168 ? -30.623 -19.217 -6.518 1.00 25.94 206 ASP B C 1
ATOM 3304 O O . ASP B 1 168 ? -31.445 -19.004 -5.667 1.00 25.68 206 ASP B O 1
ATOM 3309 N N . MET B 1 169 ? -29.317 -19.216 -6.263 1.00 25.17 207 MET B N 1
ATOM 3310 C CA . MET B 1 169 ? -28.830 -18.833 -4.933 1.00 25.05 207 MET B CA 1
ATOM 3311 C C . MET B 1 169 ? -29.278 -17.427 -4.541 1.00 25.35 207 MET B C 1
ATOM 3312 O O . MET B 1 169 ? -29.681 -17.224 -3.419 1.00 25.04 207 MET B O 1
ATOM 3317 N N . ALA B 1 170 ? -29.227 -16.471 -5.465 1.00 25.26 208 ALA B N 1
ATOM 3318 C CA . ALA B 1 170 ? -29.562 -15.094 -5.156 1.00 25.37 208 ALA B CA 1
ATOM 3319 C C . ALA B 1 170 ? -31.081 -14.964 -4.905 1.00 27.36 208 ALA B C 1
ATOM 3320 O O . ALA B 1 170 ? -31.490 -14.191 -4.023 1.00 27.01 208 ALA B O 1
ATOM 3322 N N . LYS B 1 171 ? -31.896 -15.731 -5.647 1.00 28.65 209 LYS B N 1
ATOM 3323 C CA . LYS B 1 171 ? -33.378 -15.706 -5.440 1.00 31.11 209 LYS B CA 1
ATOM 3324 C C . LYS B 1 171 ? -33.683 -16.230 -4.072 1.00 30.71 209 LYS B C 1
ATOM 3325 O O . LYS B 1 171 ? -34.533 -15.692 -3.380 1.00 32.03 209 LYS B O 1
ATOM 3331 N N . LYS B 1 172 ? -32.997 -17.302 -3.690 1.00 30.90 210 LYS B N 1
ATOM 3332 C CA . LYS B 1 172 ? -33.267 -18.001 -2.460 1.00 31.27 210 LYS B CA 1
ATOM 3333 C C . LYS B 1 172 ? -32.687 -17.365 -1.203 1.00 30.94 210 LYS B C 1
ATOM 3334 O O . LYS B 1 172 ? -33.280 -17.510 -0.153 1.00 32.20 210 LYS B O 1
ATOM 3340 N N . TYR B 1 173 ? -31.541 -16.690 -1.272 1.00 30.07 211 TYR B N 1
ATOM 3341 C CA . TYR B 1 173 ? -30.924 -16.138 -0.060 1.00 29.50 211 TYR B CA 1
ATOM 3342 C C . TYR B 1 173 ? -30.785 -14.642 -0.070 1.00 29.31 211 TYR B C 1
ATOM 3343 O O . TYR B 1 173 ? -30.128 -14.088 -0.920 1.00 30.00 211 TYR B O 1
ATOM 3352 N N . SER B 1 174 ? -31.370 -13.983 0.919 1.00 29.47 212 SER B N 1
ATOM 3353 C CA . SER B 1 174 ? -31.281 -12.532 1.053 1.00 29.29 212 SER B CA 1
ATOM 3354 C C . SER B 1 174 ? -29.861 -11.974 1.043 1.00 27.52 212 SER B C 1
ATOM 3355 O O . SER B 1 174 ? -29.620 -10.890 0.503 1.00 28.53 212 SER B O 1
ATOM 3358 N N . ASN B 1 175 ? -28.961 -12.697 1.703 1.00 25.25 213 ASN B N 1
ATOM 3359 C CA . ASN B 1 175 ? -27.586 -12.281 1.878 1.00 24.81 213 ASN B CA 1
ATOM 3360 C C . ASN B 1 175 ? -26.655 -12.576 0.714 1.00 21.83 213 ASN B C 1
ATOM 3361 O O . ASN B 1 175 ? -25.507 -12.337 0.822 1.00 22.33 213 ASN B O 1
ATOM 3366 N N . PHE B 1 176 ? -27.155 -13.083 -0.397 1.00 19.49 214 PHE B N 1
ATOM 3367 C CA . PHE B 1 176 ? -26.271 -13.318 -1.559 1.00 17.80 214 PHE B CA 1
ATOM 3368 C C . PHE B 1 176 ? -26.835 -12.546 -2.729 1.00 18.06 214 PHE B C 1
ATOM 3369 O O . PHE B 1 176 ? -28.019 -12.704 -3.096 1.00 17.84 214 PHE B O 1
ATOM 3377 N N . LYS B 1 177 ? -25.984 -11.697 -3.326 1.00 17.01 215 LYS B N 1
ATOM 3378 C CA . LYS B 1 177 ? -26.378 -10.961 -4.528 1.00 17.31 215 LYS B CA 1
ATOM 3379 C C . LYS B 1 177 ? -25.272 -11.056 -5.575 1.00 16.79 215 LYS B C 1
ATOM 3380 O O . LYS B 1 177 ? -24.108 -11.112 -5.201 1.00 16.49 215 LYS B O 1
ATOM 3386 N N . VAL B 1 178 ? -25.664 -11.142 -6.864 1.00 15.03 216 VAL B N 1
ATOM 3387 C CA . VAL B 1 178 ? -24.739 -11.190 -8.004 1.00 15.81 216 VAL B CA 1
ATOM 3388 C C . VAL B 1 178 ? -25.008 -10.042 -8.994 1.00 14.33 216 VAL B C 1
ATOM 3389 O O . VAL B 1 178 ? -26.182 -9.730 -9.359 1.00 15.43 216 VAL B O 1
ATOM 3393 N N . TYR B 1 179 ? -23.908 -9.416 -9.423 1.00 13.01 217 TYR B N 1
ATOM 3394 C CA . TYR B 1 179 ? -23.869 -8.398 -10.445 1.00 13.12 217 TYR B CA 1
ATOM 3395 C C . TYR B 1 179 ? -23.002 -8.942 -11.601 1.00 14.08 217 TYR B C 1
ATOM 3396 O O . TYR B 1 179 ? -21.860 -9.254 -11.436 1.00 13.54 217 TYR B O 1
ATOM 3405 N N . TYR B 1 180 ? -23.595 -9.113 -12.759 1.00 12.33 218 TYR B N 1
ATOM 3406 C CA . TYR B 1 180 ? -22.853 -9.591 -13.935 1.00 12.24 218 TYR B CA 1
ATOM 3407 C C . TYR B 1 180 ? -22.289 -8.474 -14.829 1.00 12.38 218 TYR B C 1
ATOM 3408 O O . TYR B 1 180 ? -22.931 -7.448 -15.061 1.00 11.73 218 TYR B O 1
ATOM 3417 N N . VAL B 1 181 ? -21.063 -8.676 -15.321 1.00 10.37 219 VAL B N 1
ATOM 3418 C CA . VAL B 1 181 ? -20.415 -7.649 -16.140 1.00 10.54 219 VAL B CA 1
ATOM 3419 C C . VAL B 1 181 ? -19.933 -8.344 -17.427 1.00 11.13 219 VAL B C 1
ATOM 3420 O O . VAL B 1 181 ? -19.439 -9.459 -17.299 1.00 12.41 219 VAL B O 1
ATOM 3424 N N . LEU B 1 182 ? -20.111 -7.753 -18.647 1.00 12.24 220 LEU B N 1
ATOM 3425 C CA . LEU B 1 182 ? -19.669 -8.348 -19.940 1.00 10.99 220 LEU B CA 1
ATOM 3426 C C . LEU B 1 182 ? -18.925 -7.289 -20.719 1.00 10.71 220 LEU B C 1
ATOM 3427 O O . LEU B 1 182 ? -19.393 -6.145 -20.774 1.00 11.10 220 LEU B O 1
ATOM 3432 N N . ASN B 1 183 ? -17.746 -7.646 -21.250 1.00 10.16 221 ASN B N 1
ATOM 3433 C CA . ASN B 1 183 ? -17.121 -6.796 -22.254 1.00 12.64 221 ASN B CA 1
ATOM 3434 C C . ASN B 1 183 ? -18.036 -6.575 -23.474 1.00 13.91 221 ASN B C 1
ATOM 3435 O O . ASN B 1 183 ? -18.052 -5.441 -23.998 1.00 15.20 221 ASN B O 1
ATOM 3440 N N . ASN B 1 184 ? -18.746 -7.620 -23.930 1.00 14.54 222 ASN B N 1
ATOM 3441 C CA . ASN B 1 184 ? -19.560 -7.557 -25.151 1.00 15.69 222 ASN B CA 1
ATOM 3442 C C . ASN B 1 184 ? -21.012 -7.927 -24.767 1.00 15.46 222 ASN B C 1
ATOM 3443 O O . ASN B 1 184 ? -21.447 -9.014 -24.998 1.00 14.66 222 ASN B O 1
ATOM 3448 N N . PRO B 1 185 ? -21.761 -6.993 -24.151 1.00 16.53 223 PRO B N 1
ATOM 3449 C CA . PRO B 1 185 ? -23.128 -7.323 -23.762 1.00 15.28 223 PRO B CA 1
ATOM 3450 C C . PRO B 1 185 ? -24.124 -7.371 -24.912 1.00 16.01 223 PRO B C 1
ATOM 3451 O O . PRO B 1 185 ? -23.931 -6.721 -25.973 1.00 17.10 223 PRO B O 1
ATOM 3455 N N . PRO B 1 186 ? -25.203 -8.134 -24.735 1.00 15.92 224 PRO B N 1
ATOM 3456 C CA . PRO B 1 186 ? -26.255 -8.085 -25.765 1.00 15.56 224 PRO B CA 1
ATOM 3457 C C . PRO B 1 186 ? -27.042 -6.805 -25.552 1.00 15.78 224 PRO B C 1
ATOM 3458 O O . PRO B 1 186 ? -27.026 -6.169 -24.536 1.00 13.92 224 PRO B O 1
ATOM 3462 N N . ALA B 1 187 ? -27.813 -6.434 -26.532 1.00 15.15 225 ALA B N 1
ATOM 3463 C CA . ALA B 1 187 ? -28.693 -5.303 -26.398 1.00 13.90 225 ALA B CA 1
ATOM 3464 C C . ALA B 1 187 ? -29.716 -5.550 -25.350 1.00 14.63 225 ALA B C 1
ATOM 3465 O O . ALA B 1 187 ? -30.265 -6.627 -25.231 1.00 16.19 225 ALA B O 1
ATOM 3467 N N . GLY B 1 188 ? -29.933 -4.544 -24.541 1.00 15.16 226 GLY B N 1
ATOM 3468 C CA . GLY B 1 188 ? -30.896 -4.652 -23.458 1.00 15.40 226 GLY B CA 1
ATOM 3469 C C . GLY B 1 188 ? -30.310 -5.237 -22.187 1.00 16.16 226 GLY B C 1
ATOM 3470 O O . GLY B 1 188 ? -31.021 -5.400 -21.223 1.00 15.72 226 GLY B O 1
ATOM 3471 N N . TRP B 1 189 ? -29.010 -5.574 -22.195 1.00 16.31 227 TRP B N 1
ATOM 3472 C CA . TRP B 1 189 ? -28.261 -5.931 -20.945 1.00 14.44 227 TRP B CA 1
ATOM 3473 C C . TRP B 1 189 ? -28.472 -4.988 -19.787 1.00 15.25 227 TRP B C 1
ATOM 3474 O O . TRP B 1 189 ? -28.292 -3.783 -19.917 1.00 16.10 227 TRP B O 1
ATOM 3485 N N . THR B 1 190 ? -28.836 -5.527 -18.637 1.00 16.43 228 THR B N 1
ATOM 3486 C CA . THR B 1 190 ? -29.035 -4.684 -17.445 1.00 19.04 228 THR B CA 1
ATOM 3487 C C . THR B 1 190 ? -27.840 -4.670 -16.485 1.00 18.47 228 THR B C 1
ATOM 3488 O O . THR B 1 190 ? -27.851 -3.983 -15.484 1.00 20.93 228 THR B O 1
ATOM 3492 N N . GLY B 1 191 ? -26.806 -5.443 -16.805 1.00 17.27 229 GLY B N 1
ATOM 3493 C CA . GLY B 1 191 ? -25.592 -5.491 -15.985 1.00 15.68 229 GLY B CA 1
ATOM 3494 C C . GLY B 1 191 ? -24.479 -4.521 -16.345 1.00 16.03 229 GLY B C 1
ATOM 3495 O O . GLY B 1 191 ? -24.672 -3.563 -17.056 1.00 16.58 229 GLY B O 1
ATOM 3496 N N . GLY B 1 192 ? -23.262 -4.774 -15.848 1.00 15.18 230 GLY B N 1
ATOM 3497 C CA . GLY B 1 192 ? -22.108 -3.960 -16.206 1.00 12.84 230 GLY B CA 1
ATOM 3498 C C . GLY B 1 192 ? -21.569 -4.199 -17.594 1.00 12.82 230 GLY B C 1
ATOM 3499 O O . GLY B 1 192 ? -21.708 -5.281 -18.137 1.00 13.08 230 GLY B O 1
ATOM 3500 N N . VAL B 1 193 ? -21.014 -3.141 -18.172 1.00 10.28 231 VAL B N 1
ATOM 3501 C CA . VAL B 1 193 ? -20.433 -3.153 -19.488 1.00 13.17 231 VAL B CA 1
ATOM 3502 C C . VAL B 1 193 ? -18.956 -2.799 -19.456 1.00 14.25 231 VAL B C 1
ATOM 3503 O O . VAL B 1 193 ? -18.583 -1.738 -18.882 1.00 14.63 231 VAL B O 1
ATOM 3507 N N . GLY B 1 194 ? -18.138 -3.658 -20.094 1.00 12.59 232 GLY B N 1
ATOM 3508 C CA . GLY B 1 194 ? -16.677 -3.421 -20.247 1.00 11.97 232 GLY B CA 1
ATOM 3509 C C . GLY B 1 194 ? -15.957 -4.257 -19.195 1.00 13.55 232 GLY B C 1
ATOM 3510 O O . GLY B 1 194 ? -16.469 -5.289 -18.762 1.00 12.41 232 GLY B O 1
ATOM 3511 N N . PHE B 1 195 ? -14.771 -3.799 -18.795 1.00 12.15 233 PHE B N 1
ATOM 3512 C CA . PHE B 1 195 ? -14.063 -4.395 -17.607 1.00 13.12 233 PHE B CA 1
ATOM 3513 C C . PHE B 1 195 ? -14.741 -3.941 -16.322 1.00 11.36 233 PHE B C 1
ATOM 3514 O O . PHE B 1 195 ? -15.499 -2.953 -16.299 1.00 14.86 233 PHE B O 1
ATOM 3522 N N . VAL B 1 196 ? -14.454 -4.649 -15.233 1.00 11.98 234 VAL B N 1
ATOM 3523 C CA . VAL B 1 196 ? -14.853 -4.151 -13.906 1.00 9.84 234 VAL B CA 1
ATOM 3524 C C . VAL B 1 196 ? -14.142 -2.824 -13.561 1.00 11.05 234 VAL B C 1
ATOM 3525 O O . VAL B 1 196 ? -12.940 -2.730 -13.615 1.00 11.51 234 VAL B O 1
ATOM 3529 N N . SER B 1 197 ? -14.943 -1.817 -13.175 1.00 10.70 235 SER B N 1
ATOM 3530 C CA . SER B 1 197 ? -14.454 -0.480 -12.918 1.00 9.07 235 SER B CA 1
ATOM 3531 C C . SER B 1 197 ? -14.387 -0.175 -11.443 1.00 8.49 235 SER B C 1
ATOM 3532 O O . SER B 1 197 ? -15.021 -0.896 -10.642 1.00 7.50 235 SER B O 1
ATOM 3535 N N . ALA B 1 198 ? -13.685 0.894 -11.124 1.00 9.31 236 ALA B N 1
ATOM 3536 C CA . ALA B 1 198 ? -13.646 1.290 -9.713 1.00 7.62 236 ALA B CA 1
ATOM 3537 C C . ALA B 1 198 ? -15.059 1.729 -9.287 1.00 11.04 236 ALA B C 1
ATOM 3538 O O . ALA B 1 198 ? -15.472 1.495 -8.147 1.00 10.08 236 ALA B O 1
ATOM 3540 N N . ASP B 1 199 ? -15.798 2.335 -10.191 1.00 11.57 237 ASP B N 1
ATOM 3541 C CA . ASP B 1 199 ? -17.208 2.688 -9.861 1.00 12.80 237 ASP B CA 1
ATOM 3542 C C . ASP B 1 199 ? -18.105 1.492 -9.528 1.00 11.78 237 ASP B C 1
ATOM 3543 O O . ASP B 1 199 ? -18.912 1.535 -8.565 1.00 13.25 237 ASP B O 1
ATOM 3548 N N . MET B 1 200 ? -17.991 0.418 -10.302 1.00 12.30 238 MET B N 1
ATOM 3549 C CA . MET B 1 200 ? -18.795 -0.724 -10.080 1.00 10.31 238 MET B CA 1
ATOM 3550 C C . MET B 1 200 ? -18.522 -1.249 -8.700 1.00 10.36 238 MET B C 1
ATOM 3551 O O . MET B 1 200 ? -19.438 -1.680 -8.049 1.00 13.46 238 MET B O 1
ATOM 3556 N N . ILE B 1 201 ? -17.248 -1.332 -8.327 1.00 11.57 239 ILE B N 1
ATOM 3557 C CA . ILE B 1 201 ? -16.899 -1.776 -6.982 1.00 9.76 239 ILE B CA 1
ATOM 3558 C C . ILE B 1 201 ? -17.397 -0.847 -5.867 1.00 11.86 239 ILE B C 1
ATOM 3559 O O . ILE B 1 201 ? -17.947 -1.334 -4.844 1.00 10.75 239 ILE B O 1
ATOM 3564 N N . LYS B 1 202 ? -17.168 0.434 -6.012 1.00 9.56 240 LYS B N 1
ATOM 3565 C CA . LYS B 1 202 ? -17.672 1.445 -5.028 1.00 12.03 240 LYS B CA 1
ATOM 3566 C C . LYS B 1 202 ? -19.236 1.358 -4.882 1.00 12.82 240 LYS B C 1
ATOM 3567 O O . LYS B 1 202 ? -19.729 1.575 -3.767 1.00 15.36 240 LYS B O 1
ATOM 3573 N N . GLN B 1 203 ? -19.959 1.044 -5.977 1.00 14.17 241 GLN B N 1
ATOM 3574 C CA . GLN B 1 203 ? -21.459 0.975 -5.997 1.00 16.09 241 GLN B CA 1
ATOM 3575 C C . GLN B 1 203 ? -21.986 -0.270 -5.292 1.00 16.59 241 GLN B C 1
ATOM 3576 O O . GLN B 1 203 ? -22.997 -0.225 -4.608 1.00 18.68 241 GLN B O 1
ATOM 3582 N N . HIS B 1 204 ? -21.246 -1.363 -5.364 1.00 15.39 242 HIS B N 1
ATOM 3583 C CA . HIS B 1 204 ? -21.732 -2.655 -4.905 1.00 15.68 242 HIS B CA 1
ATOM 3584 C C . HIS B 1 204 ? -21.183 -3.205 -3.608 1.00 16.51 242 HIS B C 1
ATOM 3585 O O . HIS B 1 204 ? -21.853 -4.040 -2.982 1.00 16.04 242 HIS B O 1
ATOM 3592 N N . PHE B 1 205 ? -19.985 -2.757 -3.198 1.00 14.68 243 PHE B N 1
ATOM 3593 C CA . PHE B 1 205 ? -19.343 -3.198 -1.953 1.00 14.49 243 PHE B CA 1
ATOM 3594 C C . PHE B 1 205 ? -19.391 -2.091 -0.944 1.00 15.53 243 PHE B C 1
ATOM 3595 O O . PHE B 1 205 ? -19.328 -0.918 -1.318 1.00 16.01 243 PHE B O 1
ATOM 3603 N N . SER B 1 206 ? -19.454 -2.482 0.336 1.00 16.75 244 SER B N 1
ATOM 3604 C CA . SER B 1 206 ? -19.212 -1.544 1.420 1.00 18.15 244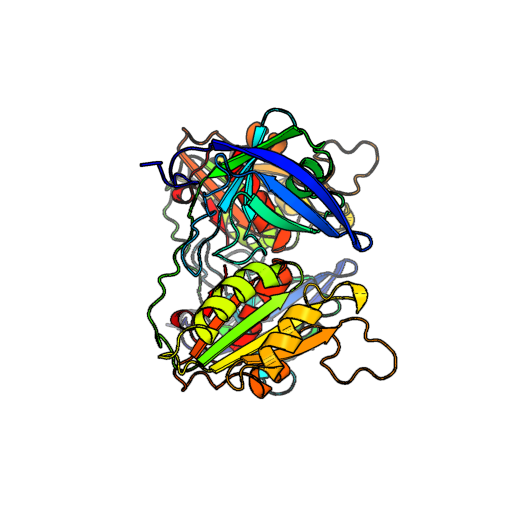 SER B CA 1
ATOM 3605 C C . SER B 1 206 ? -17.839 -0.931 1.338 1.00 17.53 244 SER B C 1
ATOM 3606 O O . SER B 1 206 ? -16.887 -1.567 0.884 1.00 15.99 244 SER B O 1
ATOM 3609 N N . PRO B 1 207 ? -17.717 0.331 1.772 1.00 17.82 245 PRO B N 1
ATOM 3610 C CA . PRO B 1 207 ? -16.482 1.112 1.687 1.00 17.83 245 PRO B CA 1
ATOM 3611 C C . PRO B 1 207 ? -15.412 0.599 2.716 1.00 18.70 245 PRO B C 1
ATOM 3612 O O . PRO B 1 207 ? -15.719 -0.223 3.608 1.00 17.77 245 PRO B O 1
ATOM 3616 N N . PRO B 1 208 ? -14.170 1.069 2.599 1.00 18.89 246 PRO B N 1
ATOM 3617 C CA . PRO B 1 208 ? -13.051 0.632 3.446 1.00 19.16 246 PRO B CA 1
ATOM 3618 C C . PRO B 1 208 ? -13.283 0.770 4.918 1.00 22.13 246 PRO B C 1
ATOM 3619 O O . PRO B 1 208 ? -12.695 0.025 5.681 1.00 23.28 246 PRO B O 1
ATOM 3623 N N . SER B 1 209 ? -14.090 1.746 5.322 1.00 23.08 247 SER B N 1
ATOM 3624 C CA . SER B 1 209 ? -14.350 1.936 6.758 1.00 24.04 247 SER B CA 1
ATOM 3625 C C . SER B 1 209 ? -15.248 0.834 7.378 1.00 24.78 247 SER B C 1
ATOM 3626 O O . SER B 1 209 ? -15.308 0.701 8.617 1.00 26.70 247 SER B O 1
ATOM 3629 N N . SER B 1 210 ? -15.905 0.015 6.553 1.00 24.55 248 SER B N 1
ATOM 3630 C CA . SER B 1 210 ? -16.733 -1.073 7.075 1.00 24.52 248 SER B CA 1
ATOM 3631 C C . SER B 1 210 ? -15.940 -2.382 7.336 1.00 23.84 248 SER B C 1
ATOM 3632 O O . SER B 1 210 ? -14.746 -2.474 7.056 1.00 22.90 248 SER B O 1
ATOM 3635 N N . ASP B 1 211 ? -16.630 -3.391 7.865 1.00 23.84 249 ASP B N 1
ATOM 3636 C CA . ASP B 1 211 ? -16.012 -4.681 8.128 1.00 24.04 249 ASP B CA 1
ATOM 3637 C C . ASP B 1 211 ? -16.191 -5.572 6.913 1.00 22.50 249 ASP B C 1
ATOM 3638 O O . ASP B 1 211 ? -17.159 -6.331 6.801 1.00 23.55 249 ASP B O 1
ATOM 3643 N N . ILE B 1 212 ? -15.240 -5.442 5.987 1.00 19.66 250 ILE B N 1
ATOM 3644 C CA . ILE B 1 212 ? -15.343 -6.117 4.691 1.00 19.15 250 ILE B CA 1
ATOM 3645 C C . ILE B 1 212 ? -14.078 -6.904 4.384 1.00 17.95 250 ILE B C 1
ATOM 3646 O O . ILE B 1 212 ? -12.979 -6.543 4.840 1.00 18.79 250 ILE B O 1
ATOM 3651 N N . LYS B 1 213 ? -14.234 -8.030 3.683 1.00 17.61 251 LYS B N 1
ATOM 3652 C CA . LYS B 1 213 ? -13.079 -8.736 3.139 1.00 15.93 251 LYS B CA 1
ATOM 3653 C C . LYS B 1 213 ? -13.398 -8.766 1.620 1.00 13.83 251 LYS B C 1
ATOM 3654 O O . LYS B 1 213 ? -14.506 -9.222 1.234 1.00 14.84 251 LYS B O 1
ATOM 3660 N N . VAL B 1 214 ? -12.508 -8.225 0.778 1.00 13.47 252 VAL B N 1
ATOM 3661 C CA . VAL B 1 214 ? -12.745 -8.363 -0.663 1.00 12.55 252 VAL B CA 1
ATOM 3662 C C . VAL B 1 214 ? -11.886 -9.560 -1.211 1.00 13.65 252 VAL B C 1
ATOM 3663 O O . VAL B 1 214 ? -10.685 -9.647 -0.890 1.00 14.87 252 VAL B O 1
ATOM 3667 N N . MET B 1 215 ? -12.515 -10.484 -1.923 1.00 12.78 253 MET B N 1
ATOM 3668 C CA . MET B 1 215 ? -11.812 -11.650 -2.486 1.00 13.36 253 MET B CA 1
ATOM 3669 C C . MET B 1 215 ? -11.866 -11.656 -4.051 1.00 11.52 253 MET B C 1
ATOM 3670 O O . MET B 1 215 ? -12.902 -11.349 -4.602 1.00 13.68 253 MET B O 1
ATOM 3675 N N . MET B 1 216 ? -10.748 -11.992 -4.690 1.00 12.03 254 MET B N 1
ATOM 3676 C CA . MET B 1 216 ? -10.638 -11.895 -6.155 1.00 12.69 254 MET B CA 1
ATOM 3677 C C . MET B 1 216 ? -10.058 -13.181 -6.667 1.00 13.57 254 MET B C 1
ATOM 3678 O O . MET B 1 216 ? -9.174 -13.739 -6.055 1.00 12.08 254 MET B O 1
ATOM 3683 N N . CYS B 1 217 ? -10.563 -13.614 -7.813 1.00 9.56 255 CYS B N 1
ATOM 3684 C CA . CYS B 1 217 ? -9.927 -14.627 -8.625 1.00 14.33 255 CYS B CA 1
ATOM 3685 C C . CYS B 1 217 ? -10.351 -14.432 -10.112 1.00 14.11 255 CYS B C 1
ATOM 3686 O O . CYS B 1 217 ? -11.505 -14.198 -10.466 1.00 15.58 255 CYS B O 1
ATOM 3689 N N . GLY B 1 218 ? -9.419 -14.623 -11.031 1.00 13.92 256 GLY B N 1
ATOM 3690 C CA . GLY B 1 218 ? -9.732 -14.409 -12.425 1.00 12.68 256 GLY B CA 1
ATOM 3691 C C . GLY B 1 218 ? -8.371 -14.472 -13.055 1.00 10.33 256 GLY B C 1
ATOM 3692 O O . GLY B 1 218 ? -7.381 -14.841 -12.443 1.00 11.96 256 GLY B O 1
ATOM 3693 N N . PRO B 1 219 ? -8.286 -14.129 -14.354 1.00 9.41 257 PRO B N 1
ATOM 3694 C CA . PRO B 1 219 ? -7.052 -14.068 -15.050 1.00 10.72 257 PRO B CA 1
ATOM 3695 C C . PRO B 1 219 ? -6.120 -13.010 -14.435 1.00 11.05 257 PRO B C 1
ATOM 3696 O O . PRO B 1 219 ? -6.603 -12.070 -13.754 1.00 8.20 257 PRO B O 1
ATOM 3700 N N . PRO B 1 220 ? -4.808 -13.226 -14.577 1.00 10.53 258 PRO B N 1
ATOM 3701 C CA . PRO B 1 220 ? -3.883 -12.375 -13.767 1.00 10.62 258 PRO B CA 1
ATOM 3702 C C . PRO B 1 220 ? -3.969 -10.878 -14.041 1.00 10.42 258 PRO B C 1
ATOM 3703 O O . PRO B 1 220 ? -3.741 -10.083 -13.156 1.00 10.38 258 PRO B O 1
ATOM 3707 N N . MET B 1 221 ? -4.316 -10.478 -15.259 1.00 8.15 259 MET B N 1
ATOM 3708 C CA . MET B 1 221 ? -4.444 -9.039 -15.499 1.00 8.12 259 MET B CA 1
ATOM 3709 C C . MET B 1 221 ? -5.710 -8.507 -14.865 1.00 9.24 259 MET B C 1
ATOM 3710 O O . MET B 1 221 ? -5.718 -7.371 -14.405 1.00 7.70 259 MET B O 1
ATOM 3715 N N . MET B 1 222 ? -6.744 -9.336 -14.842 1.00 8.47 260 MET B N 1
ATOM 3716 C CA . MET B 1 222 ? -7.922 -8.891 -14.031 1.00 8.94 260 MET B CA 1
ATOM 3717 C C . MET B 1 222 ? -7.590 -8.733 -12.554 1.00 10.22 260 MET B C 1
ATOM 3718 O O . MET B 1 222 ? -7.942 -7.689 -11.971 1.00 9.30 260 MET B O 1
ATOM 3723 N N . ASN B 1 223 ? -6.888 -9.707 -11.932 1.00 10.23 261 ASN B N 1
ATOM 3724 C CA . ASN B 1 223 ? -6.497 -9.576 -10.525 1.00 9.34 261 ASN B CA 1
ATOM 3725 C C . ASN B 1 223 ? -5.655 -8.314 -10.332 1.00 9.91 261 ASN B C 1
ATOM 3726 O O . ASN B 1 223 ? -5.833 -7.618 -9.305 1.00 9.01 261 ASN B O 1
ATOM 3731 N N . LYS B 1 224 ? -4.725 -8.056 -11.256 1.00 8.41 262 LYS B N 1
ATOM 3732 C CA . LYS B 1 224 ? -3.822 -6.874 -11.150 1.00 9.37 262 LYS B CA 1
ATOM 3733 C C . LYS B 1 224 ? -4.664 -5.598 -11.140 1.00 9.18 262 LYS B C 1
ATOM 3734 O O . LYS B 1 224 ? -4.479 -4.679 -10.316 1.00 9.94 262 LYS B O 1
ATOM 3740 N N . ALA B 1 225 ? -5.582 -5.500 -12.103 1.00 8.03 263 ALA B N 1
ATOM 3741 C CA . ALA B 1 225 ? -6.444 -4.327 -12.163 1.00 7.88 263 ALA B CA 1
ATOM 3742 C C . ALA B 1 225 ? -7.398 -4.145 -11.015 1.00 8.86 263 ALA B C 1
ATOM 3743 O O . ALA B 1 225 ? -7.671 -2.996 -10.635 1.00 9.45 263 ALA B O 1
ATOM 3745 N N . MET B 1 226 ? -7.890 -5.269 -10.470 1.00 8.05 264 MET B N 1
ATOM 3746 C CA . MET B 1 226 ? -8.770 -5.135 -9.250 1.00 7.81 264 MET B CA 1
ATOM 3747 C C . MET B 1 226 ? -7.973 -4.593 -8.130 1.00 10.59 264 MET B C 1
ATOM 3748 O O . MET B 1 226 ? -8.497 -3.765 -7.352 1.00 10.50 264 MET B O 1
ATOM 3753 N N . GLN B 1 227 ? -6.730 -5.094 -7.977 1.00 9.48 265 GLN B N 1
ATOM 3754 C CA . GLN B 1 227 ? -5.940 -4.551 -6.910 1.00 11.20 265 GLN B CA 1
ATOM 3755 C C . GLN B 1 227 ? -5.750 -3.057 -7.112 1.00 10.39 265 GLN B C 1
ATOM 3756 O O . GLN B 1 227 ? -5.821 -2.282 -6.138 1.00 12.23 265 GLN B O 1
ATOM 3762 N N . GLY B 1 228 ? -5.500 -2.593 -8.355 1.00 10.39 266 GLY B N 1
ATOM 3763 C CA . GLY B 1 228 ? -5.427 -1.137 -8.621 1.00 10.26 266 GLY B CA 1
ATOM 3764 C C . GLY B 1 228 ? -6.711 -0.401 -8.142 1.00 9.66 266 GLY B C 1
ATOM 3765 O O . GLY B 1 228 ? -6.619 0.726 -7.609 1.00 9.10 266 GLY B O 1
ATOM 3766 N N . HIS B 1 229 ? -7.867 -1.023 -8.360 1.00 8.95 267 HIS B N 1
ATOM 3767 C CA . HIS B 1 229 ? -9.131 -0.337 -7.992 1.00 7.40 267 HIS B CA 1
ATOM 3768 C C . HIS B 1 229 ? -9.299 -0.270 -6.510 1.00 10.43 267 HIS B C 1
ATOM 3769 O O . HIS B 1 229 ? -9.765 0.748 -5.983 1.00 8.88 267 HIS B O 1
ATOM 3776 N N . LEU B 1 230 ? -8.857 -1.326 -5.853 1.00 9.52 268 LEU B N 1
ATOM 3777 C CA . LEU B 1 230 ? -8.988 -1.357 -4.381 1.00 10.37 268 LEU B CA 1
ATOM 3778 C C . LEU B 1 230 ? -8.044 -0.350 -3.766 1.00 12.15 268 LEU B C 1
ATOM 3779 O O . LEU B 1 230 ? -8.437 0.394 -2.876 1.00 10.91 268 LEU B O 1
ATOM 3784 N N . GLU B 1 231 ? -6.876 -0.162 -4.341 1.00 11.16 269 GLU B N 1
ATOM 3785 C CA . GLU B 1 231 ? -5.986 0.979 -3.957 1.00 12.24 269 GLU B CA 1
ATOM 3786 C C . GLU B 1 231 ? -6.632 2.361 -4.217 1.00 11.62 269 GLU B C 1
ATOM 3787 O O . GLU B 1 231 ? -6.623 3.220 -3.330 1.00 14.61 269 GLU B O 1
ATOM 3793 N N . THR B 1 232 ? -7.193 2.568 -5.408 1.00 12.86 270 THR B N 1
ATOM 3794 C CA . THR B 1 232 ? -7.913 3.774 -5.744 1.00 10.56 270 THR B CA 1
ATOM 3795 C C . THR B 1 232 ? -8.990 4.114 -4.735 1.00 12.00 270 THR B C 1
ATOM 3796 O O . THR B 1 232 ? -9.146 5.299 -4.349 1.00 12.05 270 THR B O 1
ATOM 3800 N N . LEU B 1 233 ? -9.669 3.074 -4.235 1.00 11.44 271 LEU B N 1
ATOM 3801 C CA . LEU B 1 233 ? -10.875 3.256 -3.422 1.00 11.56 271 LEU B CA 1
ATOM 3802 C C . LEU B 1 233 ? -10.582 3.328 -1.968 1.00 13.26 271 LEU B C 1
ATOM 3803 O O . LEU B 1 233 ? -11.478 3.639 -1.185 1.00 13.51 271 LEU B O 1
ATOM 3808 N N . GLY B 1 234 ? -9.336 3.088 -1.627 1.00 15.32 272 GLY B N 1
ATOM 3809 C CA . GLY B 1 234 ? -8.907 3.302 -0.241 1.00 14.09 272 GLY B CA 1
ATOM 3810 C C . GLY B 1 234 ? -8.881 2.080 0.693 1.00 15.93 272 GLY B C 1
ATOM 3811 O O . GLY B 1 234 ? -8.629 2.216 1.873 1.00 17.76 272 GLY B O 1
ATOM 3812 N N . TYR B 1 235 ? -9.050 0.884 0.155 1.00 15.35 273 TYR B N 1
ATOM 3813 C CA . TYR B 1 235 ? -8.861 -0.329 0.910 1.00 16.88 273 TYR B CA 1
ATOM 3814 C C . TYR B 1 235 ? -7.366 -0.585 1.165 1.00 17.95 273 TYR B C 1
ATOM 3815 O O . TYR B 1 235 ? -6.497 -0.224 0.354 1.00 17.33 273 TYR B O 1
ATOM 3824 N N . THR B 1 236 ? -7.076 -1.205 2.304 1.00 18.12 274 THR B N 1
ATOM 3825 C CA . THR B 1 236 ? -5.692 -1.590 2.637 1.00 20.50 274 THR B CA 1
ATOM 3826 C C . THR B 1 236 ? -5.471 -3.090 2.329 1.00 20.49 274 THR B C 1
ATOM 3827 O O . THR B 1 236 ? -6.443 -3.844 2.245 1.00 20.96 274 THR B O 1
ATOM 3831 N N . PRO B 1 237 ? -4.215 -3.531 2.130 1.00 21.72 275 PRO B N 1
ATOM 3832 C CA . PRO B 1 237 ? -4.020 -4.960 1.722 1.00 21.54 275 PRO B CA 1
ATOM 3833 C C . PRO B 1 237 ? -4.607 -6.019 2.684 1.00 20.88 275 PRO B C 1
ATOM 3834 O O . PRO B 1 237 ? -5.031 -7.097 2.259 1.00 19.39 275 PRO B O 1
ATOM 3838 N N . GLU B 1 238 ? -4.722 -5.654 3.958 1.00 21.00 276 GLU B N 1
ATOM 3839 C CA . GLU B 1 238 ? -5.304 -6.507 4.992 1.00 22.50 276 GLU B CA 1
ATOM 3840 C C . GLU B 1 238 ? -6.764 -6.818 4.723 1.00 20.59 276 GLU B C 1
ATOM 3841 O O . GLU B 1 238 ? -7.281 -7.802 5.196 1.00 21.37 276 GLU B O 1
ATOM 3847 N N . GLN B 1 239 ? -7.413 -5.979 3.916 1.00 18.54 277 GLN B N 1
ATOM 3848 C CA . GLN B 1 239 ? -8.821 -6.110 3.574 1.00 17.78 277 GLN B CA 1
ATOM 3849 C C . GLN B 1 239 ? -9.094 -6.907 2.294 1.00 16.54 277 GLN B C 1
ATOM 3850 O O . GLN B 1 239 ? -10.231 -7.047 1.867 1.00 17.19 277 GLN B O 1
ATOM 3856 N N . TRP B 1 240 ? -8.067 -7.375 1.625 1.00 16.82 278 TRP B N 1
ATOM 3857 C CA . TRP B 1 240 ? -8.365 -8.175 0.445 1.00 15.79 278 TRP B CA 1
ATOM 3858 C C . TRP B 1 240 ? -7.537 -9.460 0.383 1.00 15.82 278 TRP B C 1
ATOM 3859 O O . TRP B 1 240 ? -6.549 -9.620 1.120 1.00 16.26 278 TRP B O 1
ATOM 3870 N N . PHE B 1 241 ? -7.937 -10.354 -0.506 1.00 15.73 279 PHE B N 1
ATOM 3871 C CA . PHE B 1 241 ? -7.320 -11.646 -0.586 1.00 16.51 279 PHE B CA 1
ATOM 3872 C C . PHE B 1 241 ? -7.451 -12.072 -2.030 1.00 16.85 279 PHE B C 1
ATOM 3873 O O . PHE B 1 241 ? -8.545 -12.060 -2.583 1.00 16.38 279 PHE B O 1
ATOM 3881 N N . ILE B 1 242 ? -6.323 -12.393 -2.670 1.00 18.20 280 ILE B N 1
ATOM 3882 C CA . ILE B 1 242 ? -6.350 -12.924 -4.025 1.00 19.84 280 ILE B CA 1
ATOM 3883 C C . ILE B 1 242 ? -6.084 -14.425 -3.928 1.00 21.34 280 ILE B C 1
ATOM 3884 O O . ILE B 1 242 ? -5.119 -14.820 -3.286 1.00 20.32 280 ILE B O 1
ATOM 3889 N N . PHE B 1 243 ? -6.947 -15.252 -4.509 1.00 21.19 281 PHE B N 1
ATOM 3890 C CA . PHE B 1 243 ? -6.732 -16.683 -4.479 1.00 24.44 281 PHE B CA 1
ATOM 3891 C C . PHE B 1 243 ? -5.462 -17.064 -5.324 1.00 26.88 281 PHE B C 1
ATOM 3892 O O . PHE B 1 243 ? -4.776 -18.117 -5.114 1.00 29.32 281 PHE B O 1
#

Nearest PDB structures (foldseek):
  2eix-assembly1_B  TM=1.004E+00  e=4.962E-54  Physarum polycephalum
  7tsw-assembly5_E  TM=9.583E-01  e=3.350E-32  Homo sapiens
  7w3o-assembly5_E  TM=9.550E-01  e=3.350E-32  Homo sapiens
  7rom-assembly1_A  TM=9.510E-01  e=2.210E-32  Saccharomyces cerevisiae
  1qx4-assembly1_B  TM=9.561E-01  e=5.389E-32  Rattus norvegicus

InterPro domains:
  IPR001433 Oxidoreductase FAD/NAD(P)-binding [PF00175] (159-265)
  IPR001709 Flavoprotein pyridine nucleotide cytochrome reductase [PR00371] (99-106)
  IPR001709 Flavoprotein pyridine nucleotide cytochrome reductase [PR00371] (158-177)
  IPR001709 Flavoprotein pyridine nucleotide cytochrome reductase [PR00371] (196-207)
  IPR001709 Flavoprotein pyridine nucleotide cytochrome reductase [PR00371] (251-259)
  IPR001834 NADH:cytochrome b5 reductase-like [PTHR19370] (39-281)
  IPR008333 Flavoprotein pyridine nucleotide cytochrome reductase-like, FAD-binding domain [PF00970] (52-149)
  IPR017927 FAD-binding domain, ferredoxin reductase-type [PS51384] (47-150)
  IPR017938 Riboflavin synthase-like beta-barrel [SSF63380] (41-152)
  IPR039261 Ferredoxin-NADP reductase (FNR), nucleotide-binding domain [G3DSA:3.40.50.80] (141-281)
  IPR039261 Ferredoxin-NADP reductase (FNR), nucleotide-binding domain [SSF52343] (138-280)

Foldseek 3Di:
DDDAQAAQPFWDKWFWADKADLDPFKIKTKTFGPDQAHFNDAPQLWWKKWWDADPRDIDIDTFAFPDARRHGGITMGIAGADPPDVPSVVVVPDDGGGIIIIHDGDDDDDDDACPFQEEEEEEEQSSCRSVNSNLVVQQVDPVHNYAYEYEYEYAEPSRRPCVVVLVVSVVVGVSYYYAYEYCDYDPPDDGHHRQDDLVNCVVTGDAQVGRYAYEYEYPVVSVVVVVVSCVVRPHDPVRYYYD/DDDAQAAQPDWDKWFWADKADLDPFKIKTKTFGPDQAHFNDADQLWWKKWWDADPNDIDIDTFFFQPARRHGGITMGMDGADPPDVPSVVVVPDDGGDIIIIHDRDDDDDDDACPFQEEEEEEEQSSVRSVSRNVVVQQVDPPHNHAYEYEYEYAEPSRDPCVVVLVVSVVPGVRYYYAYAYCDYDPPDPGHHRADDLVVCPVTDDAQVGGYAYEYEYPPVSVVVVVVSCVVRDHDPVRYDYD

Organism: Physarum polycephalum (NCBI:txid5791)

CATH classification: 2.40.30.10 (+1 more: 3.40.50.80)